Protein 6HSQ (pdb70)

Organism: Psychromonas ingrahamii (strain DSM 17664 / CCUG 51855 / 37) (NCBI:txid357804)

Radius of gyration: 27.49 Å; Cα contacts (8 Å, |Δi|>4): 1119; chains: 4; bounding box: 64×69×81 Å

InterPro domains:
  IPR001874 Dehydroquinase, class II [MF_00169] (1-149)
  IPR001874 Dehydroquinase, class II [PF01220] (6-142)
  IPR001874 Dehydroquinase, class II [PIRSF001399] (5-146)
  IPR001874 Dehydroquinase, class II [PTHR21272] (5-147)
  IPR001874 Dehydroquinase, class II [TIGR01088] (6-143)
  IPR001874 Dehydroquinase, class II [cd00466] (6-145)
  IPR018509 Dehydroquinase, class II, conserved site [PS01029] (10-27)
  IPR036441 Dehydroquinase, class II superfamily [G3DSA:3.40.50.9100] (1-148)
  IPR036441 Dehydroquinase, class II superfamily [SSF52304] (6-147)

CATH classification: 3.40.50.9100

Solvent-accessible surface area: 27024 Å² total; per-residue (Å²): 128,159,97,10,92,0,2,0,0,0,0,1,20,18,65,22,50,21,68,62,42,62,114,110,147,35,84,124,52,12,114,72,14,18,142,63,7,48,72,52,0,65,159,67,56,5,41,22,46,61,42,38,5,12,63,32,21,57,0,0,55,77,0,22,88,4,34,150,122,31,58,2,0,0,0,4,0,22,2,8,2,23,30,5,0,2,1,8,25,0,4,71,19,4,93,14,35,6,7,2,0,11,36,46,71,15,118,84,98,72,89,51,7,86,96,18,34,2,43,105,44,15,103,29,70,32,32,32,109,26,24,143,0,0,20,78,0,0,99,58,0,6,15,100,67,54,142,168,80,102,114,56,168,89,9,85,0,2,0,0,0,0,0,21,18,65,23,48,21,67,47,74,52,147,95,146,35,84,115,50,16,113,74,14,21,127,59,5,47,70,52,0,58,143,65,16,4,42,22,46,59,42,36,6,11,62,34,21,58,0,0,54,75,0,21,86,4,35,151,141,32,60,1,0,0,0,3,1,22,2,9,2,21,32,5,0,2,1,7,24,0,4,73,19,5,102,12,43,6,1,2,0,11,38,44,15,15,35,62,100,72,89,49,7,87,95,19,34,2,10,54,45,7,68,0,12,0,2,19,18,26,23,73,0,1,22,1,0,0,43,12,0,7,4,138,70,51,140,143,163,76,166,91,9,100,0,2,0,0,0,0,1,20,18,66,23,50,22,80,49,82,63,112,106,143,34,83,122,51,11,115,71,13,19,149,63,6,48,79,52,0,65,158,71,59,4,44,22,47,60,41,38,5,12,62,34,22,58,0,0,55,75,0,21,89,4,36,152,136,32,59,3,0,0,0,4,0,21,2,7,2,23,30,6,0,2,0,6,25,0,4,74,21,5,95,14,48,6,6,2,0,11,36,43,69,16,118,83,98,69,89,51,7,86,100,16,34,2,42,103,46,14,122,29,69,32,32,33,106,26,23,143,0,0,22,74,0,0,97,59,0,9,14,70,74,52,142,164,128,106,156,157,57,157,93,10,95,0,2,0,0,0,0,11,87,18,78,86,49,21,123,155,91,64,113,97,143,35,84,130,54,12,92,68,15,17,135,65,6,49,100,55,0,64,161,70,42,4,40,21,47,57,42,38,5,82,135,67,110,55,1,30,101,79,0,100,90,4,102,153,137,32,62,1,0,0,0,4,0,21,44,38,1,29,96,6,70,46,1,53,80,5,3,92,60,13,131,12,46,6,0,2,0,10,35,44,14,15,34,59,104,90,90,121,51,86,100,18,71,3,10,57,43,8,68,0,12,0,2,20,17,26,27,72,0,1,21,1,0,0,47,13,0,7,4,135,71,52,139,139

Sequence (600 aa):
TQQIKLLVLNGPNLNLLGQQREPEVYGSKTLDDIIKALTDEAALQNVALSHLQSNREYELIEKIHDDAFEKIDFIIINPAAFTHTSVALRDALLGVNIPFIEVHLSNVHARESFRHHHSYLSSDIAQGVICGLGAKGYSFALQSAIGKLRNISHMTQQIKLLVLNGPNLNLLGQQREPEVYGSKTLDDIIKALTDEAALQNVALSHLQSNREYELIEKIHDDAFEKIDFIIINPAAFTHTSVALRDALLGVNIPFIEVHLSNVHARESFRHHSYLSDIAQGVICGLGAKGYSSFALQSAIGKLRNIMTQQIKLLVLNGPNLNLLGQREPEVYGSKTLDDIIKALTDEAALQNVALSHLQSNREYELIEKIHDDAFEKIDFIIINPAAFTHTSVALRDALLGVNIPFIEVHLSNVHARESFRHHHSYLSSDIAQGVICGLGAKGYSSFALQSAIGKLRNNIGSHMTQQIKLLVLNGPNLNLLGQREPEVYGSKTLDDIIKALTDEAALQNVALSHLQSNREYELIEKIHDDAFEKIDFIIINPAAFTHTSVALRDALLGVNIPFIEVHLSNVHARESFRHHHSYLSSDIAQGVICGLGAKGYSFALQSAIGKLRNI

Foldseek 3Di:
DPAAEEEEEEEPPLQCPQPPPCVPRHNQHPVNLVVVLCVVSVVVRYHYHYDYDNDPVVLLVVLLVCQVPHQEYEYARDPCQLPDLSNLVSCVVSVHAYEYEEQQDQVVDDPSSVHGSHQVRHPHYYYHNHSCRVVVRSVVSCCVVVVD/DPPDDAAEEEEEEEPPLQCPQPPPCVPRHNQHPVNLVVVLCVVSVVVRYHYHYDYDNDPVVLLVVLLVCAVPHQEYEYARDPCQLPDLSNLVSCVVRVHAYEYEEQQDQVPDDPSSVHGSHQVRHPHYYHHNHSCRVVVRSVVSSCVVVVD/DDDAAEEEEEEEPPLQCPQPPPCVPRHNQHPVNLVVVLCVVSVVVRYHYHYDYDPDVVVLLVVLQVCAVPHQEYEYANDPVQLPDPSNLVSCVVSVHAYEYEEQQDLVPDDPSSVHGSHQVVHPHYYYHNHSCRVVVRSVVSCCVVVVD/DPDDDDAAEEEEEEEPPLQCPQPPPCVPRNNQHPVNLVVVLCVVSVVVRYHYHYDYDNDVVVLLVVLQVCQVPHQEYEYARDPCQLPDLSNLVSCVVSVHAYEYEECQDLVVDDPSSVHGSCQVRHPHYYYNNHSCRSVVRSVVSVCVVVVD

Structure (mmCIF, N/CA/C/O backbone):
data_6HSQ
#
_entry.id   6HSQ
#
_cell.length_a   139.386
_cell.length_b   139.386
_cell.length_c   139.386
_cell.angle_alpha   90.000
_cell.angle_beta   90.000
_cell.angle_gamma   90.000
#
_symmetry.space_group_name_H-M   'P 21 3'
#
loop_
_entity.id
_entity.type
_entity.pdbx_description
1 polymer '3-dehydroquinate dehydratase'
2 non-polymer 'SULFATE ION'
3 non-polymer GLYCEROL
4 water water
#
loop_
_atom_site.group_PDB
_atom_site.id
_atom_site.type_symbol
_atom_site.label_atom_id
_atom_site.label_alt_id
_atom_site.label_comp_id
_atom_site.label_asym_id
_atom_site.label_entity_id
_atom_site.label_seq_id
_atom_site.pdbx_PDB_ins_code
_atom_site.Cartn_x
_atom_site.Cartn_y
_atom_site.Cartn_z
_atom_site.occupancy
_atom_site.B_iso_or_equiv
_atom_site.auth_seq_id
_atom_site.auth_comp_id
_atom_site.auth_asym_id
_atom_site.auth_atom_id
_atom_site.pdbx_PDB_model_num
ATOM 1 N N . THR A 1 5 ? 37.221 72.720 112.116 1.00 56.35 2 THR A N 1
ATOM 2 C CA . THR A 1 5 ? 36.700 72.054 110.896 1.00 54.80 2 THR A CA 1
ATOM 3 C C . THR A 1 5 ? 37.789 71.877 109.825 1.00 51.56 2 THR A C 1
ATOM 4 O O . THR A 1 5 ? 38.805 72.603 109.827 1.00 57.47 2 THR A O 1
ATOM 8 N N . GLN A 1 6 ? 37.570 70.951 108.898 1.00 46.78 3 GLN A N 1
ATOM 9 C CA . GLN A 1 6 ? 38.375 70.827 107.664 1.00 44.32 3 GLN A CA 1
ATOM 10 C C . GLN A 1 6 ? 37.890 71.953 106.715 1.00 40.51 3 GLN A C 1
ATOM 11 O O . GLN A 1 6 ? 36.671 72.182 106.628 1.00 37.69 3 GLN A O 1
ATOM 17 N N . GLN A 1 7 ? 38.803 72.644 106.049 1.00 38.72 4 GLN A N 1
ATOM 18 C CA . GLN A 1 7 ? 38.382 73.758 105.153 1.00 35.59 4 GLN A CA 1
ATOM 19 C C . GLN A 1 7 ? 37.608 73.152 103.974 1.00 34.82 4 GLN A C 1
ATOM 20 O O . GLN A 1 7 ? 38.050 72.151 103.372 1.00 35.43 4 GLN A O 1
ATOM 26 N N . ILE A 1 8 ? 36.498 73.787 103.627 1.00 30.24 5 ILE A N 1
ATOM 27 C CA . ILE A 1 8 ? 35.741 73.445 102.391 1.00 28.99 5 ILE A CA 1
ATOM 28 C C . ILE A 1 8 ? 36.145 74.427 101.317 1.00 28.36 5 ILE A C 1
ATOM 29 O O . ILE A 1 8 ? 36.313 75.605 101.614 1.00 30.58 5 ILE A O 1
ATOM 34 N N . LYS A 1 9 ? 36.312 73.931 100.098 1.00 26.60 6 LYS A N 1
ATOM 35 C CA . LYS A 1 9 ? 36.59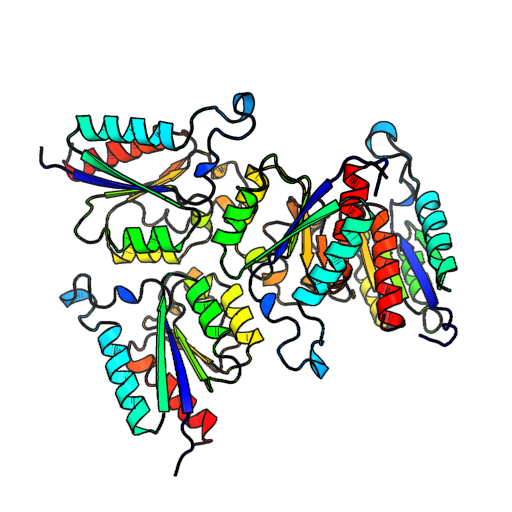0 74.795 98.929 1.00 26.57 6 LYS A CA 1
ATOM 36 C C . LYS A 1 9 ? 35.281 74.804 98.093 1.00 25.21 6 LYS A C 1
ATOM 37 O O . LYS A 1 9 ? 34.845 73.743 97.634 1.00 25.22 6 LYS A O 1
ATOM 43 N N . LEU A 1 10 ? 34.701 75.994 97.945 1.00 23.09 7 LEU A N 1
ATOM 44 C CA . LEU A 1 10 ? 33.368 76.096 97.269 1.00 23.24 7 LEU A CA 1
ATOM 45 C C . LEU A 1 10 ? 33.518 77.098 96.143 1.00 22.63 7 LEU A C 1
ATOM 46 O O . LEU A 1 10 ? 34.063 78.170 96.351 1.00 23.56 7 LEU A O 1
ATOM 51 N N . LEU A 1 11 ? 33.026 76.749 94.951 1.00 21.63 8 LEU A N 1
ATOM 52 C CA . LEU A 1 11 ? 33.069 77.609 93.757 1.00 21.51 8 LEU A CA 1
ATOM 53 C C . LEU A 1 11 ? 31.642 78.065 93.441 1.00 19.77 8 LEU A C 1
ATOM 54 O O . LEU A 1 11 ? 30.708 77.213 93.314 1.00 19.85 8 LEU A O 1
ATOM 59 N N . VAL A 1 12 ? 31.500 79.358 93.268 1.00 19.42 9 VAL A N 1
ATOM 60 C CA . VAL A 1 12 ? 30.219 80.001 92.826 1.00 19.74 9 VAL A CA 1
ATOM 61 C C . VAL A 1 12 ? 30.429 80.426 91.357 1.00 18.98 9 VAL A C 1
ATOM 62 O O . VAL A 1 12 ? 31.405 81.118 91.045 1.00 19.66 9 VAL A O 1
ATOM 66 N N . LEU A 1 13 ? 29.522 79.998 90.519 1.00 17.31 10 LEU A N 1
ATOM 67 C CA . LEU A 1 13 ? 29.510 80.300 89.082 1.00 17.09 10 LEU A CA 1
ATOM 68 C C . LEU A 1 13 ? 28.256 81.079 88.737 1.00 17.65 10 LEU A C 1
ATOM 69 O O . LEU A 1 13 ? 27.143 80.629 89.107 1.00 19.13 10 LEU A O 1
ATOM 74 N N . ASN A 1 14 ? 28.420 82.199 88.029 1.00 17.78 11 ASN A N 1
ATOM 75 C CA . ASN A 1 14 ? 27.313 83.058 87.579 1.00 17.51 11 ASN A CA 1
ATOM 76 C C . ASN A 1 14 ? 27.389 83.202 86.061 1.00 17.41 11 ASN A C 1
ATOM 77 O O . ASN A 1 14 ? 28.483 83.481 85.528 1.00 17.94 11 ASN A O 1
ATOM 82 N N . GLY A 1 15 ? 26.236 83.050 85.417 1.00 16.17 12 GLY A N 1
ATOM 83 C CA . GLY A 1 15 ? 26.128 83.159 83.967 1.00 16.05 12 GLY A CA 1
ATOM 84 C C . GLY A 1 15 ? 25.884 84.559 83.468 1.00 16.78 12 GLY A C 1
ATOM 85 O O . GLY A 1 15 ? 26.125 85.556 84.133 1.00 17.26 12 GLY A O 1
ATOM 86 N N . PRO A 1 16 ? 25.413 84.604 82.210 1.00 16.27 13 PRO A N 1
ATOM 87 C CA . PRO A 1 16 ? 25.383 85.871 81.509 1.00 16.58 13 PRO A CA 1
ATOM 88 C C . PRO A 1 16 ? 24.458 86.873 82.085 1.00 17.07 13 PRO A C 1
ATOM 89 O O . PRO A 1 16 ? 23.444 86.537 82.698 1.00 17.23 13 PRO A O 1
ATOM 93 N N . ASN A 1 17 ? 24.782 88.142 81.857 1.00 16.88 14 ASN A N 1
ATOM 94 C CA . ASN A 1 17 ? 23.960 89.316 82.162 1.00 17.52 14 ASN A CA 1
ATOM 95 C C . ASN A 1 17 ? 23.870 89.600 83.695 1.00 18.79 14 ASN A C 1
ATOM 96 O O . ASN A 1 17 ? 23.425 90.722 84.019 1.00 19.21 14 ASN A O 1
ATOM 101 N N . LEU A 1 18 ? 24.338 88.719 84.556 1.00 17.96 15 LEU A N 1
ATOM 102 C CA . LEU A 1 18 ? 24.276 89.000 86.022 1.00 17.92 15 LEU A CA 1
ATOM 103 C C . LEU A 1 18 ? 25.262 90.117 86.386 1.00 19.08 15 LEU A C 1
ATOM 104 O O . LEU A 1 18 ? 25.047 90.782 87.419 1.00 19.51 15 LEU A O 1
ATOM 109 N N . ASN A 1 19 ? 26.218 90.409 85.514 1.00 18.30 16 ASN A N 1
ATOM 110 C CA . ASN A 1 19 ? 27.064 91.596 85.726 1.00 19.91 16 ASN A CA 1
ATOM 111 C C . ASN A 1 19 ? 26.276 92.883 85.683 1.00 19.41 16 ASN A C 1
ATOM 112 O O . ASN A 1 19 ? 26.773 93.916 86.206 1.00 22.21 16 ASN A O 1
ATOM 117 N N . LEU A 1 20 ? 25.068 92.911 85.089 1.00 20.59 17 LEU A N 1
ATOM 118 C CA . LEU A 1 20 ? 24.239 94.125 85.021 1.00 21.02 17 LEU A CA 1
ATOM 119 C C . LEU A 1 20 ? 23.509 94.394 86.331 1.00 22.79 17 LEU A C 1
ATOM 120 O O . LEU A 1 20 ? 22.870 95.465 86.414 1.00 23.22 17 LEU A O 1
ATOM 125 N N . LEU A 1 21 ? 23.545 93.519 87.298 1.00 20.80 18 LEU A N 1
ATOM 126 C CA . LEU A 1 21 ? 22.765 93.733 88.539 1.00 24.21 18 LEU A CA 1
ATOM 127 C C . LEU A 1 21 ? 23.097 95.071 89.171 1.00 25.40 18 LEU A C 1
ATOM 128 O O . LEU A 1 21 ? 24.251 95.415 89.319 1.00 25.80 18 LEU A O 1
ATOM 133 N N . GLY A 1 22 ? 22.059 95.857 89.452 1.00 27.85 19 GLY A N 1
ATOM 134 C CA . GLY A 1 22 ? 22.217 97.113 90.158 1.00 28.84 19 GLY A CA 1
ATOM 135 C C . GLY A 1 22 ? 22.434 98.295 89.235 1.00 30.79 19 GLY A C 1
ATOM 136 O O . GLY A 1 22 ? 22.495 99.450 89.751 1.00 32.62 19 GLY A O 1
ATOM 137 N N . GLN A 1 23 ? 22.634 98.093 87.927 1.00 30.63 20 GLN A N 1
ATOM 138 C CA A GLN A 1 23 ? 23.056 99.166 86.967 0.50 32.60 20 GLN A CA 1
ATOM 139 C CA B GLN A 1 23 ? 23.051 99.168 86.979 0.50 34.19 20 GLN A CA 1
ATOM 140 C C . GLN A 1 23 ? 21.835 99.976 86.523 1.00 35.80 20 GLN A C 1
ATOM 141 O O . GLN A 1 23 ? 21.896 101.224 86.589 1.00 40.86 20 GLN A O 1
ATOM 152 N N . ARG A 1 24 ? 20.793 99.324 86.018 1.00 36.74 21 ARG A N 1
ATOM 153 C CA . ARG A 1 24 ? 19.699 100.067 85.360 1.00 39.82 21 ARG A CA 1
ATOM 154 C C . ARG A 1 24 ? 18.582 100.398 86.351 1.00 42.62 21 ARG A C 1
ATOM 155 O O . ARG A 1 24 ? 18.144 99.505 87.090 1.00 44.22 21 ARG A O 1
ATOM 163 N N . GLU A 1 25 ? 18.161 101.675 86.389 1.00 48.12 22 GLU A N 1
ATOM 164 C CA . GLU A 1 25 ? 17.006 102.136 87.209 1.00 50.03 22 GLU A CA 1
ATOM 165 C C . GLU A 1 25 ? 17.053 101.512 88.605 1.00 52.24 22 GLU A C 1
ATOM 166 O O . GLU A 1 25 ? 16.155 100.742 88.974 1.00 51.36 22 GLU A O 1
ATOM 168 N N . PRO A 1 26 ? 18.131 101.753 89.393 1.00 51.67 23 PRO A N 1
ATOM 169 C CA . PRO A 1 26 ? 18.301 101.084 90.682 1.00 53.18 23 PRO A CA 1
ATOM 170 C C . PRO A 1 26 ? 17.155 101.322 91.680 1.00 58.87 23 PRO A C 1
ATOM 171 O O . PRO A 1 26 ? 16.826 100.386 92.426 1.00 58.52 23 PRO A O 1
ATOM 175 N N . GLU A 1 27 ? 16.517 102.499 91.606 1.00 62.26 24 GLU A N 1
ATOM 176 C CA . GLU A 1 27 ? 15.330 102.853 92.442 1.00 66.39 24 GLU A CA 1
ATOM 177 C C . GLU A 1 27 ? 14.185 101.878 92.122 1.00 68.21 24 GLU A C 1
ATOM 178 O O . GLU A 1 27 ? 13.348 101.652 93.016 1.00 79.58 24 GLU A O 1
ATOM 180 N N . VAL A 1 28 ? 14.175 101.283 90.922 1.00 68.68 25 VAL A N 1
ATOM 181 C CA . VAL A 1 28 ? 13.113 100.350 90.426 1.00 65.82 25 VAL A CA 1
ATOM 182 C C . VAL A 1 28 ? 13.538 98.880 90.603 1.00 68.22 25 VAL A C 1
ATOM 183 O O . VAL A 1 28 ? 12.768 98.121 91.239 1.00 70.95 25 VAL A O 1
ATOM 187 N N . TYR A 1 29 ? 14.677 98.458 90.036 1.00 64.85 26 TYR A N 1
ATOM 188 C CA . TYR A 1 29 ? 15.067 97.023 89.945 1.00 61.36 26 TYR A CA 1
ATOM 189 C C . TYR A 1 29 ? 16.053 96.646 91.061 1.00 57.91 26 TYR A C 1
ATOM 190 O O . TYR A 1 29 ? 16.361 95.439 91.167 1.00 58.42 26 TYR A O 1
ATOM 199 N N . GLY A 1 30 ? 16.522 97.604 91.867 1.00 56.53 27 GLY A N 1
ATOM 200 C CA . GLY A 1 30 ? 17.418 97.313 93.006 1.00 53.16 27 GLY A CA 1
ATOM 201 C C . GLY A 1 30 ? 18.816 97.875 92.791 1.00 51.13 27 GLY A C 1
ATOM 202 O O . GLY A 1 30 ? 19.253 98.019 91.617 1.00 46.09 27 GLY A O 1
ATOM 203 N N . SER A 1 31 ? 19.496 98.195 93.896 1.00 47.43 28 SER A N 1
ATOM 204 C CA . SER A 1 31 ? 20.809 98.858 93.930 1.00 44.16 28 SER A CA 1
ATOM 205 C C . SER A 1 31 ? 21.950 97.816 94.116 1.00 36.37 28 SER A C 1
ATOM 206 O O . SER A 1 31 ? 23.103 98.195 93.735 1.00 36.68 28 SER A O 1
ATOM 209 N N . LYS A 1 32 ? 21.670 96.614 94.647 1.00 36.45 29 LYS A N 1
ATOM 210 C CA . LYS A 1 32 ? 22.744 95.636 95.011 1.00 31.68 29 LYS A CA 1
ATOM 211 C C . LYS A 1 32 ? 23.386 95.176 93.683 1.00 28.43 29 LYS A C 1
ATOM 212 O O . LYS A 1 32 ? 22.652 94.839 92.758 1.00 30.24 29 LYS A O 1
ATOM 218 N N . THR A 1 33 ? 24.708 95.179 93.648 1.00 26.40 30 THR A N 1
ATOM 219 C CA . THR A 1 33 ? 25.473 94.668 92.490 1.00 24.55 30 THR A CA 1
ATOM 220 C C . THR A 1 33 ? 25.902 93.237 92.784 1.00 23.96 30 THR A C 1
ATOM 221 O O . THR A 1 33 ? 25.822 92.735 93.927 1.00 23.70 30 THR A O 1
ATOM 225 N N . LEU A 1 34 ? 26.280 92.535 91.709 1.00 22.94 31 LEU A N 1
ATOM 226 C CA . LEU A 1 34 ? 26.803 91.170 91.896 1.00 22.77 31 LEU A CA 1
ATOM 227 C C . LEU A 1 34 ? 28.051 91.201 92.807 1.00 23.34 31 LEU A C 1
ATOM 228 O O . LEU A 1 34 ? 28.182 90.296 93.652 1.00 23.37 31 LEU A O 1
ATOM 233 N N . ASP A 1 35 ? 28.913 92.180 92.664 1.00 25.70 32 ASP A N 1
ATOM 234 C CA . ASP A 1 35 ? 30.130 92.276 93.522 1.00 27.17 32 ASP A CA 1
ATOM 235 C C . ASP A 1 35 ? 29.699 92.449 94.969 1.00 26.82 32 ASP A C 1
ATOM 236 O O . ASP A 1 35 ? 30.340 91.822 95.845 1.00 26.46 32 ASP A O 1
ATOM 241 N N . ASP A 1 36 ? 28.625 93.197 95.233 1.00 26.98 33 ASP A N 1
ATOM 242 C CA . ASP A 1 36 ? 28.112 93.331 96.617 1.00 26.45 33 ASP A CA 1
ATOM 243 C C . ASP A 1 36 ? 27.695 91.977 97.169 1.00 24.72 33 ASP A C 1
ATOM 244 O O . ASP A 1 36 ? 28.051 91.631 98.332 1.00 25.97 33 ASP A O 1
ATOM 249 N N . ILE A 1 37 ? 26.949 91.199 96.375 1.00 24.07 34 ILE A N 1
ATOM 250 C CA . ILE A 1 37 ? 26.441 89.873 96.837 1.00 23.81 34 ILE A CA 1
ATOM 251 C C . ILE A 1 37 ? 27.632 88.956 97.111 1.00 24.60 34 ILE A C 1
ATOM 252 O O . ILE A 1 37 ? 27.661 88.269 98.124 1.00 23.21 34 ILE A O 1
ATOM 257 N N . ILE A 1 38 ? 28.599 88.928 96.181 1.00 23.74 35 ILE A N 1
ATOM 258 C CA . ILE A 1 38 ? 29.701 87.978 96.324 1.00 23.39 35 ILE A CA 1
ATOM 259 C C . ILE A 1 38 ? 30.632 88.386 97.463 1.00 25.45 35 ILE A C 1
ATOM 260 O O . ILE A 1 38 ? 31.142 87.515 98.179 1.00 25.45 35 ILE A O 1
ATOM 265 N N . LYS A 1 39 ? 30.855 89.677 97.664 1.00 26.27 36 LYS A N 1
ATOM 266 C CA . LYS A 1 39 ? 31.753 90.090 98.791 1.00 27.19 36 LYS A CA 1
ATOM 267 C C . LYS A 1 39 ? 31.093 89.614 100.082 1.00 27.12 36 LYS A C 1
ATOM 268 O O . LYS A 1 39 ? 31.803 89.027 100.946 1.00 26.81 36 LYS A O 1
ATOM 274 N N . ALA A 1 40 ? 29.804 89.811 100.243 1.00 24.50 37 ALA A N 1
ATOM 275 C CA . ALA A 1 40 ? 29.094 89.406 101.463 1.00 25.50 37 ALA A CA 1
ATOM 276 C C . ALA A 1 40 ? 29.141 87.889 101.627 1.00 25.28 37 ALA A C 1
ATOM 277 O O . ALA A 1 40 ? 29.316 87.377 102.763 1.00 26.60 37 ALA A O 1
ATOM 279 N N . LEU A 1 41 ? 28.934 87.182 100.537 1.00 24.70 38 LEU A N 1
ATOM 280 C CA . LEU A 1 41 ? 28.894 85.700 100.583 1.00 23.64 38 LEU A CA 1
ATOM 281 C C . LEU A 1 41 ? 30.267 85.136 100.886 1.00 24.43 38 LEU A C 1
ATOM 282 O O . LEU A 1 41 ? 30.349 84.141 101.624 1.00 25.75 38 LEU A O 1
ATOM 287 N N . THR A 1 42 ? 31.318 85.790 100.396 1.00 24.18 39 THR A N 1
ATOM 288 C CA . THR A 1 42 ? 32.707 85.328 100.621 1.00 26.23 39 THR A CA 1
ATOM 289 C C . THR A 1 42 ? 32.980 85.474 102.125 1.00 28.31 39 THR A C 1
ATOM 290 O O . THR A 1 42 ? 33.584 84.589 102.741 1.00 28.35 39 THR A O 1
ATOM 294 N N . ASP A 1 43 ? 32.555 86.589 102.722 1.00 29.31 40 ASP A N 1
ATOM 295 C CA . ASP A 1 43 ? 32.710 86.805 104.194 1.00 31.19 40 ASP A CA 1
ATOM 296 C C . ASP A 1 43 ? 31.914 85.804 105.004 1.00 28.73 40 ASP A C 1
ATOM 297 O O . ASP A 1 43 ? 32.390 85.307 106.019 1.00 29.92 40 ASP A O 1
ATOM 302 N N . GLU A 1 44 ? 30.696 85.515 104.609 1.00 26.43 41 GLU A N 1
ATOM 303 C CA . GLU A 1 44 ? 29.806 84.592 105.321 1.00 28.02 41 GLU A CA 1
ATOM 304 C C . GLU A 1 44 ? 30.497 83.217 105.301 1.00 26.97 41 GLU A C 1
ATOM 305 O O . GLU A 1 44 ? 30.552 82.543 106.304 1.00 27.81 41 GLU A O 1
ATOM 311 N N . ALA A 1 45 ? 31.048 82.801 104.176 1.00 25.86 42 ALA A N 1
ATOM 312 C CA . ALA A 1 45 ? 31.731 81.519 103.995 1.00 25.48 42 ALA A CA 1
ATOM 313 C C . ALA A 1 45 ? 33.006 81.512 104.848 1.00 28.31 42 ALA A C 1
ATOM 314 O O . ALA A 1 45 ? 33.273 80.511 105.519 1.00 28.62 42 ALA A O 1
ATOM 316 N N . ALA A 1 46 ? 33.766 82.593 104.851 1.00 27.98 43 ALA A N 1
ATOM 317 C CA . ALA A 1 46 ? 35.092 82.589 105.534 1.00 31.80 43 ALA A CA 1
ATOM 318 C C . ALA A 1 46 ? 34.864 82.415 107.031 1.00 33.85 43 ALA A C 1
ATOM 319 O O . ALA A 1 46 ? 35.727 81.775 107.672 1.00 35.59 43 ALA A O 1
ATOM 321 N N . LEU A 1 47 ? 33.786 82.912 107.617 1.00 34.90 44 LEU A N 1
ATOM 322 C CA . LEU A 1 47 ? 33.463 82.729 109.059 1.00 38.06 44 LEU A CA 1
ATOM 323 C C . LEU A 1 47 ? 33.180 81.265 109.402 1.00 38.55 44 LEU A C 1
ATOM 324 O O . LEU A 1 47 ? 33.243 80.903 110.614 1.00 39.14 44 LEU A O 1
ATOM 329 N N . GLN A 1 48 ? 32.945 80.406 108.418 1.00 34.39 45 GLN A N 1
ATOM 330 C CA . GLN A 1 48 ? 32.667 78.958 108.602 1.00 35.49 45 GLN A CA 1
ATOM 331 C C . GLN A 1 48 ? 33.780 78.139 107.985 1.00 34.17 45 GLN A C 1
ATOM 332 O O . GLN A 1 48 ? 33.516 76.977 107.677 1.00 34.23 45 GLN A O 1
ATOM 338 N N . ASN A 1 49 ? 34.961 78.707 107.799 1.00 32.74 46 ASN A N 1
ATOM 339 C CA . ASN A 1 49 ? 36.130 77.976 107.264 1.00 32.64 46 ASN A CA 1
ATOM 340 C C . ASN A 1 49 ? 35.736 77.342 105.923 1.00 31.89 46 ASN A C 1
ATOM 341 O O . ASN A 1 49 ? 36.073 76.182 105.656 1.00 33.87 46 ASN A O 1
ATOM 346 N N . VAL A 1 50 ? 35.123 78.174 105.075 1.00 29.26 47 VAL A N 1
ATOM 347 C CA . VAL A 1 50 ? 34.898 77.848 103.656 1.00 28.55 47 VAL A CA 1
ATOM 348 C C . VAL A 1 50 ? 35.648 78.874 102.840 1.00 28.75 47 VAL A C 1
ATOM 349 O O . VAL A 1 50 ? 35.406 80.102 103.039 1.00 29.43 47 VAL A O 1
ATOM 353 N N . ALA A 1 51 ? 36.492 78.382 101.926 1.00 28.29 48 ALA A N 1
ATOM 354 C CA . ALA A 1 51 ? 37.187 79.236 100.963 1.00 27.76 48 ALA A CA 1
ATOM 355 C C . ALA A 1 51 ? 36.292 79.323 99.716 1.00 27.54 48 ALA A C 1
ATOM 356 O O . ALA A 1 51 ? 36.195 78.293 99.007 1.00 27.98 48 ALA A O 1
ATOM 358 N N . LEU A 1 52 ? 35.743 80.489 99.472 1.00 26.32 49 LEU A N 1
ATOM 359 C CA . LEU A 1 52 ? 34.757 80.651 98.403 1.00 25.35 49 LEU A CA 1
ATOM 360 C C . LEU A 1 52 ? 35.412 81.386 97.247 1.00 26.11 49 LEU A C 1
ATOM 361 O O . LEU A 1 52 ? 35.970 82.532 97.431 1.00 28.71 49 LEU A O 1
ATOM 366 N N . SER A 1 53 ? 35.351 80.762 96.084 1.00 24.92 50 SER A N 1
ATOM 367 C CA . SER A 1 53 ? 35.865 81.322 94.832 1.00 25.20 50 SER A CA 1
ATOM 368 C C . SER A 1 53 ? 34.694 81.570 93.894 1.00 24.13 50 SER A C 1
ATOM 369 O O . SER A 1 53 ? 33.608 81.072 94.159 1.00 23.53 50 SER A O 1
ATOM 372 N N . HIS A 1 54 ? 34.889 82.536 92.978 1.00 23.29 51 HIS A N 1
ATOM 373 C CA . HIS A 1 54 ? 33.754 83.007 92.157 1.00 22.98 51 HIS A CA 1
ATOM 374 C C . HIS A 1 54 ? 34.211 83.291 90.736 1.00 21.77 51 HIS A C 1
ATOM 375 O O . HIS A 1 54 ? 35.268 83.857 90.490 1.00 22.48 51 HIS A O 1
ATOM 382 N N . LEU A 1 55 ? 33.356 82.988 89.784 1.00 19.35 52 LEU A N 1
ATOM 383 C CA . LEU A 1 55 ? 33.480 83.419 88.374 1.00 19.63 52 LEU A CA 1
ATOM 384 C C . LEU A 1 55 ? 32.096 83.760 87.872 1.00 18.18 52 LEU A C 1
ATOM 385 O O . LEU A 1 55 ? 31.217 82.904 87.942 1.00 19.62 52 LEU A O 1
ATOM 390 N N . GLN A 1 56 ? 31.942 84.983 87.341 1.00 18.52 53 GLN A N 1
ATOM 391 C CA . GLN A 1 56 ? 30.774 85.330 86.531 1.00 18.09 53 GLN A CA 1
ATOM 392 C C . GLN A 1 56 ? 31.284 85.573 85.113 1.00 18.28 53 GLN A C 1
ATOM 393 O O . GLN A 1 56 ? 32.366 86.167 84.878 1.00 19.96 53 GLN A O 1
ATOM 399 N N . SER A 1 57 ? 30.497 85.126 84.158 1.00 18.14 54 SER A N 1
ATOM 400 C CA . SER A 1 57 ? 30.900 85.276 82.742 1.00 18.22 54 SER A CA 1
ATOM 401 C C . SER A 1 57 ? 29.690 85.295 81.844 1.00 17.48 54 SER A C 1
ATOM 402 O O . SER A 1 57 ? 28.709 84.568 82.060 1.00 17.89 54 SER A O 1
ATOM 405 N N . ASN A 1 58 ? 29.825 86.041 80.740 1.00 17.48 55 ASN A N 1
ATOM 406 C CA . ASN A 1 58 ? 28.918 85.999 79.585 1.00 17.25 55 ASN A CA 1
ATOM 407 C C . ASN A 1 58 ? 29.451 85.001 78.563 1.00 17.82 55 ASN A C 1
ATOM 408 O O . ASN A 1 58 ? 28.806 84.866 77.474 1.00 18.27 55 ASN A O 1
ATOM 413 N N . ARG A 1 59 ? 30.556 84.312 78.839 1.00 17.73 56 ARG A N 1
ATOM 414 C CA . ARG A 1 59 ? 31.215 83.374 77.919 1.00 17.80 56 ARG A CA 1
ATOM 415 C C . ARG A 1 59 ? 30.958 81.950 78.411 1.00 17.77 56 ARG A C 1
ATOM 416 O O . ARG A 1 59 ? 31.513 81.550 79.446 1.00 19.05 56 ARG A O 1
ATOM 424 N N . GLU A 1 60 ? 30.133 81.217 77.719 1.00 17.71 57 GLU A N 1
ATOM 425 C CA . GLU A 1 60 ? 29.831 79.818 78.120 1.00 17.94 57 GLU A CA 1
ATOM 426 C C . GLU A 1 60 ? 31.121 79.035 78.363 1.00 17.59 57 GLU A C 1
ATOM 427 O O . GLU A 1 60 ? 31.199 78.282 79.376 1.00 18.31 57 GLU A O 1
ATOM 433 N N . TYR A 1 61 ? 32.130 79.196 77.487 1.00 18.40 58 TYR A N 1
ATOM 434 C CA . TYR A 1 61 ? 33.363 78.418 77.617 1.00 19.48 58 TYR A CA 1
ATOM 435 C C . TYR A 1 61 ? 34.058 78.705 78.942 1.00 18.95 58 TYR A C 1
ATOM 436 O O . TYR A 1 61 ? 34.766 77.819 79.456 1.00 19.76 58 TYR A O 1
ATOM 445 N N . GLU A 1 62 ? 33.990 79.948 79.426 1.00 19.43 59 GLU A N 1
ATOM 446 C CA . GLU A 1 62 ? 34.711 80.243 80.671 1.00 20.25 59 GLU A CA 1
ATOM 447 C C . GLU A 1 62 ? 34.091 79.438 81.776 1.00 18.89 59 GLU A C 1
ATOM 448 O O . GLU A 1 62 ? 34.824 78.963 82.666 1.00 19.71 59 GLU A O 1
ATOM 454 N N . LEU A 1 63 ? 32.782 79.302 81.819 1.00 18.66 60 LEU A N 1
ATOM 455 C CA . LEU A 1 63 ? 32.131 78.515 82.869 1.00 18.78 60 LEU A CA 1
ATOM 456 C C . LEU A 1 63 ? 32.449 77.012 82.700 1.00 17.50 60 LEU A C 1
ATOM 457 O O . LEU A 1 63 ? 32.785 76.343 83.667 1.00 18.53 60 LEU A O 1
ATOM 462 N N . ILE A 1 64 ? 32.425 76.508 81.477 1.00 16.71 61 ILE A N 1
ATOM 463 C CA . ILE A 1 64 ? 32.758 75.071 81.235 1.00 17.20 61 ILE A CA 1
ATOM 464 C C . ILE A 1 64 ? 34.186 74.781 81.678 1.00 17.60 61 ILE A C 1
ATOM 465 O O . ILE A 1 64 ? 34.445 73.790 82.399 1.00 19.32 61 ILE A O 1
ATOM 470 N N . GLU A 1 65 ? 35.128 75.612 81.268 1.00 18.52 62 GLU A N 1
ATOM 471 C CA . GLU A 1 65 ? 36.566 75.403 81.523 1.00 19.72 62 GLU A CA 1
ATOM 472 C C . GLU A 1 65 ? 36.818 75.553 83.035 1.00 19.97 62 GLU A C 1
ATOM 473 O O . GLU A 1 65 ? 37.661 74.811 83.563 1.00 21.80 62 GLU A O 1
ATOM 479 N N . LYS A 1 66 ? 36.074 76.452 83.696 1.00 20.20 63 LYS A N 1
ATOM 480 C CA . LYS A 1 66 ? 36.251 76.583 85.164 1.00 20.01 63 LYS A CA 1
ATOM 481 C C . LYS A 1 66 ? 35.801 75.327 85.867 1.00 21.24 63 LYS A C 1
ATOM 482 O O . LYS A 1 66 ? 36.421 74.910 86.875 1.00 22.30 63 LYS A O 1
ATOM 488 N N . ILE A 1 67 ? 34.680 74.767 85.418 1.00 18.54 64 ILE A N 1
ATOM 489 C CA . ILE A 1 67 ? 34.183 73.496 85.979 1.00 19.55 64 ILE A CA 1
ATOM 490 C C . ILE A 1 67 ? 35.186 72.410 85.747 1.00 20.36 64 ILE A C 1
ATOM 491 O O . ILE A 1 67 ? 35.515 71.627 86.712 1.00 20.03 64 ILE A O 1
ATOM 496 N N . HIS A 1 68 ? 35.764 72.253 84.568 1.00 19.61 65 HIS A N 1
ATOM 497 C CA . HIS A 1 68 ? 36.828 71.225 84.357 1.00 21.07 65 HIS A CA 1
ATOM 498 C C . HIS A 1 68 ? 37.965 71.440 85.342 1.00 20.41 65 HIS A C 1
ATOM 499 O O . HIS A 1 68 ? 38.479 70.460 85.858 1.00 22.53 65 HIS A O 1
ATOM 506 N N . ASP A 1 69 ? 38.362 72.687 85.529 1.00 21.23 66 ASP A N 1
ATOM 507 C CA A ASP A 1 69 ? 39.545 72.992 86.387 0.70 22.81 66 ASP A CA 1
ATOM 508 C CA B ASP A 1 69 ? 39.532 73.035 86.386 0.30 22.53 66 ASP A CA 1
ATOM 509 C C . ASP A 1 69 ? 39.207 72.678 87.837 1.00 23.22 66 ASP A C 1
ATOM 510 O O . ASP A 1 69 ? 40.191 72.542 88.607 1.00 26.19 66 ASP A O 1
ATOM 519 N N . ALA A 1 70 ? 37.933 72.587 88.193 1.00 21.92 67 ALA A N 1
ATOM 520 C CA . ALA A 1 70 ? 37.515 72.344 89.579 1.00 21.95 67 ALA A CA 1
ATOM 521 C C . ALA A 1 70 ? 37.751 70.887 89.958 1.00 23.42 67 ALA A C 1
ATOM 522 O O . ALA A 1 70 ? 37.704 70.537 91.146 1.00 23.43 67 ALA A O 1
ATOM 524 N N . PHE A 1 71 ? 37.875 69.988 89.002 1.00 24.10 68 PHE A N 1
ATOM 525 C CA . PHE A 1 71 ? 38.013 68.535 89.255 1.00 24.99 68 PHE A CA 1
ATOM 526 C C . PHE A 1 71 ? 39.094 68.272 90.312 1.00 29.19 68 PHE A C 1
ATOM 527 O O . PHE A 1 71 ? 40.253 68.718 90.132 1.00 29.75 68 PHE A O 1
ATOM 535 N N . GLU A 1 72 ? 38.670 67.565 91.364 1.00 29.21 69 GLU A N 1
ATOM 536 C CA . GLU A 1 72 ? 39.535 67.110 92.508 1.00 32.16 69 GLU A CA 1
ATOM 537 C C . GLU A 1 72 ? 40.110 68.310 93.251 1.00 31.99 69 GLU A C 1
ATOM 538 O O . GLU A 1 72 ? 41.080 68.107 94.025 1.00 33.39 69 GLU A O 1
ATOM 544 N N . LYS A 1 73 ? 39.567 69.501 93.127 1.00 28.02 70 LYS A N 1
ATOM 545 C CA . LYS A 1 73 ? 40.052 70.741 93.755 1.00 29.89 70 LYS A CA 1
ATOM 546 C C . LYS A 1 73 ? 38.981 71.466 94.546 1.00 30.62 70 LYS A C 1
ATOM 547 O O . LYS A 1 73 ? 39.304 72.329 95.345 1.00 34.07 70 LYS A O 1
ATOM 553 N N . ILE A 1 74 ? 37.720 71.242 94.208 1.00 24.94 71 ILE A N 1
ATOM 554 C CA . ILE A 1 74 ? 36.543 71.965 94.740 1.00 25.85 71 ILE A CA 1
ATOM 555 C C . ILE A 1 74 ? 35.598 70.912 95.326 1.00 24.16 71 ILE A C 1
ATOM 556 O O . ILE A 1 74 ? 35.361 69.863 94.660 1.00 25.84 71 ILE A O 1
ATOM 561 N N . ASP A 1 75 ? 35.008 71.183 96.482 1.00 24.44 72 ASP A N 1
ATOM 562 C CA . ASP A 1 75 ? 34.080 70.272 97.180 1.00 23.82 72 ASP A CA 1
ATOM 563 C C . ASP A 1 75 ? 32.626 70.474 96.745 1.00 23.77 72 ASP A C 1
ATOM 564 O O . ASP A 1 75 ? 31.839 69.531 96.917 1.00 23.70 72 ASP A O 1
ATOM 569 N N . PHE A 1 76 ? 32.268 71.647 96.280 1.00 22.41 73 PHE A N 1
ATOM 570 C CA . PHE A 1 76 ? 30.836 71.936 96.034 1.00 21.38 73 PHE A CA 1
ATOM 571 C C . PHE A 1 76 ? 30.771 73.147 95.134 1.00 20.92 73 PHE A C 1
ATOM 572 O O . PHE A 1 76 ? 31.616 74.042 95.208 1.00 21.04 73 PHE A O 1
ATOM 580 N N . ILE A 1 77 ? 29.749 73.188 94.264 1.00 20.13 74 ILE A N 1
ATOM 581 C CA . ILE A 1 77 ? 29.492 74.318 93.367 1.00 19.50 74 ILE A CA 1
ATOM 582 C C . ILE A 1 77 ? 28.127 74.901 93.642 1.00 17.89 74 ILE A C 1
ATOM 583 O O . ILE A 1 77 ? 27.139 74.123 93.820 1.00 20.17 74 ILE A O 1
ATOM 588 N N . ILE A 1 78 ? 28.025 76.229 93.666 1.00 18.16 75 ILE A N 1
ATOM 589 C CA . ILE A 1 78 ? 26.706 76.911 93.622 1.00 17.82 75 ILE A CA 1
ATOM 590 C C . ILE A 1 78 ? 26.692 77.586 92.233 1.00 17.62 75 ILE A C 1
ATOM 591 O O . ILE A 1 78 ? 27.632 78.367 91.913 1.00 19.04 75 ILE A O 1
ATOM 596 N N . ILE A 1 79 ? 25.656 77.377 91.451 1.00 17.59 76 ILE A N 1
ATOM 597 C CA . ILE A 1 79 ? 25.594 77.926 90.084 1.00 17.54 76 ILE A CA 1
ATOM 598 C C . ILE A 1 79 ? 24.260 78.588 89.839 1.00 18.23 76 ILE A C 1
ATOM 599 O O . ILE A 1 79 ? 23.200 77.986 90.022 1.00 17.98 76 ILE A O 1
ATOM 604 N N . ASN A 1 80 ? 24.368 79.821 89.332 1.00 19.60 77 ASN A N 1
ATOM 605 C CA . ASN A 1 80 ? 23.205 80.530 88.739 1.00 16.92 77 ASN A CA 1
ATOM 606 C C . ASN A 1 80 ? 23.565 80.626 87.259 1.00 16.62 77 ASN A C 1
ATOM 607 O O . ASN A 1 80 ? 24.323 81.589 86.899 1.00 17.67 77 ASN A O 1
ATOM 612 N N . PRO A 1 81 ? 23.137 79.724 86.382 1.00 18.15 78 PRO A N 1
ATOM 613 C CA . PRO A 1 81 ? 23.527 79.797 84.995 1.00 18.22 78 PRO A CA 1
ATOM 614 C C . PRO A 1 81 ? 22.830 80.890 84.185 1.00 18.29 78 PRO A C 1
ATOM 615 O O . PRO A 1 81 ? 23.107 81.073 82.987 1.00 18.24 78 PRO A O 1
ATOM 619 N N . ALA A 1 82 ? 21.882 81.577 84.800 1.00 17.14 79 ALA A N 1
ATOM 620 C CA . ALA A 1 82 ? 21.104 82.654 84.125 1.00 16.66 79 ALA A CA 1
ATOM 621 C C . ALA A 1 82 ? 20.524 82.092 82.821 1.00 17.33 79 ALA A C 1
ATOM 622 O O . ALA A 1 82 ? 19.992 80.976 82.843 1.00 18.68 79 ALA A O 1
ATOM 624 N N . ALA A 1 83 ? 20.635 82.818 81.716 1.00 17.52 80 ALA A N 1
ATOM 625 C CA . ALA A 1 83 ? 20.012 82.338 80.452 1.00 17.26 80 ALA A CA 1
ATOM 626 C C . ALA A 1 83 ? 20.489 80.939 80.057 1.00 18.48 80 ALA A C 1
ATOM 627 O O . ALA A 1 83 ? 19.740 80.196 79.390 1.00 18.00 80 ALA A O 1
ATOM 629 N N . PHE A 1 84 ? 21.714 80.569 80.378 1.00 16.91 81 PHE A N 1
ATOM 630 C CA . PHE A 1 84 ? 22.247 79.279 79.998 1.00 16.98 81 PHE A CA 1
ATOM 631 C C . PHE A 1 84 ? 21.528 78.120 80.658 1.00 16.62 81 PHE A C 1
ATOM 632 O O . PHE A 1 84 ? 21.659 76.961 80.212 1.00 17.78 81 PHE A O 1
ATOM 640 N N . THR A 1 85 ? 20.759 78.331 81.704 1.00 17.22 82 THR A N 1
ATOM 641 C CA . THR A 1 85 ? 19.969 77.291 82.366 1.00 17.88 82 THR A CA 1
ATOM 642 C C . THR A 1 85 ? 19.115 76.583 81.355 1.00 17.67 82 THR A C 1
ATOM 643 O O . THR A 1 85 ? 18.906 75.369 81.406 1.00 18.51 82 THR A O 1
ATOM 647 N N . HIS A 1 86 ? 18.565 77.339 80.378 1.00 17.07 83 HIS A N 1
ATOM 648 C CA . HIS A 1 86 ? 17.535 76.849 79.453 1.00 17.72 83 HIS A CA 1
ATOM 649 C C . HIS A 1 86 ? 18.136 76.320 78.190 1.00 18.24 83 HIS A C 1
ATOM 650 O O . HIS A 1 86 ? 17.399 75.674 77.406 1.00 20.14 83 HIS A O 1
ATOM 657 N N . THR A 1 87 ? 19.441 76.526 77.938 1.00 17.57 84 THR A N 1
ATOM 658 C CA . THR A 1 87 ? 20.029 76.347 76.615 1.00 18.96 84 THR A CA 1
ATOM 659 C C . THR A 1 87 ? 21.274 75.460 76.637 1.00 21.24 84 THR A C 1
ATOM 660 O O . THR A 1 87 ? 21.559 74.863 75.550 1.00 22.62 84 THR A O 1
ATOM 664 N N . SER A 1 88 ? 22.041 75.381 77.684 1.00 18.01 85 SER A N 1
ATOM 665 C CA . SER A 1 88 ? 23.392 74.791 77.643 1.00 18.14 85 SER A CA 1
ATOM 666 C C . SER A 1 88 ? 23.388 73.338 78.132 1.00 19.69 85 SER A C 1
ATOM 667 O O . SER A 1 88 ? 23.549 73.043 79.305 1.00 20.21 85 SER A O 1
ATOM 670 N N . VAL A 1 89 ? 23.332 72.408 77.203 1.00 17.65 86 VAL A N 1
ATOM 671 C CA . VAL A 1 89 ? 23.593 70.980 77.501 1.00 17.53 86 VAL A CA 1
ATOM 672 C C . VAL A 1 89 ? 25.096 70.846 77.852 1.00 16.89 86 VAL A C 1
ATOM 673 O O . VAL A 1 89 ? 25.470 70.002 78.653 1.00 18.19 86 VAL A O 1
ATOM 677 N N . ALA A 1 90 ? 25.931 71.668 77.246 1.00 17.21 87 ALA A N 1
ATOM 678 C CA . ALA A 1 90 ? 27.373 71.548 77.503 1.00 17.68 87 ALA A CA 1
ATOM 679 C C . ALA A 1 90 ? 27.658 71.774 78.992 1.00 17.94 87 ALA A C 1
ATOM 680 O O . ALA A 1 90 ? 28.553 71.078 79.552 1.00 18.05 87 ALA A O 1
ATOM 682 N N . LEU A 1 91 ? 27.007 72.718 79.660 1.00 18.13 88 LEU A N 1
ATOM 683 C CA . LEU A 1 91 ? 27.217 72.955 81.104 1.00 18.56 88 LEU A CA 1
ATOM 684 C C . LEU A 1 91 ? 26.797 71.749 81.905 1.00 18.53 88 LEU A C 1
ATOM 685 O O . LEU A 1 91 ? 27.426 71.359 82.869 1.00 18.70 88 LEU A O 1
ATOM 690 N N . ARG A 1 92 ? 25.620 71.153 81.554 1.00 17.49 89 ARG A N 1
ATOM 691 C CA . ARG A 1 92 ? 25.141 69.938 82.224 1.00 18.80 89 ARG A CA 1
ATOM 692 C C . ARG A 1 92 ? 26.248 68.882 82.165 1.00 18.39 89 ARG A C 1
ATOM 693 O O . ARG A 1 92 ? 26.592 68.234 83.127 1.00 19.34 89 ARG A O 1
ATOM 701 N N . ASP A 1 93 ? 26.782 68.673 80.969 1.00 17.76 90 ASP A N 1
ATOM 702 C CA . ASP A 1 93 ? 27.735 67.563 80.759 1.00 18.79 90 ASP A CA 1
ATOM 703 C C . ASP A 1 93 ? 29.096 67.875 81.409 1.00 18.39 90 ASP A C 1
ATOM 704 O O . ASP A 1 93 ? 29.772 66.928 81.830 1.00 20.69 90 ASP A O 1
ATOM 709 N N . ALA A 1 94 ? 29.446 69.115 81.601 1.00 18.43 91 ALA A N 1
ATOM 710 C CA . ALA A 1 94 ? 30.666 69.510 82.327 1.00 17.71 91 ALA A CA 1
ATOM 711 C C . ALA A 1 94 ? 30.498 69.154 83.821 1.00 18.07 91 ALA A C 1
ATOM 712 O O . ALA A 1 94 ? 31.373 68.508 84.424 1.00 20.39 91 ALA A O 1
ATOM 714 N N . LEU A 1 95 ? 29.322 69.442 84.366 1.00 18.52 92 LEU A N 1
ATOM 715 C CA . LEU A 1 95 ? 29.045 69.160 85.784 1.00 19.09 92 LEU A CA 1
ATOM 716 C C . LEU A 1 95 ? 28.977 67.664 85.969 1.00 20.74 92 LEU A C 1
ATOM 717 O O . LEU A 1 95 ? 29.509 67.163 87.018 1.00 22.21 92 LEU A O 1
ATOM 722 N N . LEU A 1 96 ? 28.345 66.948 85.072 1.00 21.15 93 LEU A N 1
ATOM 723 C CA . LEU A 1 96 ? 28.293 65.469 85.212 1.00 22.48 93 LEU A CA 1
ATOM 724 C C . LEU A 1 96 ? 29.689 64.885 85.075 1.00 23.31 93 LEU A C 1
ATOM 725 O O . LEU A 1 96 ? 30.034 63.974 85.816 1.00 24.98 93 LEU A O 1
ATOM 730 N N . GLY A 1 97 ? 30.512 65.436 84.216 1.00 22.86 94 GLY A N 1
ATOM 731 C CA . GLY A 1 97 ? 31.852 64.916 83.975 1.00 23.70 94 GLY A CA 1
ATOM 732 C C . GLY A 1 97 ? 32.790 65.079 85.143 1.00 24.80 94 GLY A C 1
ATOM 733 O O . GLY A 1 97 ? 33.664 64.190 85.314 1.00 26.99 94 GLY A O 1
ATOM 734 N N . VAL A 1 98 ? 32.688 66.131 85.929 1.00 23.64 95 VAL A N 1
ATOM 735 C CA . VAL A 1 98 ? 33.623 66.331 87.080 1.00 24.93 95 VAL A CA 1
ATOM 736 C C . VAL A 1 98 ? 33.026 65.784 88.390 1.00 25.31 95 VAL A C 1
ATOM 737 O O . VAL A 1 98 ? 33.781 65.648 89.368 1.00 26.97 95 VAL A O 1
ATOM 741 N N . ASN A 1 99 ? 31.713 65.510 88.407 1.00 25.31 96 ASN A N 1
ATOM 742 C CA . ASN A 1 99 ? 31.033 64.799 89.522 1.00 26.30 96 ASN A CA 1
ATOM 743 C C . ASN A 1 99 ? 31.189 65.528 90.845 1.00 25.04 96 ASN A C 1
ATOM 744 O O . ASN A 1 99 ? 31.450 64.928 91.867 1.00 29.93 96 ASN A O 1
ATOM 749 N N . ILE A 1 100 ? 31.072 66.824 90.848 1.00 22.75 97 ILE A N 1
ATOM 750 C CA . ILE A 1 100 ? 31.043 67.680 92.055 1.00 22.89 97 ILE A CA 1
ATOM 751 C C . ILE A 1 100 ? 29.582 68.025 92.333 1.00 21.96 97 ILE A C 1
ATOM 752 O O . ILE A 1 100 ? 28.907 68.491 91.419 1.00 21.41 97 ILE A O 1
ATOM 757 N N . PRO A 1 101 ? 29.102 67.880 93.567 1.00 21.54 98 PRO A N 1
ATOM 758 C CA . PRO A 1 101 ? 27.707 68.196 93.843 1.00 21.74 98 PRO A CA 1
ATOM 759 C C . PRO A 1 101 ? 27.489 69.702 93.712 1.00 21.08 98 PRO A C 1
ATOM 760 O O . PRO A 1 101 ? 28.368 70.501 94.012 1.00 21.11 98 PRO A O 1
ATOM 764 N N . PHE A 1 102 ? 26.273 70.082 93.312 1.00 18.61 99 PHE A N 1
ATOM 765 C CA . PHE A 1 102 ? 25.992 71.492 93.098 1.00 18.70 99 PHE A CA 1
ATOM 766 C C . PHE A 1 102 ? 24.524 71.795 93.383 1.00 18.59 99 PHE A C 1
ATOM 767 O O . PHE A 1 102 ? 23.672 70.932 93.393 1.00 19.52 99 PHE A O 1
ATOM 775 N N . ILE A 1 103 ? 24.286 73.063 93.701 1.00 18.03 100 ILE A N 1
ATOM 776 C CA . ILE A 1 103 ? 22.903 73.618 93.848 1.00 17.74 100 ILE A CA 1
ATOM 777 C C . ILE A 1 103 ? 22.727 74.714 92.787 1.00 18.18 100 ILE A C 1
ATOM 778 O O . ILE A 1 103 ? 23.654 75.526 92.574 1.00 17.83 100 ILE A O 1
ATOM 783 N N . GLU A 1 104 ? 21.539 74.719 92.187 1.00 17.70 101 GLU A N 1
ATOM 784 C CA . GLU A 1 104 ? 21.139 75.719 91.192 1.00 16.82 101 GLU A CA 1
ATOM 785 C C . GLU A 1 104 ? 20.405 76.825 91.928 1.00 18.65 101 GLU A C 1
ATOM 786 O O . GLU A 1 104 ? 19.445 76.549 92.656 1.00 18.86 101 GLU A O 1
ATOM 792 N N . VAL A 1 105 ? 20.744 78.055 91.644 1.00 17.68 102 VAL A N 1
ATOM 793 C CA . VAL A 1 105 ? 20.115 79.255 92.272 1.00 18.04 102 VAL A CA 1
ATOM 794 C C . VAL A 1 105 ? 19.697 80.236 91.203 1.00 18.45 102 VAL A C 1
ATOM 795 O O . VAL A 1 105 ? 20.415 80.426 90.239 1.00 18.55 102 VAL A O 1
ATOM 799 N N . HIS A 1 106 ? 18.510 80.812 91.324 1.00 17.32 103 HIS A N 1
ATOM 800 C CA . HIS A 1 106 ? 18.115 81.995 90.513 1.00 17.89 103 HIS A CA 1
ATOM 801 C C . HIS A 1 106 ? 17.606 83.082 91.434 1.00 17.55 103 HIS A C 1
ATOM 802 O O . HIS A 1 106 ? 16.829 82.777 92.378 1.00 19.19 103 HIS A O 1
ATOM 809 N N . LEU A 1 107 ? 17.935 84.349 91.121 1.00 18.33 104 LEU A N 1
ATOM 810 C CA . LEU A 1 107 ? 17.407 85.439 91.905 1.00 18.79 104 LEU A CA 1
ATOM 811 C C . LEU A 1 107 ? 15.877 85.585 91.749 1.00 17.57 104 LEU A C 1
ATOM 812 O O . LEU A 1 107 ? 15.184 85.801 92.722 1.00 20.02 104 LEU A O 1
ATOM 817 N N . SER A 1 108 ? 15.462 85.473 90.505 1.00 20.08 105 SER A N 1
ATOM 818 C CA . SER A 1 108 ? 14.059 85.640 90.070 1.00 21.15 105 SER A CA 1
ATOM 819 C C . SER A 1 108 ? 13.297 84.326 90.142 1.00 19.78 105 SER A C 1
ATOM 820 O O . SER A 1 108 ? 13.893 83.259 90.154 1.00 19.86 105 SER A O 1
ATOM 823 N N . ASN A 1 109 ? 11.973 84.480 90.243 1.00 21.55 106 ASN A N 1
ATOM 824 C CA . ASN A 1 109 ? 11.112 83.261 90.227 1.00 21.25 106 ASN A CA 1
ATOM 825 C C . ASN A 1 109 ? 10.873 82.885 88.761 1.00 21.87 106 ASN A C 1
ATOM 826 O O . ASN A 1 109 ? 9.974 83.470 88.090 1.00 23.18 106 ASN A O 1
ATOM 831 N N . VAL A 1 110 ? 11.607 81.912 88.243 1.00 22.79 107 VAL A N 1
ATOM 832 C CA . VAL A 1 110 ? 11.524 81.554 86.808 1.00 22.98 107 VAL A CA 1
ATOM 833 C C . VAL A 1 110 ? 10.122 81.057 86.488 1.00 23.22 107 VAL A C 1
ATOM 834 O O . VAL A 1 110 ? 9.628 81.177 85.365 1.00 23.96 107 VAL A O 1
ATOM 838 N N . HIS A 1 111 ? 9.424 80.470 87.436 1.00 21.55 108 HIS A N 1
ATOM 839 C CA . HIS A 1 111 ? 8.082 79.926 87.213 1.00 22.15 108 HIS A CA 1
ATOM 840 C C . HIS A 1 111 ? 7.025 80.989 86.952 1.00 22.56 108 HIS A C 1
ATOM 841 O O . HIS A 1 111 ? 5.929 80.712 86.378 1.00 23.29 108 HIS A O 1
ATOM 848 N N . ALA A 1 112 ? 7.311 82.232 87.325 1.00 21.83 109 ALA A N 1
ATOM 849 C CA . ALA A 1 112 ? 6.466 83.386 87.084 1.00 22.39 109 ALA A CA 1
ATOM 850 C C . ALA A 1 112 ? 6.727 84.092 85.757 1.00 22.62 109 ALA A C 1
ATOM 851 O O . ALA A 1 112 ? 6.018 85.034 85.377 1.00 26.27 109 ALA A O 1
ATOM 853 N N . ARG A 1 113 ? 7.711 83.601 85.042 1.00 21.70 110 ARG A N 1
ATOM 854 C CA . ARG A 1 113 ? 8.183 84.212 83.778 1.00 23.43 110 ARG A CA 1
ATOM 855 C C . ARG A 1 113 ? 7.786 83.367 82.594 1.00 23.53 110 ARG A C 1
ATOM 856 O O . ARG A 1 113 ? 6.880 82.510 82.729 1.00 24.05 110 ARG A O 1
ATOM 864 N N . GLU A 1 114 ? 8.312 83.671 81.409 1.00 22.99 111 GLU A N 1
ATOM 865 C CA . GLU A 1 114 ? 7.876 82.986 80.211 1.00 23.92 111 GLU A CA 1
ATOM 866 C C . GLU A 1 114 ? 8.101 81.455 80.311 1.00 23.24 111 GLU A C 1
ATOM 867 O O . GLU A 1 114 ? 9.055 81.008 80.959 1.00 23.28 111 GLU A O 1
ATOM 873 N N . SER A 1 115 ? 7.246 80.702 79.620 1.00 24.81 112 SER A N 1
ATOM 874 C CA . SER A 1 115 ? 7.299 79.220 79.676 1.00 25.29 112 SER A CA 1
ATOM 875 C C . SER A 1 115 ? 8.648 78.654 79.250 1.00 23.79 112 SER A C 1
ATOM 876 O O . SER A 1 115 ? 9.072 77.629 79.810 1.00 24.98 112 SER A O 1
ATOM 879 N N . PHE A 1 116 ? 9.424 79.291 78.387 1.00 23.52 113 PHE A N 1
ATOM 880 C CA . PHE A 1 116 ? 10.758 78.723 78.038 1.00 23.50 113 PHE A CA 1
ATOM 881 C C . PHE A 1 116 ? 11.686 78.754 79.229 1.00 24.80 113 PHE A C 1
ATOM 882 O O . PHE A 1 116 ? 12.720 78.050 79.261 1.00 26.98 113 PHE A O 1
ATOM 890 N N . ARG A 1 117 ? 11.424 79.561 80.238 1.00 20.54 114 ARG A N 1
ATOM 891 C CA . ARG A 1 117 ? 12.293 79.630 81.413 1.00 20.10 114 ARG A CA 1
ATOM 892 C C . ARG A 1 117 ? 11.918 78.557 82.450 1.00 20.12 114 ARG A C 1
ATOM 893 O O . ARG A 1 117 ? 12.617 78.487 83.476 1.00 21.44 114 ARG A O 1
ATOM 901 N N . HIS A 1 118 ? 10.891 77.786 82.167 1.00 21.03 115 HIS A N 1
ATOM 902 C CA . HIS A 1 118 ? 10.421 76.750 83.114 1.00 22.83 115 HIS A CA 1
ATOM 903 C C . HIS A 1 118 ? 11.288 75.509 83.013 1.00 27.80 115 HIS A C 1
ATOM 904 O O . HIS A 1 118 ? 11.190 74.657 83.949 1.00 34.36 115 HIS A O 1
ATOM 911 N N . HIS A 1 119 ? 12.113 75.366 81.999 1.00 23.27 116 HIS A N 1
ATOM 912 C CA A HIS A 1 119 ? 12.901 74.141 81.831 0.80 23.42 116 HIS A CA 1
ATOM 913 C CA B HIS A 1 119 ? 12.912 74.153 81.774 0.20 21.72 116 HIS A CA 1
ATOM 914 C C . HIS A 1 119 ? 14.379 74.459 82.051 1.00 21.99 116 HIS A C 1
ATOM 915 O O . HIS A 1 119 ? 14.876 75.481 81.552 1.00 22.23 116 HIS A O 1
ATOM 928 N N . SER A 1 120 ? 15.050 73.615 82.853 1.00 21.98 117 SER A N 1
ATOM 929 C CA . SER A 1 120 ? 16.472 73.726 83.181 1.00 20.11 117 SER A CA 1
ATOM 930 C C . SER A 1 120 ? 17.184 72.466 82.759 1.00 20.86 117 SER A C 1
ATOM 931 O O . SER A 1 120 ? 16.721 71.376 83.100 1.00 21.19 117 SER A O 1
ATOM 934 N N . TYR A 1 121 ? 18.351 72.588 82.107 1.00 19.03 118 TYR A N 1
ATOM 935 C CA . TYR A 1 121 ? 19.234 71.448 81.854 1.00 18.86 118 TYR A CA 1
ATOM 936 C C . TYR A 1 121 ? 19.970 71.014 83.096 1.00 18.52 118 TYR A C 1
ATOM 937 O O . TYR A 1 121 ? 20.761 70.030 82.964 1.00 18.36 118 TYR A O 1
ATOM 946 N N . LEU A 1 122 ? 19.852 71.703 84.210 1.00 18.36 119 LEU A N 1
ATOM 947 C CA . LEU A 1 122 ? 20.603 71.345 85.435 1.00 18.86 119 LEU A CA 1
ATOM 948 C C . LEU A 1 122 ? 19.729 70.852 86.578 1.00 19.36 119 LEU A C 1
ATOM 949 O O . LEU A 1 122 ? 20.198 70.181 87.439 1.00 20.24 119 LEU A O 1
ATOM 954 N N . SER A 1 123 ? 18.442 71.161 86.584 1.00 19.70 120 SER A N 1
ATOM 955 C CA A SER A 1 123 ? 17.648 70.965 87.827 0.70 20.22 120 SER A CA 1
ATOM 956 C CA B SER A 1 123 ? 17.637 70.968 87.819 0.30 19.62 120 SER A CA 1
ATOM 957 C C . SER A 1 123 ? 17.556 69.493 88.208 1.00 20.75 120 SER A C 1
ATOM 958 O O . SER A 1 123 ? 17.564 69.203 89.424 1.00 21.60 120 SER A O 1
ATOM 963 N N . ASP A 1 124 ? 17.435 68.604 87.276 1.00 21.35 121 ASP A N 1
ATOM 964 C CA . ASP A 1 124 ? 17.255 67.168 87.611 1.00 22.87 121 ASP A CA 1
ATOM 965 C C . ASP A 1 124 ? 18.502 66.545 88.209 1.00 23.04 121 ASP A C 1
ATOM 966 O O . ASP A 1 124 ? 18.393 65.507 88.846 1.00 26.69 121 ASP A O 1
ATOM 971 N N . ILE A 1 125 ? 19.702 67.118 87.967 1.00 21.15 122 ILE A N 1
ATOM 972 C CA . ILE A 1 125 ? 20.951 66.560 88.503 1.00 21.77 122 ILE A CA 1
ATOM 973 C C . ILE A 1 125 ? 21.529 67.437 89.617 1.00 20.32 122 ILE A C 1
ATOM 974 O O . ILE A 1 125 ? 22.497 67.016 90.224 1.00 23.04 122 ILE A O 1
ATOM 979 N N . ALA A 1 126 ? 20.933 68.581 89.900 1.00 20.98 123 ALA A N 1
ATOM 980 C CA . ALA A 1 126 ? 21.339 69.383 91.061 1.00 19.38 123 ALA A CA 1
ATOM 981 C C . ALA A 1 126 ? 20.970 68.614 92.332 1.00 20.00 123 ALA A C 1
ATOM 982 O O . ALA A 1 126 ? 19.953 67.879 92.365 1.00 20.83 123 ALA A O 1
ATOM 984 N N . GLN A 1 127 ? 21.657 68.931 93.394 1.00 18.69 124 GLN A N 1
ATOM 985 C CA . GLN A 1 127 ? 21.204 68.544 94.726 1.00 20.30 124 GLN A CA 1
ATOM 986 C C . GLN A 1 127 ? 19.840 69.169 95.012 1.00 20.91 124 GLN A C 1
ATOM 987 O O . GLN A 1 127 ? 18.944 68.501 95.592 1.00 23.85 124 GLN A O 1
ATOM 993 N N . GLY A 1 128 ? 19.662 70.419 94.627 1.00 18.90 125 GLY A N 1
ATOM 994 C CA . GLY A 1 128 ? 18.367 71.082 94.803 1.00 18.81 125 GLY A CA 1
ATOM 995 C C . GLY A 1 128 ? 18.432 72.409 94.088 1.00 18.12 125 GLY A C 1
ATOM 996 O O . GLY A 1 128 ? 19.448 72.750 93.454 1.00 17.91 125 GLY A O 1
ATOM 997 N N . VAL A 1 129 ? 17.312 73.125 94.107 1.00 17.81 126 VAL A N 1
ATOM 998 C CA . VAL A 1 129 ? 17.082 74.351 93.342 1.00 18.16 126 VAL A CA 1
ATOM 999 C C . VAL A 1 129 ? 16.431 75.360 94.253 1.00 16.80 126 VAL A C 1
ATOM 1000 O O . VAL A 1 129 ? 15.437 75.029 94.948 1.00 18.62 126 VAL A O 1
ATOM 1004 N N . ILE A 1 130 ? 16.905 76.587 94.172 1.00 17.47 127 ILE A N 1
ATOM 1005 C CA . ILE A 1 130 ? 16.339 77.744 94.889 1.00 18.55 127 ILE A CA 1
ATOM 1006 C C . ILE A 1 130 ? 16.018 78.817 93.871 1.00 19.80 127 ILE A C 1
ATOM 1007 O O . ILE A 1 130 ? 16.897 79.201 93.117 1.00 19.69 127 ILE A O 1
ATOM 1012 N N . CYS A 1 131 ? 14.778 79.296 93.843 1.00 18.60 128 CYS A N 1
ATOM 1013 C CA . CYS A 1 131 ? 14.469 80.427 92.938 1.00 21.01 128 CYS A CA 1
ATOM 1014 C C . CYS A 1 131 ? 13.529 81.423 93.572 1.00 20.33 128 CYS A C 1
ATOM 1015 O O . CYS A 1 131 ? 12.734 81.127 94.415 1.00 20.81 128 CYS A O 1
ATOM 1018 N N . GLY A 1 132 ? 13.730 82.663 93.192 1.00 18.16 129 GLY A N 1
ATOM 1019 C CA . GLY A 1 132 ? 12.781 83.729 93.527 1.00 20.31 129 GLY A CA 1
ATOM 1020 C C . GLY A 1 132 ? 13.095 84.493 94.813 1.00 21.46 129 GLY A C 1
ATOM 1021 O O . GLY A 1 132 ? 12.322 85.424 95.119 1.00 24.15 129 GLY A O 1
ATOM 1022 N N . LEU A 1 133 ? 14.099 84.078 95.582 1.00 19.90 130 LEU A N 1
ATOM 1023 C CA . LEU A 1 133 ? 14.330 84.591 96.943 1.00 20.67 130 LEU A CA 1
ATOM 1024 C C . LEU A 1 133 ? 15.465 85.659 96.928 1.00 20.30 130 LEU A C 1
ATOM 1025 O O . LEU A 1 133 ? 15.960 85.980 97.989 1.00 21.98 130 LEU A O 1
ATOM 1030 N N . GLY A 1 134 ? 15.816 86.123 95.746 1.00 20.43 131 GLY A N 1
ATOM 1031 C CA . GLY A 1 134 ? 16.821 87.174 95.660 1.00 20.59 131 GLY A CA 1
ATOM 1032 C C . GLY A 1 134 ? 18.163 86.654 96.102 1.00 19.54 131 GLY A C 1
ATOM 1033 O O . GLY A 1 134 ? 18.509 85.451 96.045 1.00 20.42 131 GLY A O 1
ATOM 1034 N N . ALA A 1 135 ? 19.025 87.610 96.465 1.00 21.10 132 ALA A N 1
ATOM 1035 C CA . ALA A 1 135 ? 20.413 87.332 96.766 1.00 23.38 132 ALA A CA 1
ATOM 1036 C C . ALA A 1 135 ? 20.577 86.359 97.917 1.00 20.45 132 ALA A C 1
ATOM 1037 O O . ALA A 1 135 ? 21.608 85.604 97.975 1.00 22.85 132 ALA A O 1
ATOM 1039 N N . LYS A 1 136 ? 19.655 86.250 98.879 1.00 21.91 133 LYS A N 1
ATOM 1040 C CA . LYS A 1 136 ? 19.735 85.293 99.973 1.00 20.67 133 LYS A CA 1
ATOM 1041 C C . LYS A 1 136 ? 19.768 83.854 99.473 1.00 19.86 133 LYS A C 1
ATOM 1042 O O . LYS A 1 136 ? 20.308 82.967 100.163 1.00 21.27 133 LYS A O 1
ATOM 1048 N N . GLY A 1 137 ? 19.296 83.594 98.258 1.00 19.84 134 GLY A N 1
ATOM 1049 C CA . GLY A 1 137 ? 19.387 82.234 97.702 1.00 19.00 134 GLY A CA 1
ATOM 1050 C C . GLY A 1 137 ? 20.824 81.677 97.685 1.00 17.71 134 GLY A C 1
ATOM 1051 O O . GLY A 1 137 ? 21.024 80.470 97.877 1.00 19.34 134 GLY A O 1
ATOM 1052 N N . TYR A 1 138 ? 21.796 82.555 97.419 1.00 19.00 135 TYR A N 1
ATOM 1053 C CA . TYR A 1 138 ? 23.200 82.067 97.427 1.00 19.44 135 TYR A CA 1
ATOM 1054 C C . TYR A 1 138 ? 23.605 81.657 98.847 1.00 19.78 135 TYR A C 1
ATOM 1055 O O . TYR A 1 138 ? 24.284 80.634 99.032 1.00 19.71 135 TYR A O 1
ATOM 1064 N N . SER A 1 139 ? 23.222 82.410 99.858 1.00 19.78 136 SER A N 1
ATOM 1065 C CA . SER A 1 139 ? 23.471 82.072 101.278 1.00 20.62 136 SER A CA 1
ATOM 1066 C C . SER A 1 139 ? 22.821 80.771 101.666 1.00 19.69 136 SER A C 1
ATOM 1067 O O . SER A 1 139 ? 23.396 79.927 102.364 1.00 22.36 136 SER A O 1
ATOM 1070 N N . PHE A 1 140 ? 21.559 80.539 101.234 1.00 18.89 137 PHE A N 1
ATOM 1071 C CA . PHE A 1 140 ? 20.879 79.299 101.565 1.00 20.14 137 PHE A CA 1
ATOM 1072 C C . PHE A 1 140 ? 21.635 78.130 100.918 1.00 19.47 137 PHE A C 1
ATOM 1073 O O . PHE A 1 140 ? 21.821 77.070 101.530 1.00 19.38 137 PHE A O 1
ATOM 1081 N N . ALA A 1 141 ? 22.090 78.287 99.676 1.00 18.73 138 ALA A N 1
ATOM 1082 C CA . ALA A 1 141 ? 22.870 77.236 98.989 1.00 19.60 138 ALA A CA 1
ATOM 1083 C C . ALA A 1 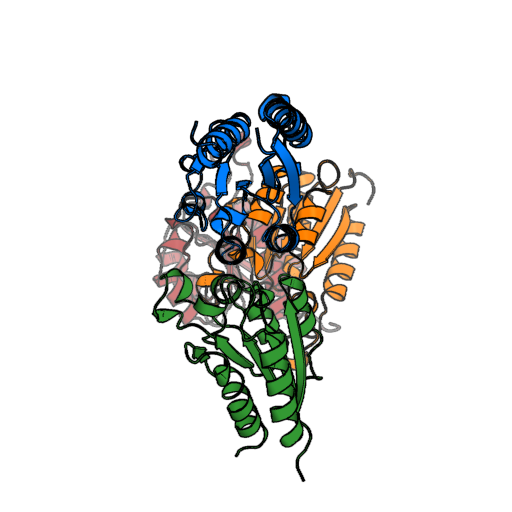141 ? 24.175 76.957 99.734 1.00 19.63 138 ALA A C 1
ATOM 1084 O O . ALA A 1 141 ? 24.544 75.787 99.900 1.00 18.90 138 ALA A O 1
ATOM 1086 N N . LEU A 1 142 ? 24.811 78.022 100.223 1.00 19.65 139 LEU A N 1
ATOM 1087 C CA . LEU A 1 142 ? 26.081 77.860 101.004 1.00 20.76 139 LEU A CA 1
ATOM 1088 C C . LEU A 1 142 ? 25.773 77.087 102.297 1.00 20.32 139 LEU A C 1
ATOM 1089 O O . LEU A 1 142 ? 26.481 76.186 102.668 1.00 21.04 139 LEU A O 1
ATOM 1094 N N . GLN A 1 143 ? 24.693 77.437 102.994 1.00 19.78 140 GLN A N 1
ATOM 1095 C CA . GLN A 1 143 ? 24.286 76.770 104.242 1.00 20.98 140 GLN A CA 1
ATOM 1096 C C . GLN A 1 143 ? 24.037 75.272 103.966 1.00 21.85 140 GLN A C 1
ATOM 1097 O O . GLN A 1 143 ? 24.382 74.412 104.770 1.00 22.57 140 GLN A O 1
ATOM 1103 N N . SER A 1 144 ? 23.357 74.975 102.879 1.00 20.27 141 SER A N 1
ATOM 1104 C CA . SER A 1 144 ? 23.029 73.612 102.512 1.00 20.17 141 SER A CA 1
ATOM 1105 C C . SER A 1 144 ? 24.331 72.842 102.235 1.00 21.17 141 SER A C 1
ATOM 1106 O O . SER A 1 144 ? 24.483 71.701 102.700 1.00 22.24 141 SER A O 1
ATOM 1109 N N . ALA A 1 145 ? 25.241 73.437 101.464 1.00 20.86 142 ALA A N 1
ATOM 1110 C CA . ALA A 1 145 ? 26.521 72.782 101.137 1.00 22.32 142 ALA A CA 1
ATOM 1111 C C . ALA A 1 145 ? 27.270 72.481 102.446 1.00 23.61 142 ALA A C 1
ATOM 1112 O O . ALA A 1 145 ? 27.825 71.365 102.570 1.00 23.90 142 ALA A O 1
ATOM 1114 N N . ILE A 1 146 ? 27.380 73.444 103.347 1.00 22.14 143 ILE A N 1
ATOM 1115 C CA . ILE A 1 146 ? 28.110 73.200 104.640 1.00 23.90 143 ILE A CA 1
ATOM 1116 C C . ILE A 1 146 ? 27.490 72.035 105.364 1.00 25.28 143 ILE A C 1
ATOM 1117 O O . ILE A 1 146 ? 28.194 71.178 105.876 1.00 27.21 143 ILE A O 1
ATOM 1122 N N . GLY A 1 147 ? 26.177 71.988 105.432 1.00 25.43 144 GLY A N 1
ATOM 1123 C CA . GLY A 1 147 ? 25.487 70.924 106.168 1.00 25.36 144 GLY A CA 1
ATOM 1124 C C . GLY A 1 147 ? 25.739 69.609 105.534 1.00 27.23 144 GLY A C 1
ATOM 1125 O O . GLY A 1 147 ? 25.948 68.641 106.243 1.00 30.13 144 GLY A O 1
ATOM 1126 N N . LYS A 1 148 ? 25.743 69.531 104.216 1.00 26.55 145 LYS A N 1
ATOM 1127 C CA . LYS A 1 148 ? 25.950 68.258 103.527 1.00 27.62 145 LYS A CA 1
ATOM 1128 C C . LYS A 1 148 ? 27.390 67.774 103.748 1.00 28.35 145 LYS A C 1
ATOM 1129 O O . LYS A 1 148 ? 27.642 66.594 104.095 1.00 30.10 145 LYS A O 1
ATOM 1135 N N . LEU A 1 149 ? 28.344 68.664 103.622 1.00 25.87 146 LEU A N 1
ATOM 1136 C CA . LEU A 1 149 ? 29.767 68.270 103.654 1.00 28.18 146 LEU A CA 1
ATOM 1137 C C . LEU A 1 149 ? 30.198 67.956 105.081 1.00 29.32 146 LEU A C 1
ATOM 1138 O O . LEU A 1 149 ? 31.166 67.125 105.248 1.00 31.73 146 LEU A O 1
ATOM 1143 N N . ARG A 1 150 ? 29.647 68.596 106.103 1.00 29.29 147 ARG A N 1
ATOM 1144 C CA . ARG A 1 150 ? 30.107 68.404 107.487 1.00 31.07 147 ARG A CA 1
ATOM 1145 C C . ARG A 1 150 ? 29.104 67.548 108.257 1.00 32.53 147 ARG A C 1
ATOM 1146 O O . ARG A 1 150 ? 29.393 67.251 109.421 1.00 33.58 147 ARG A O 1
ATOM 1154 N N . ASN A 1 151 ? 28.041 67.070 107.610 1.00 34.70 148 ASN A N 1
ATOM 1155 C CA . ASN A 1 151 ? 26.962 66.266 108.251 1.00 37.52 148 ASN A CA 1
ATOM 1156 C C . ASN A 1 151 ? 26.385 67.015 109.458 1.00 40.05 148 ASN A C 1
ATOM 1157 O O . ASN A 1 151 ? 26.301 66.388 110.585 1.00 41.92 148 ASN A O 1
ATOM 1162 N N . ILE A 1 152 ? 26.020 68.294 109.310 1.00 41.08 149 ILE A N 1
ATOM 1163 C CA . ILE A 1 152 ? 25.404 69.158 110.372 1.00 44.97 149 ILE A CA 1
ATOM 1164 C C . ILE A 1 152 ? 24.093 69.753 109.826 1.00 46.54 149 ILE A C 1
ATOM 1165 O O . ILE A 1 152 ? 23.274 70.316 110.600 1.00 46.52 149 ILE A O 1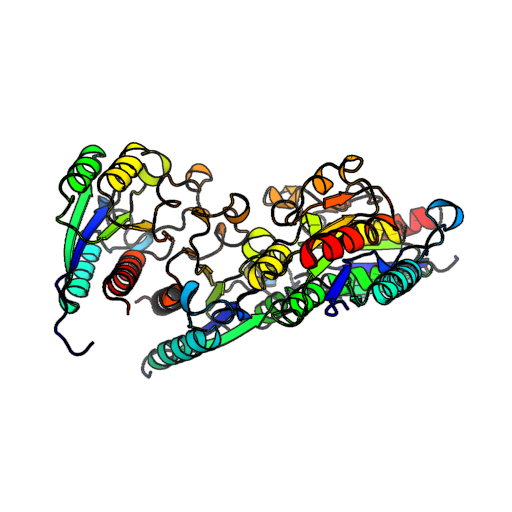
ATOM 1171 N N . SER B 1 2 ? 24.764 115.657 58.723 1.00 56.99 -1 SER B N 1
ATOM 1172 C CA . SER B 1 2 ? 23.530 116.519 58.681 1.00 58.60 -1 SER B CA 1
ATOM 1173 C C . SER B 1 2 ? 23.466 117.399 59.955 1.00 64.41 -1 SER B C 1
ATOM 1174 O O . SER B 1 2 ? 24.259 117.139 60.863 1.00 63.05 -1 SER B O 1
ATOM 1176 N N . HIS B 1 3 ? 22.673 118.498 59.959 1.00 68.58 0 HIS B N 1
ATOM 1177 C CA . HIS B 1 3 ? 22.936 119.721 60.778 1.00 65.79 0 HIS B CA 1
ATOM 1178 C C . HIS B 1 3 ? 21.884 119.955 61.886 1.00 65.09 0 HIS B C 1
ATOM 1179 O O . HIS B 1 3 ? 22.323 120.025 63.052 1.00 68.67 0 HIS B O 1
ATOM 1181 N N . MET B 1 4 ? 20.585 120.128 61.568 1.00 58.69 1 MET B N 1
ATOM 1182 C CA . MET B 1 4 ? 19.558 120.707 62.503 1.00 52.85 1 MET B CA 1
ATOM 1183 C C . MET B 1 4 ? 19.180 119.681 63.582 1.00 46.28 1 MET B C 1
ATOM 1184 O O . MET B 1 4 ? 18.655 120.009 64.686 1.00 41.80 1 MET B O 1
ATOM 1186 N N . THR B 1 5 ? 19.464 118.423 63.298 1.00 36.22 2 THR B N 1
ATOM 1187 C CA . THR B 1 5 ? 19.045 117.282 64.158 1.00 33.04 2 THR B CA 1
ATOM 1188 C C . THR B 1 5 ? 20.073 116.976 65.254 1.00 29.03 2 THR B C 1
ATOM 1189 O O . THR B 1 5 ? 21.286 117.361 65.137 1.00 30.08 2 THR B O 1
ATOM 1193 N N . GLN B 1 6 ? 19.637 116.323 66.322 1.00 27.83 3 GLN B N 1
ATOM 1194 C CA . GLN B 1 6 ? 20.542 115.737 67.340 1.00 26.89 3 GLN B CA 1
ATOM 1195 C C . GLN B 1 6 ? 21.134 114.459 66.704 1.00 22.86 3 GLN B C 1
ATOM 1196 O O . GLN B 1 6 ? 20.402 113.699 66.048 1.00 23.40 3 GLN B O 1
ATOM 1202 N N . GLN B 1 7 ? 22.438 114.220 66.854 1.00 20.94 4 GLN B N 1
ATOM 1203 C CA . GLN B 1 7 ? 23.040 113.023 66.253 1.00 18.40 4 GLN B CA 1
ATOM 1204 C C . GLN B 1 7 ? 22.467 111.779 66.909 1.00 19.20 4 GLN B C 1
ATOM 1205 O O . GLN B 1 7 ? 22.404 111.738 68.164 1.00 21.68 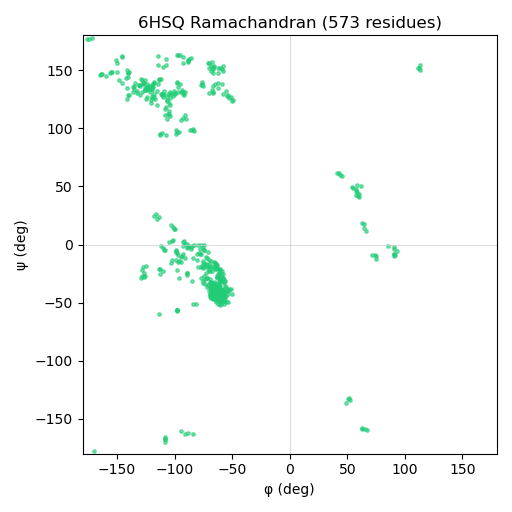4 GLN B O 1
ATOM 1211 N N . ILE B 1 8 ? 22.165 110.779 66.124 1.00 17.72 5 ILE B N 1
ATOM 1212 C CA . ILE B 1 8 ? 21.788 109.433 66.620 1.00 17.41 5 ILE B CA 1
ATOM 1213 C C . ILE B 1 8 ? 23.007 108.543 66.631 1.00 17.93 5 ILE B C 1
ATOM 1214 O O . ILE B 1 8 ? 23.802 108.572 65.650 1.00 17.89 5 ILE B O 1
ATOM 1219 N N . LYS B 1 9 ? 23.171 107.748 67.695 1.00 17.40 6 LYS B N 1
ATOM 1220 C CA . LYS B 1 9 ? 24.233 106.742 67.758 1.00 17.36 6 LYS B CA 1
ATOM 1221 C C . LYS B 1 9 ? 23.568 105.367 67.553 1.00 16.87 6 LYS B C 1
ATOM 1222 O O . LYS B 1 9 ? 22.684 105.004 68.371 1.00 17.80 6 LYS B O 1
ATOM 1228 N N . LEU B 1 10 ? 23.840 104.719 66.444 1.00 16.31 7 LEU B N 1
ATOM 1229 C CA . LEU B 1 10 ? 23.212 103.387 66.143 1.00 16.44 7 LEU B CA 1
ATOM 1230 C C . LEU B 1 10 ? 24.250 102.330 66.021 1.00 17.07 7 LEU B C 1
ATOM 1231 O O . LEU B 1 10 ? 25.305 102.515 65.356 1.00 19.56 7 LEU B O 1
ATOM 1236 N N . LEU B 1 11 ? 24.002 101.168 66.629 1.00 16.01 8 LEU B N 1
ATOM 1237 C CA . LEU B 1 11 ? 24.855 99.980 66.580 1.00 15.86 8 LEU B CA 1
ATOM 1238 C C . LEU B 1 11 ? 24.192 98.889 65.740 1.00 14.90 8 LEU B C 1
ATOM 1239 O O . LEU B 1 11 ? 23.038 98.535 66.025 1.00 16.47 8 LEU B O 1
ATOM 1244 N N . VAL B 1 12 ? 24.952 98.374 64.788 1.00 15.63 9 VAL B N 1
ATOM 1245 C CA . VAL B 1 12 ? 24.561 97.199 64.012 1.00 15.01 9 VAL B CA 1
ATOM 1246 C C . VAL B 1 12 ? 25.330 96.014 64.516 1.00 14.70 9 VAL B C 1
ATOM 1247 O O . VAL B 1 12 ? 26.561 96.039 64.549 1.00 16.79 9 VAL B O 1
ATOM 1251 N N . LEU B 1 13 ? 24.607 94.926 64.777 1.00 15.65 10 LEU B N 1
ATOM 1252 C CA . LEU B 1 13 ? 25.171 93.670 65.286 1.00 15.84 10 LEU B CA 1
ATOM 1253 C C . LEU B 1 13 ? 24.843 92.578 64.306 1.00 15.54 10 LEU B C 1
ATOM 1254 O O . LEU B 1 13 ? 23.660 92.434 63.944 1.00 16.51 10 LEU B O 1
ATOM 1259 N N . ASN B 1 14 ? 25.814 91.797 63.923 1.00 15.49 11 ASN B N 1
ATOM 1260 C CA . ASN B 1 14 ? 25.645 90.668 63.013 1.00 16.00 11 ASN B CA 1
ATOM 1261 C C . ASN B 1 14 ? 26.201 89.419 63.683 1.00 16.41 11 ASN B C 1
ATOM 1262 O O . ASN B 1 14 ? 27.338 89.412 64.177 1.00 16.81 11 ASN B O 1
ATOM 1267 N N . GLY B 1 15 ? 25.430 88.354 63.632 1.00 15.67 12 GLY B N 1
ATOM 1268 C CA . GLY B 1 15 ? 25.779 87.048 64.196 1.00 15.61 12 GLY B CA 1
ATOM 1269 C C . GLY B 1 15 ? 26.635 86.166 63.306 1.00 16.03 12 GLY B C 1
ATOM 1270 O O . GLY B 1 15 ? 27.246 86.594 62.336 1.00 16.04 12 GLY B O 1
ATOM 1271 N N . PRO B 1 16 ? 26.648 84.874 63.669 1.00 15.34 13 PRO B N 1
ATOM 1272 C CA . PRO B 1 16 ? 27.600 83.939 63.115 1.00 16.17 13 PRO B CA 1
ATOM 1273 C C . PRO B 1 16 ? 27.317 83.723 61.607 1.00 16.24 13 PRO B C 1
ATOM 1274 O O . PRO B 1 16 ? 26.203 83.821 61.125 1.00 17.22 13 PRO B O 1
ATOM 1278 N N . ASN B 1 17 ? 28.410 83.406 60.940 1.00 15.59 14 ASN B N 1
ATOM 1279 C CA . ASN B 1 17 ? 28.401 82.925 59.519 1.00 16.93 14 ASN B CA 1
ATOM 1280 C C . ASN B 1 17 ? 28.130 84.049 58.517 1.00 16.66 14 ASN B C 1
ATOM 1281 O O . ASN B 1 17 ? 28.446 83.886 57.329 1.00 18.00 14 ASN B O 1
ATOM 1286 N N . LEU B 1 18 ? 27.734 85.253 58.962 1.00 16.33 15 LEU B N 1
ATOM 1287 C CA . LEU B 1 18 ? 27.487 86.364 58.029 1.00 17.43 15 LEU B CA 1
ATOM 1288 C C . LEU B 1 18 ? 28.799 86.889 57.458 1.00 17.60 15 LEU B C 1
ATOM 1289 O O . LEU B 1 18 ? 28.774 87.501 56.368 1.00 18.73 15 LEU B O 1
ATOM 1294 N N . ASN B 1 19 ? 29.941 86.623 58.073 1.00 17.35 16 ASN B N 1
ATOM 1295 C CA . ASN B 1 19 ? 31.223 86.951 57.475 1.00 17.79 16 ASN B CA 1
ATOM 1296 C C . ASN B 1 19 ? 31.428 86.208 56.140 1.00 18.96 16 ASN B C 1
ATOM 1297 O O . ASN B 1 19 ? 32.298 86.638 55.342 1.00 20.43 16 ASN B O 1
ATOM 1302 N N . LEU B 1 20 ? 30.700 85.100 55.897 1.00 17.88 17 LEU B N 1
ATOM 1303 C CA . LEU B 1 20 ? 30.861 84.324 54.667 1.00 19.24 17 LEU B CA 1
ATOM 1304 C C . LEU B 1 20 ? 30.163 84.977 53.497 1.00 20.45 17 LEU B C 1
ATOM 1305 O O . LEU B 1 20 ? 30.348 84.472 52.374 1.00 21.74 17 LEU B O 1
ATOM 1310 N N . LEU B 1 21 ? 29.375 86.038 53.688 1.00 18.35 18 LEU B N 1
ATOM 1311 C CA . LEU B 1 21 ? 28.608 86.601 52.540 1.00 21.15 18 LEU B CA 1
ATOM 1312 C C . LEU B 1 21 ? 29.552 86.932 51.403 1.00 22.72 18 LEU B C 1
ATOM 1313 O O . LEU B 1 21 ? 30.563 87.571 51.569 1.00 20.34 18 LEU B O 1
ATOM 1318 N N . GLY B 1 22 ? 29.159 86.480 50.206 1.00 23.57 19 GLY B N 1
ATOM 1319 C CA . GLY B 1 22 ? 29.890 86.788 48.956 1.00 26.00 19 GLY B CA 1
ATOM 1320 C C . GLY B 1 22 ? 31.030 85.852 48.671 1.00 30.92 19 GLY B C 1
ATOM 1321 O O . GLY B 1 22 ? 31.699 86.044 47.637 1.00 33.56 19 GLY B O 1
ATOM 1322 N N . GLN B 1 23 ? 31.332 84.866 49.529 1.00 27.31 20 GLN B N 1
ATOM 1323 C CA A GLN B 1 23 ? 32.581 84.038 49.421 0.70 31.80 20 GLN B CA 1
ATOM 1324 C CA B GLN B 1 23 ? 32.576 84.056 49.413 0.30 31.06 20 GLN B CA 1
ATOM 1325 C C . GLN B 1 23 ? 32.304 82.880 48.487 1.00 32.17 20 GLN B C 1
ATOM 1326 O O . GLN B 1 23 ? 33.100 82.658 47.538 1.00 43.96 20 GLN B O 1
ATOM 1337 N N . ARG B 1 24 ? 31.250 82.144 48.711 1.00 33.28 21 ARG B N 1
ATOM 1338 C CA . ARG B 1 24 ? 31.088 80.841 48.033 1.00 34.01 21 ARG B CA 1
ATOM 1339 C C . ARG B 1 24 ? 30.154 81.008 46.847 1.00 40.06 21 ARG B C 1
ATOM 1340 O O . ARG B 1 24 ? 29.060 81.579 46.982 1.00 41.01 21 ARG B O 1
ATOM 1348 N N . GLU B 1 25 ? 30.611 80.487 45.680 1.00 43.63 22 GLU B N 1
ATOM 1349 C CA . GLU B 1 25 ? 29.827 80.460 44.419 1.00 44.41 22 GLU B CA 1
ATOM 1350 C C . GLU B 1 25 ? 29.110 81.801 44.238 1.00 41.28 22 GLU B C 1
ATOM 1351 O O . GLU B 1 25 ? 27.862 81.857 44.235 1.00 43.07 22 GLU B O 1
ATOM 1357 N N . PRO B 1 26 ? 29.865 82.933 44.129 1.00 43.71 23 PRO B N 1
ATOM 1358 C CA . PRO B 1 26 ? 29.225 84.254 44.074 1.00 45.17 23 PRO B CA 1
ATOM 1359 C C . PRO B 1 26 ? 28.265 84.432 42.876 1.00 49.19 23 PRO B C 1
ATOM 1360 O O . PRO B 1 26 ? 27.249 85.102 43.034 1.00 51.19 23 PRO B O 1
ATOM 1364 N N . GLU B 1 27 ? 28.554 83.749 41.763 1.00 55.46 24 GLU B N 1
ATOM 1365 C CA . GLU B 1 27 ? 27.714 83.712 40.531 1.00 59.34 24 GLU B CA 1
ATOM 1366 C C . GLU B 1 27 ? 26.334 83.145 40.892 1.00 56.58 24 GLU B C 1
ATOM 1367 O O . GLU B 1 27 ? 25.352 83.512 40.232 1.00 55.94 24 GLU B O 1
ATOM 1373 N N . VAL B 1 28 ? 26.264 82.294 41.927 1.00 54.46 25 VAL B N 1
ATOM 1374 C CA . VAL B 1 28 ? 25.029 81.573 42.358 1.00 50.40 25 VAL B CA 1
ATOM 1375 C C . VAL B 1 28 ? 24.353 82.293 43.535 1.00 53.56 25 VAL B C 1
ATOM 1376 O O . VAL B 1 28 ? 23.138 82.582 43.422 1.00 56.66 25 VAL B O 1
ATOM 1380 N N . TYR B 1 29 ? 25.060 82.531 44.659 1.00 45.88 26 TYR B N 1
ATOM 1381 C CA . TYR B 1 29 ? 24.439 83.022 45.915 1.00 46.90 26 TYR B CA 1
ATOM 1382 C C . TYR B 1 29 ? 24.622 84.546 46.062 1.00 45.82 26 TYR B C 1
ATOM 1383 O O . TYR B 1 29 ? 24.034 85.098 47.030 1.00 48.72 26 TYR B O 1
ATOM 1392 N N . GLY B 1 30 ? 25.379 85.197 45.173 1.00 43.77 27 GLY B N 1
ATOM 1393 C CA . GLY B 1 30 ? 25.582 86.664 45.267 1.00 45.33 27 GLY B CA 1
ATOM 1394 C C . GLY B 1 30 ? 27.025 87.028 45.606 1.00 42.39 27 GLY B C 1
ATOM 1395 O O . GLY B 1 30 ? 27.732 86.246 46.299 1.00 39.21 27 GLY B O 1
ATOM 1396 N N . SER B 1 31 ? 27.432 88.199 45.128 1.00 37.19 28 SER B N 1
ATOM 1397 C CA . SER B 1 31 ? 28.786 88.764 45.125 1.00 35.03 28 SER B CA 1
ATOM 1398 C C . SER B 1 31 ? 28.985 89.721 46.351 1.00 27.83 28 SER B C 1
ATOM 1399 O O . SER B 1 31 ? 30.124 89.962 46.750 1.00 29.44 28 SER B O 1
ATOM 1402 N N . LYS B 1 32 ? 27.915 90.341 46.807 1.00 29.78 29 LYS B N 1
ATOM 1403 C CA . LYS B 1 32 ? 28.011 91.410 47.828 1.00 25.35 29 LYS B CA 1
ATOM 1404 C C . LYS B 1 32 ? 28.503 90.806 49.172 1.00 23.27 29 LYS B C 1
ATOM 1405 O O . LYS B 1 32 ? 28.039 89.703 49.567 1.00 25.78 29 LYS B O 1
ATOM 1411 N N . THR B 1 33 ? 29.476 91.416 49.780 1.00 21.20 30 THR B N 1
ATOM 1412 C CA . THR B 1 33 ? 30.087 91.011 51.058 1.00 21.76 30 THR B CA 1
ATOM 1413 C C . THR B 1 33 ? 29.447 91.756 52.198 1.00 19.67 30 THR B C 1
ATOM 1414 O O . THR B 1 33 ? 28.779 92.810 51.979 1.00 20.59 30 THR B O 1
ATOM 1418 N N . LEU B 1 34 ? 29.645 91.247 53.423 1.00 19.57 31 LEU B N 1
ATOM 1419 C CA . LEU B 1 34 ? 29.229 92.029 54.578 1.00 19.98 31 LEU B CA 1
ATOM 1420 C C . LEU B 1 34 ? 29.880 93.407 54.629 1.00 20.21 31 LEU B C 1
ATOM 1421 O O . LEU B 1 34 ? 29.167 94.400 54.970 1.00 20.15 31 LEU B O 1
ATOM 1426 N N . ASP B 1 35 ? 31.167 93.509 54.277 1.00 19.04 32 ASP B N 1
ATOM 1427 C CA . ASP B 1 35 ? 31.852 94.786 54.291 1.00 19.69 32 ASP B CA 1
ATOM 1428 C C . ASP B 1 35 ? 31.152 95.728 53.342 1.00 20.33 32 ASP B C 1
ATOM 1429 O O . ASP B 1 35 ? 30.966 96.935 53.684 1.00 19.65 32 ASP B O 1
ATOM 1434 N N . ASP B 1 36 ? 30.739 95.256 52.150 1.00 20.36 33 ASP B N 1
ATOM 1435 C CA . ASP B 1 36 ? 30.038 96.092 51.195 1.00 21.91 33 ASP B CA 1
ATOM 1436 C C . ASP B 1 36 ? 28.719 96.627 51.770 1.00 20.04 33 ASP B C 1
ATOM 1437 O O . ASP B 1 36 ? 28.422 97.824 51.648 1.00 20.13 33 ASP B O 1
ATOM 1442 N N . ILE B 1 37 ? 27.985 95.799 52.491 1.00 18.60 34 ILE B N 1
ATOM 1443 C CA . ILE B 1 37 ? 26.664 96.192 53.052 1.00 18.68 34 ILE B CA 1
ATOM 1444 C C . ILE B 1 37 ? 26.918 97.269 54.113 1.00 18.66 34 ILE B C 1
ATOM 1445 O O . ILE B 1 37 ? 26.233 98.294 54.160 1.00 18.44 34 ILE B O 1
ATOM 1450 N N . ILE B 1 38 ? 27.902 97.043 54.985 1.00 17.66 35 ILE B N 1
ATOM 1451 C CA . ILE B 1 38 ? 28.136 97.964 56.118 1.00 18.05 35 ILE B CA 1
ATOM 1452 C C . ILE B 1 38 ? 28.697 99.278 55.580 1.00 17.39 35 ILE B C 1
ATOM 1453 O O . ILE B 1 38 ? 28.362 100.342 56.106 1.00 18.47 35 ILE B O 1
ATOM 1458 N N . LYS B 1 39 ? 29.621 99.242 54.576 1.00 17.36 36 LYS B N 1
ATOM 1459 C CA . LYS B 1 39 ? 30.144 100.519 54.021 1.00 18.66 36 LYS B CA 1
ATOM 1460 C C . LYS B 1 39 ? 28.998 101.333 53.530 1.00 19.06 36 LYS B C 1
ATOM 1461 O O . LYS B 1 39 ? 28.881 102.550 53.830 1.00 19.14 36 LYS B O 1
ATOM 1467 N N . ALA B 1 40 ? 28.085 100.736 52.737 1.00 17.48 37 ALA B N 1
ATOM 1468 C CA . ALA B 1 40 ? 26.978 101.469 52.176 1.00 19.01 37 ALA B CA 1
ATOM 1469 C C . ALA B 1 40 ? 26.051 101.992 53.241 1.00 18.36 37 ALA B C 1
ATOM 1470 O O . ALA B 1 40 ? 25.571 103.155 53.152 1.00 19.14 37 ALA B O 1
ATOM 1472 N N . LEU B 1 41 ? 25.784 101.177 54.243 1.00 17.33 38 LEU B N 1
ATOM 1473 C CA . LEU B 1 41 ? 24.860 101.533 55.303 1.00 17.52 38 LEU B CA 1
ATOM 1474 C C . LEU B 1 41 ? 25.414 102.676 56.115 1.00 17.79 38 LEU B C 1
ATOM 1475 O O . LEU B 1 41 ? 24.691 103.558 56.569 1.00 17.76 38 LEU B O 1
ATOM 1480 N N . THR B 1 42 ? 26.736 102.654 56.360 1.00 16.95 39 THR B N 1
ATOM 1481 C CA . THR B 1 42 ? 27.389 103.693 57.173 1.00 17.96 39 THR B CA 1
ATOM 1482 C C . THR B 1 42 ? 27.320 104.999 56.449 1.00 17.03 39 THR B C 1
ATOM 1483 O O . THR B 1 42 ? 27.080 106.073 57.081 1.00 18.73 39 THR B O 1
ATOM 1487 N N . ASP B 1 43 ? 27.494 105.001 55.123 1.00 18.55 40 ASP B N 1
ATOM 1488 C CA . ASP B 1 43 ? 27.375 106.229 54.330 1.00 19.44 40 ASP B CA 1
ATOM 1489 C C . ASP B 1 43 ? 25.953 106.778 54.342 1.00 18.58 40 ASP B C 1
ATOM 1490 O O . ASP B 1 43 ? 25.711 107.975 54.475 1.00 20.78 40 ASP B O 1
ATOM 1495 N N . GLU B 1 44 ? 24.993 105.894 54.233 1.00 18.84 41 GLU B N 1
ATOM 1496 C CA . GLU B 1 44 ? 23.570 106.289 54.243 1.00 17.62 41 GLU B CA 1
ATOM 1497 C C . GLU B 1 44 ? 23.235 106.922 55.575 1.00 18.07 41 GLU B C 1
ATOM 1498 O O . GLU B 1 44 ? 22.576 107.957 55.609 1.00 18.84 41 GLU B O 1
ATOM 1504 N N . ALA B 1 45 ? 23.698 106.321 56.682 1.00 16.62 42 ALA B N 1
ATOM 1505 C CA . ALA B 1 45 ? 23.482 106.854 58.031 1.00 17.32 42 ALA B CA 1
ATOM 1506 C C . ALA B 1 45 ? 24.100 108.245 58.174 1.00 16.85 42 ALA B C 1
ATOM 1507 O O . ALA B 1 45 ? 23.502 109.157 58.733 1.00 18.02 42 ALA B O 1
ATOM 1509 N N . ALA B 1 46 ? 25.365 108.376 57.715 1.00 18.41 43 ALA B N 1
ATOM 1510 C CA . ALA B 1 46 ? 26.059 109.636 57.970 1.00 17.37 43 ALA B CA 1
ATOM 1511 C C . ALA B 1 46 ? 25.332 110.789 57.332 1.00 19.93 43 ALA B C 1
ATOM 1512 O O . ALA B 1 46 ? 25.384 111.917 57.860 1.00 20.71 43 ALA B O 1
ATOM 1514 N N . LEU B 1 47 ? 24.733 110.587 56.148 1.00 19.37 44 LEU B N 1
ATOM 1515 C CA . LEU B 1 47 ? 24.011 111.682 55.468 1.00 22.45 44 LEU B CA 1
ATOM 1516 C C . LEU B 1 47 ? 22.789 112.152 56.256 1.00 21.95 44 LEU B C 1
ATOM 1517 O O . LEU B 1 47 ? 22.342 113.300 56.033 1.00 24.42 44 LEU B O 1
ATOM 1522 N N . GLN B 1 48 ? 22.298 111.398 57.247 1.00 21.05 45 GLN B N 1
ATOM 1523 C CA . GLN B 1 48 ? 21.169 111.727 58.107 1.00 20.34 45 GLN B CA 1
ATOM 1524 C C . GLN B 1 48 ? 21.636 111.936 59.550 1.00 17.83 45 GLN B C 1
ATOM 1525 O O . GLN B 1 48 ? 20.825 111.838 60.443 1.00 21.15 45 GLN B O 1
ATOM 1531 N N . ASN B 1 49 ? 22.898 112.272 59.757 1.00 19.05 46 ASN B N 1
ATOM 1532 C CA . ASN B 1 49 ? 23.404 112.581 61.107 1.00 18.57 46 ASN B CA 1
ATOM 1533 C C . ASN B 1 49 ? 23.156 111.402 62.030 1.00 17.98 46 ASN B C 1
ATOM 1534 O O . ASN B 1 49 ? 22.733 111.608 63.190 1.00 19.27 46 ASN B O 1
ATOM 1539 N N . VAL B 1 50 ? 23.502 110.232 61.589 1.00 17.43 47 VAL B N 1
ATOM 1540 C CA . VAL B 1 50 ? 23.564 108.973 62.328 1.00 17.04 47 VAL B CA 1
ATOM 1541 C C . VAL B 1 50 ? 24.991 108.466 62.264 1.00 16.86 47 VAL B C 1
ATOM 1542 O O . VAL B 1 50 ? 25.513 108.217 61.180 1.00 17.96 47 VAL B O 1
ATOM 1546 N N . ALA B 1 51 ? 25.555 108.288 63.446 1.00 16.67 48 ALA B N 1
ATOM 1547 C CA . ALA B 1 51 ? 26.892 107.675 63.614 1.00 16.73 48 ALA B CA 1
ATOM 1548 C C . ALA B 1 51 ? 26.707 106.161 63.830 1.00 17.13 48 ALA B C 1
ATOM 1549 O O . ALA B 1 51 ? 26.143 105.779 64.860 1.00 18.18 48 ALA B O 1
ATOM 1551 N N . LEU B 1 52 ? 27.078 105.397 62.851 1.00 17.54 49 LEU B N 1
ATOM 1552 C CA . LEU B 1 52 ? 26.777 103.932 62.802 1.00 17.94 49 LEU B CA 1
ATOM 1553 C C . LEU B 1 52 ? 28.004 103.157 63.101 1.00 18.92 49 LEU B C 1
ATOM 1554 O O . LEU B 1 52 ? 29.028 103.317 62.413 1.00 22.41 49 LEU B O 1
ATOM 1559 N N . SER B 1 53 ? 27.924 102.336 64.144 1.00 18.28 50 SER B N 1
ATOM 1560 C CA . SER B 1 53 ? 28.970 101.411 64.578 1.00 18.04 50 SER B CA 1
ATOM 1561 C C . SER B 1 53 ? 28.487 99.973 64.288 1.00 17.93 50 SER B C 1
ATOM 1562 O O . SER B 1 53 ? 27.278 99.768 64.095 1.00 17.46 50 SER B O 1
ATOM 1565 N N . HIS B 1 54 ? 29.468 99.108 64.091 1.00 19.17 51 HIS B N 1
ATOM 1566 C CA . HIS B 1 54 ? 29.180 97.723 63.695 1.00 16.47 51 HIS B CA 1
ATOM 1567 C C . HIS B 1 54 ? 30.058 96.728 64.352 1.00 16.86 51 HIS B C 1
ATOM 1568 O O . HIS B 1 54 ? 31.249 96.970 64.532 1.00 17.73 51 HIS B O 1
ATOM 1575 N N . LEU B 1 55 ? 29.511 95.563 64.669 1.00 16.01 52 LEU B N 1
ATOM 1576 C CA . LEU B 1 55 ? 30.260 94.362 65.049 1.00 15.73 52 LEU B CA 1
ATOM 1577 C C . LEU B 1 55 ? 29.597 93.162 64.436 1.00 16.03 52 LEU B C 1
ATOM 1578 O O . LEU B 1 55 ? 28.385 92.975 64.671 1.00 15.99 52 LEU B O 1
ATOM 1583 N N . GLN B 1 56 ? 30.359 92.343 63.750 1.00 16.27 53 GLN B N 1
ATOM 1584 C CA . GLN B 1 56 ? 29.960 90.978 63.400 1.00 15.78 53 GLN B CA 1
ATOM 1585 C C . GLN B 1 56 ? 30.820 90.007 64.150 1.00 16.22 53 GLN B C 1
ATOM 1586 O O . GLN B 1 56 ? 32.033 90.199 64.257 1.00 18.38 53 GLN B O 1
ATOM 1592 N N . SER B 1 57 ? 30.222 88.894 64.597 1.00 16.76 54 SER B N 1
ATOM 1593 C CA . SER B 1 57 ? 31.013 87.889 65.342 1.00 16.85 54 SER B CA 1
ATOM 1594 C C . SER B 1 57 ? 30.366 86.538 65.246 1.00 15.78 54 SER B C 1
ATOM 1595 O O . SER B 1 57 ? 29.133 86.416 65.264 1.00 17.02 54 SER B O 1
ATOM 1598 N N . ASN B 1 58 ? 31.216 85.525 65.247 1.00 17.72 55 ASN B N 1
ATOM 1599 C CA . ASN B 1 58 ? 30.828 84.128 65.467 1.00 16.99 55 ASN B CA 1
ATOM 1600 C C . ASN B 1 58 ? 30.874 83.783 66.947 1.00 17.91 55 ASN B C 1
ATOM 1601 O O . ASN B 1 58 ? 30.543 82.606 67.310 1.00 18.51 55 ASN B O 1
ATOM 1606 N N . ARG B 1 59 ? 31.216 84.710 67.829 1.00 17.46 56 ARG B N 1
ATOM 1607 C CA . ARG B 1 59 ? 31.327 84.535 69.270 1.00 16.34 56 ARG B CA 1
ATOM 1608 C C . ARG B 1 59 ? 30.120 85.155 69.973 1.00 17.24 56 ARG B C 1
ATOM 1609 O O . ARG B 1 59 ? 30.038 86.425 70.017 1.00 18.22 56 ARG B O 1
ATOM 1617 N N . GLU B 1 60 ? 29.275 84.344 70.529 1.00 17.83 57 GLU B N 1
ATOM 1618 C CA . GLU B 1 60 ? 28.067 84.883 71.225 1.00 17.81 57 GLU B CA 1
ATOM 1619 C C . GLU B 1 60 ? 28.493 85.913 72.278 1.00 18.43 57 GLU B C 1
ATOM 1620 O O . GLU B 1 60 ? 27.826 86.989 72.375 1.00 18.31 57 GLU B O 1
ATOM 1626 N N . TYR B 1 61 ? 29.580 85.672 72.992 1.00 18.38 58 TYR B N 1
ATOM 1627 C CA . TYR B 1 61 ? 29.983 86.577 74.090 1.00 17.89 58 TYR B CA 1
ATOM 1628 C C . TYR B 1 61 ? 30.331 87.942 73.533 1.00 17.97 58 TYR B C 1
ATOM 1629 O O . TYR B 1 61 ? 30.165 88.937 74.251 1.00 18.75 58 TYR B O 1
ATOM 1638 N N . GLU B 1 62 ? 30.915 88.024 72.314 1.00 17.02 59 GLU B N 1
ATOM 1639 C CA . GLU B 1 62 ? 31.310 89.336 71.820 1.00 18.25 59 GLU B CA 1
ATOM 1640 C C . GLU B 1 62 ? 30.066 90.168 71.557 1.00 17.45 59 GLU B C 1
ATOM 1641 O O . GLU B 1 62 ? 30.085 91.393 71.844 1.00 18.65 59 GLU B O 1
ATOM 1647 N N . LEU B 1 63 ? 29.006 89.560 71.088 1.00 17.02 60 LEU B N 1
ATOM 1648 C CA . LEU B 1 63 ? 27.720 90.252 70.904 1.00 17.21 60 LEU B CA 1
ATOM 1649 C C . LEU B 1 63 ? 27.109 90.656 72.241 1.00 16.62 60 LEU B C 1
ATOM 1650 O O . LEU B 1 63 ? 26.702 91.829 72.396 1.00 17.73 60 LEU B O 1
ATOM 1655 N N . ILE B 1 64 ? 27.056 89.793 73.205 1.00 16.48 61 ILE B N 1
ATOM 1656 C CA . ILE B 1 64 ? 26.521 90.116 74.533 1.00 16.68 61 ILE B CA 1
ATOM 1657 C C . ILE B 1 64 ? 27.275 91.276 75.137 1.00 15.49 61 ILE B C 1
ATOM 1658 O O . ILE B 1 64 ? 26.693 92.241 75.656 1.00 17.20 61 ILE B O 1
ATOM 1663 N N . GLU B 1 65 ? 28.618 91.191 75.152 1.00 16.53 62 GLU B N 1
ATOM 1664 C CA . GLU B 1 65 ? 29.451 92.206 75.777 1.00 18.37 62 GLU B CA 1
ATOM 1665 C C . GLU B 1 65 ? 29.332 93.519 75.048 1.00 17.56 62 GLU B C 1
ATOM 1666 O O . GLU B 1 65 ? 29.374 94.551 75.716 1.00 18.92 62 GLU B O 1
ATOM 1672 N N . LYS B 1 66 ? 29.178 93.519 73.729 1.00 16.68 63 LYS B N 1
ATOM 1673 C CA . LYS B 1 66 ? 29.011 94.780 72.979 1.00 17.46 63 LYS B CA 1
ATOM 1674 C C . LYS B 1 66 ? 27.684 95.417 73.375 1.00 17.42 63 LYS B C 1
ATOM 1675 O O . LYS B 1 66 ? 27.626 96.667 73.491 1.00 19.18 63 LYS B O 1
ATOM 1681 N N . ILE B 1 67 ? 26.622 94.637 73.535 1.00 16.99 64 ILE B N 1
ATOM 1682 C CA . ILE B 1 67 ? 25.331 95.147 74.004 1.00 16.47 64 ILE B CA 1
ATOM 1683 C C . ILE B 1 67 ? 25.463 95.762 75.390 1.00 17.23 64 ILE B C 1
ATOM 1684 O O . ILE B 1 67 ? 24.983 96.874 75.616 1.00 17.72 64 ILE B O 1
ATOM 1689 N N . HIS B 1 68 ? 26.150 95.096 76.311 1.00 17.16 65 HIS B N 1
ATOM 1690 C CA . HIS B 1 68 ? 26.353 95.655 77.643 1.00 17.27 65 HIS B CA 1
ATOM 1691 C C . HIS B 1 68 ? 27.077 97.024 77.496 1.00 19.00 65 HIS B C 1
ATOM 1692 O O . HIS B 1 68 ? 26.729 97.988 78.217 1.00 20.53 65 HIS B O 1
ATOM 1699 N N . ASP B 1 69 ? 28.107 97.061 76.655 1.00 19.55 66 ASP B N 1
ATOM 1700 C CA A ASP B 1 69 ? 28.902 98.299 76.507 0.70 21.91 66 ASP B CA 1
ATOM 1701 C CA B ASP B 1 69 ? 28.918 98.289 76.493 0.30 20.42 66 ASP B CA 1
ATOM 1702 C C . ASP B 1 69 ? 28.065 99.385 75.851 1.00 20.15 66 ASP B C 1
ATOM 1703 O O . ASP B 1 69 ? 28.497 100.607 76.012 1.00 23.06 66 ASP B O 1
ATOM 1712 N N . ALA B 1 70 ? 26.973 99.104 75.191 1.00 18.82 67 ALA B N 1
ATOM 1713 C CA . ALA B 1 70 ? 26.125 100.085 74.512 1.00 19.96 67 ALA B CA 1
ATOM 1714 C C . ALA B 1 70 ? 25.284 100.856 75.540 1.00 19.76 67 ALA B C 1
ATOM 1715 O O . ALA B 1 70 ? 24.690 101.900 75.207 1.00 20.47 67 ALA B O 1
ATOM 1717 N N . PHE B 1 71 ? 25.108 100.377 76.766 1.00 18.89 68 PHE B N 1
ATOM 1718 C CA . PHE B 1 71 ? 24.247 101.024 77.762 1.00 20.31 68 PHE B CA 1
ATOM 1719 C C . PHE B 1 71 ? 24.581 102.504 77.906 1.00 19.62 68 PHE B C 1
ATOM 1720 O O . PHE B 1 71 ? 25.766 102.845 78.171 1.00 21.48 68 PHE B O 1
ATOM 1728 N N . GLU B 1 72 ? 23.540 103.324 77.774 1.00 20.86 69 GLU B N 1
ATOM 1729 C CA . GLU B 1 72 ? 23.604 104.796 77.949 1.00 23.90 69 GLU B CA 1
ATOM 1730 C C . GLU B 1 72 ? 24.503 105.406 76.883 1.00 23.70 69 GLU B C 1
ATOM 1731 O O . GLU B 1 72 ? 24.815 106.639 77.021 1.00 27.57 69 GLU B O 1
ATOM 1737 N N . LYS B 1 73 ? 24.876 104.707 75.805 1.00 22.55 70 LYS B N 1
ATOM 1738 C CA . LYS B 1 73 ? 25.781 105.224 74.785 1.00 22.41 70 LYS B CA 1
ATOM 1739 C C . LYS B 1 73 ? 25.181 105.080 73.391 1.00 21.95 70 LYS B C 1
ATOM 1740 O O . LYS B 1 73 ? 25.662 105.828 72.457 1.00 24.29 70 LYS B O 1
ATOM 1746 N N . ILE B 1 74 ? 24.221 104.238 73.181 1.00 19.24 71 ILE B N 1
ATOM 1747 C CA . ILE B 1 74 ? 23.678 103.937 71.851 1.00 18.63 71 ILE B CA 1
ATOM 1748 C C . ILE B 1 74 ? 22.158 104.132 71.953 1.00 19.02 71 ILE B C 1
ATOM 1749 O O . ILE B 1 74 ? 21.515 103.728 72.971 1.00 19.85 71 ILE B O 1
ATOM 1754 N N . ASP B 1 75 ? 21.559 104.747 70.948 1.00 17.53 72 ASP B N 1
ATOM 1755 C CA . ASP B 1 75 ? 20.129 105.066 70.837 1.00 18.30 72 ASP B CA 1
ATOM 1756 C C . ASP B 1 75 ? 19.305 103.890 70.288 1.00 17.77 72 ASP B C 1
ATOM 1757 O O . ASP B 1 75 ? 18.107 103.866 70.527 1.00 19.03 72 ASP B O 1
ATOM 1762 N N . PHE B 1 76 ? 19.887 103.072 69.441 1.00 16.76 73 PHE B N 1
ATOM 1763 C CA . PHE B 1 76 ? 19.095 102.087 68.679 1.00 16.59 73 PHE B CA 1
ATOM 1764 C C . PHE B 1 76 ? 20.030 101.027 68.223 1.00 15.32 73 PHE B C 1
ATOM 1765 O O . PHE B 1 76 ? 21.187 101.301 67.879 1.00 16.06 73 PHE B O 1
ATOM 1773 N N . ILE B 1 77 ? 19.547 99.785 68.182 1.00 15.72 74 ILE B N 1
ATOM 1774 C CA . ILE B 1 77 ? 20.318 98.637 67.651 1.00 15.91 74 ILE B CA 1
ATOM 1775 C C . ILE B 1 77 ? 19.573 98.006 66.456 1.00 15.05 74 ILE B C 1
ATOM 1776 O O . ILE B 1 77 ? 18.314 97.857 66.486 1.00 16.50 74 ILE B O 1
ATOM 1781 N N . ILE B 1 78 ? 20.309 97.711 65.392 1.00 14.82 75 ILE B N 1
ATOM 1782 C CA . ILE B 1 78 ? 19.828 96.829 64.306 1.00 14.12 75 ILE B CA 1
ATOM 1783 C C . ILE B 1 78 ? 20.563 95.517 64.440 1.00 14.33 75 ILE B C 1
ATOM 1784 O O . ILE B 1 78 ? 21.818 95.530 64.472 1.00 15.55 75 ILE B O 1
ATOM 1789 N N . ILE B 1 79 ? 19.886 94.388 64.577 1.00 14.42 76 ILE B N 1
ATOM 1790 C CA . ILE B 1 79 ? 20.584 93.101 64.824 1.00 15.24 76 ILE B CA 1
ATOM 1791 C C . ILE B 1 79 ? 20.083 92.047 63.865 1.00 16.13 76 ILE B C 1
ATOM 1792 O O . ILE B 1 79 ? 18.866 91.808 63.751 1.00 16.45 76 ILE B O 1
ATOM 1797 N N . ASN B 1 80 ? 21.012 91.415 63.210 1.00 15.95 77 ASN B N 1
ATOM 1798 C CA . ASN B 1 80 ? 20.777 90.111 62.504 1.00 16.14 77 ASN B CA 1
ATOM 1799 C C . ASN B 1 80 ? 21.455 89.057 63.300 1.00 17.06 77 ASN B C 1
ATOM 1800 O O . ASN B 1 80 ? 22.692 88.896 63.152 1.00 16.61 77 ASN B O 1
ATOM 1805 N N . PRO B 1 81 ? 20.820 88.332 64.242 1.00 17.78 78 PRO B N 1
ATOM 1806 C CA . PRO B 1 81 ? 21.523 87.371 65.058 1.00 17.52 78 PRO B CA 1
ATOM 1807 C C . PRO B 1 81 ? 21.872 86.080 64.338 1.00 16.38 78 PRO B C 1
ATOM 1808 O O . PRO B 1 81 ? 22.518 85.247 64.935 1.00 17.73 78 PRO B O 1
ATOM 1812 N N . ALA B 1 82 ? 21.441 85.959 63.089 1.00 16.68 79 ALA B N 1
ATOM 1813 C CA . ALA B 1 82 ? 21.688 84.723 62.316 1.00 15.97 79 ALA B CA 1
ATOM 1814 C C . ALA B 1 82 ? 21.296 83.520 63.159 1.00 16.50 79 ALA B C 1
ATOM 1815 O O . ALA B 1 82 ? 20.164 83.554 63.728 1.00 17.19 79 ALA B O 1
ATOM 1817 N N . ALA B 1 83 ? 22.061 82.484 63.204 1.00 16.55 80 ALA B N 1
ATOM 1818 C CA . ALA B 1 83 ? 21.628 81.232 63.900 1.00 17.02 80 ALA B CA 1
ATOM 1819 C C . ALA B 1 83 ? 21.304 81.485 65.353 1.00 18.14 80 ALA B C 1
ATOM 1820 O O . ALA B 1 83 ? 20.458 80.748 65.913 1.00 19.16 80 ALA B O 1
ATOM 1822 N N . PHE B 1 84 ? 21.867 82.501 65.970 1.00 17.41 81 PHE B N 1
ATOM 1823 C CA . PHE B 1 84 ? 21.575 82.730 67.415 1.00 17.39 81 PHE B CA 1
ATOM 1824 C C . PHE B 1 84 ? 20.131 83.213 67.639 1.00 16.89 81 PHE B C 1
ATOM 1825 O O . PHE B 1 84 ? 19.683 83.177 68.793 1.00 17.61 81 PHE B O 1
ATOM 1833 N N . THR B 1 85 ? 19.434 83.616 66.622 1.00 16.88 82 THR B N 1
ATOM 1834 C CA . THR B 1 85 ? 18.040 84.034 66.731 1.00 17.60 82 THR B CA 1
ATOM 1835 C C . THR B 1 85 ? 17.273 82.924 67.394 1.00 16.89 82 THR B C 1
ATOM 1836 O O . THR B 1 85 ? 16.323 83.162 68.185 1.00 17.12 82 THR B O 1
ATOM 1840 N N . HIS B 1 86 ? 17.579 81.656 67.040 1.00 16.31 83 HIS B N 1
ATOM 1841 C CA . HIS B 1 86 ? 16.757 80.490 67.437 1.00 17.56 83 HIS B CA 1
ATOM 1842 C C . HIS B 1 86 ? 17.206 79.877 68.729 1.00 17.82 83 HIS B C 1
ATOM 1843 O O . HIS B 1 86 ? 16.460 79.051 69.280 1.00 20.86 83 HIS B O 1
ATOM 1850 N N . THR B 1 87 ? 18.364 80.262 69.238 1.00 17.12 84 THR B N 1
ATOM 1851 C CA . THR B 1 87 ? 19.051 79.544 70.335 1.00 18.36 84 THR B CA 1
ATOM 1852 C C . THR B 1 87 ? 19.421 80.425 71.507 1.00 20.22 84 THR B C 1
ATOM 1853 O O . THR B 1 87 ? 19.550 79.840 72.632 1.00 22.33 84 THR B O 1
ATOM 1857 N N . SER B 1 88 ? 19.653 81.702 71.368 1.00 18.51 85 SER B N 1
ATOM 1858 C CA . SER B 1 88 ? 20.298 82.519 72.417 1.00 18.52 85 SER B CA 1
ATOM 1859 C C . SER B 1 88 ? 19.262 83.257 73.279 1.00 18.00 85 SER B C 1
ATOM 1860 O O . SER B 1 88 ? 18.941 84.421 73.023 1.00 19.75 85 SER B O 1
ATOM 1863 N N . VAL B 1 89 ? 18.927 82.699 74.417 1.00 17.83 86 VAL B N 1
ATOM 1864 C CA . VAL B 1 89 ? 18.209 83.428 75.469 1.00 16.54 86 VAL B CA 1
ATOM 1865 C C . VAL B 1 89 ? 19.159 84.478 76.034 1.00 17.26 86 VAL B C 1
ATOM 1866 O O . VAL B 1 89 ? 18.711 85.546 76.451 1.00 16.61 86 VAL B O 1
ATOM 1870 N N . ALA B 1 90 ? 20.485 84.195 76.081 1.00 17.70 87 ALA B N 1
ATOM 1871 C CA . ALA B 1 90 ? 21.373 85.192 76.654 1.00 16.95 87 ALA B CA 1
ATOM 1872 C C . ALA B 1 90 ? 21.380 86.495 75.907 1.00 16.48 87 ALA B C 1
ATOM 1873 O O . ALA B 1 90 ? 21.442 87.548 76.519 1.00 17.93 87 ALA B O 1
ATOM 1875 N N . LEU B 1 91 ? 21.262 86.474 74.564 1.00 16.32 88 LEU B N 1
ATOM 1876 C CA . LEU B 1 91 ? 21.191 87.716 73.780 1.00 16.60 88 LEU B CA 1
ATOM 1877 C C . LEU B 1 91 ? 19.881 88.456 74.051 1.00 16.46 88 LEU B C 1
ATOM 1878 O O . LEU B 1 91 ? 19.854 89.673 74.204 1.00 16.93 88 LEU B O 1
ATOM 1883 N N . ARG B 1 92 ? 18.788 87.733 74.211 1.00 17.15 89 ARG B N 1
ATOM 1884 C CA . ARG B 1 92 ? 17.488 88.322 74.569 1.00 17.59 89 ARG B CA 1
ATOM 1885 C C . ARG B 1 92 ? 17.646 89.102 75.874 1.00 16.83 89 ARG B C 1
ATOM 1886 O O . ARG B 1 92 ? 17.264 90.270 76.015 1.00 17.24 89 ARG B O 1
ATOM 1894 N N . ASP B 1 93 ? 18.256 88.472 76.846 1.00 16.98 90 ASP B N 1
ATOM 1895 C CA . ASP B 1 93 ? 18.357 89.083 78.177 1.00 16.91 90 ASP B CA 1
ATOM 1896 C C . ASP B 1 93 ? 19.374 90.220 78.225 1.00 17.33 90 ASP B C 1
ATOM 1897 O O . ASP B 1 93 ? 19.179 91.155 79.031 1.00 18.48 90 ASP B O 1
ATOM 1902 N N . ALA B 1 94 ? 20.367 90.181 77.369 1.00 16.64 91 ALA B N 1
ATOM 1903 C CA . ALA B 1 94 ? 21.300 91.327 77.261 1.00 17.21 91 ALA B CA 1
ATOM 1904 C C . ALA B 1 94 ? 20.533 92.559 76.743 1.00 17.99 91 ALA B C 1
ATOM 1905 O O . ALA B 1 94 ? 20.687 93.665 77.230 1.00 17.80 91 ALA B O 1
ATOM 1907 N N . LEU B 1 95 ? 19.732 92.331 75.665 1.00 16.93 92 LEU B N 1
ATOM 1908 C CA . LEU B 1 95 ? 18.952 93.467 75.109 1.00 18.51 92 LEU B CA 1
ATOM 1909 C C . LEU B 1 95 ? 17.902 93.962 76.078 1.00 18.04 92 LEU B C 1
ATOM 1910 O O . LEU B 1 95 ? 17.756 95.204 76.186 1.00 19.35 92 LEU B O 1
ATOM 1915 N N . LEU B 1 96 ? 17.264 93.077 76.782 1.00 17.82 93 LEU B N 1
ATOM 1916 C CA . LEU B 1 96 ? 16.287 93.542 77.805 1.00 20.26 93 LEU B CA 1
ATOM 1917 C C . LEU B 1 96 ? 17.013 94.302 78.917 1.00 21.46 93 LEU B C 1
ATOM 1918 O O . LEU B 1 96 ? 16.502 95.297 79.413 1.00 22.58 93 LEU B O 1
ATOM 1923 N N . GLY B 1 97 ? 18.218 93.855 79.252 1.00 19.58 94 GLY B N 1
ATOM 1924 C CA . GLY B 1 97 ? 18.971 94.395 80.381 1.00 20.37 94 GLY B CA 1
ATOM 1925 C C . GLY B 1 97 ? 19.436 95.814 80.125 1.00 21.98 94 GLY B C 1
ATOM 1926 O O . GLY B 1 97 ? 19.538 96.594 81.065 1.00 24.42 94 GLY B O 1
ATOM 1927 N N . VAL B 1 98 ? 19.758 96.187 78.889 1.00 20.14 95 VAL B N 1
ATOM 1928 C CA . VAL B 1 98 ? 20.220 97.557 78.571 1.00 20.42 95 VAL B CA 1
ATOM 1929 C C . VAL B 1 98 ? 19.110 98.456 78.065 1.00 20.00 95 VAL B C 1
ATOM 1930 O O . VAL B 1 98 ? 19.346 99.692 77.979 1.00 22.08 95 VAL B O 1
ATOM 1934 N N . ASN B 1 99 ? 17.944 97.882 77.691 1.00 20.68 96 ASN B N 1
ATOM 1935 C CA . ASN B 1 99 ? 16.727 98.658 77.380 1.00 23.72 96 ASN B CA 1
ATOM 1936 C C . ASN B 1 99 ? 16.924 99.647 76.214 1.00 23.56 96 ASN B C 1
ATOM 1937 O O . ASN B 1 99 ? 16.503 100.795 76.249 1.00 27.44 96 ASN B O 1
ATOM 1942 N N . ILE B 1 100 ? 17.620 99.213 75.180 1.00 20.12 97 ILE B N 1
ATOM 1943 C CA . ILE B 1 100 ? 17.787 99.966 73.920 1.00 19.46 97 ILE B CA 1
ATOM 1944 C C . ILE B 1 100 ? 16.844 99.351 72.886 1.00 18.49 97 ILE B C 1
ATOM 1945 O O . ILE B 1 100 ? 16.881 98.110 72.719 1.00 18.89 97 ILE B O 1
ATOM 1950 N N . PRO B 1 101 ? 16.036 100.153 72.216 1.00 18.62 98 PRO B N 1
ATOM 1951 C CA . PRO B 1 101 ? 15.096 99.593 71.219 1.00 18.16 98 PRO B CA 1
ATOM 1952 C C . PRO B 1 101 ? 15.892 99.012 70.046 1.00 18.23 98 PRO B C 1
ATOM 1953 O O . PRO B 1 101 ? 16.962 99.480 69.661 1.00 17.52 98 PRO B O 1
ATOM 1957 N N . PHE B 1 102 ? 15.355 97.943 69.441 1.00 16.30 99 PHE B N 1
ATOM 1958 C CA . PHE B 1 102 ? 16.051 97.314 68.299 1.00 15.82 99 PHE B CA 1
ATOM 1959 C C . PHE B 1 102 ? 15.072 96.778 67.288 1.00 15.96 99 PHE B C 1
ATOM 1960 O O . PHE B 1 102 ? 13.921 96.536 67.553 1.00 16.19 99 PHE B O 1
ATOM 1968 N N . ILE B 1 103 ? 15.620 96.556 66.102 1.00 14.96 100 ILE B N 1
ATOM 1969 C CA . ILE B 1 103 ? 14.973 95.875 64.970 1.00 15.29 100 ILE B CA 1
ATOM 1970 C C . ILE B 1 103 ? 15.734 94.676 64.586 1.00 15.10 100 ILE B C 1
ATOM 1971 O O . ILE B 1 103 ? 16.979 94.719 64.523 1.00 15.65 100 ILE B O 1
ATOM 1976 N N . GLU B 1 104 ? 15.057 93.550 64.387 1.00 15.22 101 GLU B N 1
ATOM 1977 C CA . GLU B 1 104 ? 15.625 92.271 63.924 1.00 15.25 101 GLU B CA 1
ATOM 1978 C C . GLU B 1 104 ? 15.569 92.205 62.421 1.00 15.33 101 GLU B C 1
ATOM 1979 O O . GLU B 1 104 ? 14.474 92.395 61.868 1.00 16.22 101 GLU B O 1
ATOM 1985 N N . VAL B 1 105 ? 16.667 91.852 61.778 1.00 15.25 102 VAL B N 1
ATOM 1986 C CA . VAL B 1 105 ? 16.770 91.721 60.332 1.00 15.19 102 VAL B CA 1
ATOM 1987 C C . VAL B 1 105 ? 17.328 90.372 59.967 1.00 16.19 102 VAL B C 1
ATOM 1988 O O . VAL B 1 105 ? 18.242 89.915 60.618 1.00 16.63 102 VAL B O 1
ATOM 1992 N N . HIS B 1 106 ? 16.773 89.773 58.937 1.00 15.68 103 HIS B N 1
ATOM 1993 C CA . HIS B 1 106 ? 17.331 88.571 58.321 1.00 16.30 103 HIS B CA 1
ATOM 1994 C C . HIS B 1 106 ? 17.402 88.779 56.825 1.00 17.08 103 HIS B C 1
ATOM 1995 O O . HIS B 1 106 ? 16.410 89.250 56.256 1.00 15.78 103 HIS B O 1
ATOM 2002 N N . LEU B 1 107 ? 18.484 88.376 56.179 1.00 16.18 104 LEU B N 1
ATOM 2003 C CA . LEU B 1 107 ? 18.556 88.430 54.746 1.00 16.55 104 LEU B CA 1
ATOM 2004 C C . LEU B 1 107 ? 17.502 87.494 54.109 1.00 15.26 104 LEU B C 1
ATOM 2005 O O . LEU B 1 107 ? 16.918 87.858 53.056 1.00 17.77 104 LEU B O 1
ATOM 2010 N N . SER B 1 108 ? 17.472 86.263 54.592 1.00 16.39 105 SER B N 1
ATOM 2011 C CA . SER B 1 108 ? 16.609 85.194 54.065 1.00 18.11 105 SER B CA 1
ATOM 2012 C C . SER B 1 108 ? 15.233 85.248 54.717 1.00 16.24 105 SER B C 1
ATOM 2013 O O . SER B 1 108 ? 15.052 85.785 55.818 1.00 17.97 105 SER B O 1
ATOM 2016 N N . ASN B 1 109 ? 14.290 84.592 54.011 1.00 19.38 106 ASN B N 1
ATOM 2017 C CA . ASN B 1 109 ? 12.909 84.483 54.543 1.00 19.66 106 ASN B CA 1
ATOM 2018 C C . ASN B 1 109 ? 12.897 83.266 55.441 1.00 18.82 106 ASN B C 1
ATOM 2019 O O . ASN B 1 109 ? 12.708 82.134 54.938 1.00 20.39 106 ASN B O 1
ATOM 2024 N N . VAL B 1 110 ? 13.016 83.451 56.753 1.00 21.12 107 VAL B N 1
ATOM 2025 C CA . VAL B 1 110 ? 13.057 82.312 57.677 1.00 20.68 107 VAL B CA 1
ATOM 2026 C C . VAL B 1 110 ? 11.799 81.478 57.590 1.00 22.67 107 VAL B C 1
ATOM 2027 O O . VAL B 1 110 ? 11.843 80.286 57.819 1.00 22.75 107 VAL B O 1
ATOM 2031 N N . HIS B 1 111 ? 10.672 82.075 57.241 1.00 20.31 108 HIS B N 1
ATOM 2032 C CA . HIS B 1 111 ? 9.396 81.344 57.213 1.00 20.66 108 HIS B CA 1
ATOM 2033 C C . HIS B 1 111 ? 9.331 80.337 56.061 1.00 19.99 108 HIS B C 1
ATOM 2034 O O . HIS B 1 111 ? 8.504 79.419 56.075 1.00 23.14 108 HIS B O 1
ATOM 2041 N N . ALA B 1 112 ? 10.147 80.506 55.032 1.00 20.80 109 ALA B N 1
ATOM 2042 C CA . ALA B 1 112 ? 10.291 79.602 53.893 1.00 21.04 109 ALA B CA 1
ATOM 2043 C C . ALA B 1 112 ? 11.295 78.464 54.157 1.00 22.27 109 ALA B C 1
ATOM 2044 O O . ALA B 1 112 ? 11.387 77.559 53.358 1.00 26.26 109 ALA B O 1
ATOM 2046 N N . ARG B 1 113 ? 11.955 78.476 55.329 1.00 21.37 110 ARG B N 1
ATOM 2047 C CA . ARG B 1 113 ? 13.009 77.506 55.659 1.00 22.73 110 ARG B CA 1
ATOM 2048 C C . ARG B 1 113 ? 12.527 76.512 56.717 1.00 23.04 110 ARG B C 1
ATOM 2049 O O . ARG B 1 113 ? 11.298 76.369 56.913 1.00 23.86 110 ARG B O 1
ATOM 2057 N N . GLU B 1 114 ? 13.437 75.739 57.297 1.00 23.98 111 GLU B N 1
ATOM 2058 C CA . GLU B 1 114 ? 13.043 74.693 58.229 1.00 24.50 111 GLU B CA 1
ATOM 2059 C C . GLU B 1 114 ? 12.243 75.271 59.399 1.00 22.54 111 GLU B C 1
ATOM 2060 O O . GLU B 1 114 ? 12.515 76.437 59.844 1.00 22.73 111 GLU B O 1
ATOM 2066 N N . SER B 1 115 ? 11.340 74.448 59.919 1.00 23.09 112 SER B N 1
ATOM 2067 C CA . SER B 1 115 ? 10.489 74.895 61.066 1.00 24.88 112 SER B CA 1
ATOM 2068 C C . SER B 1 115 ? 11.312 75.346 62.251 1.00 25.24 112 SER B C 1
ATOM 2069 O O . SER B 1 115 ? 10.839 76.293 62.968 1.00 25.18 112 SER B O 1
ATOM 2072 N N . PHE B 1 116 ? 12.502 74.832 62.518 1.00 25.64 113 PHE B N 1
ATOM 2073 C CA . PHE B 1 116 ? 13.250 75.380 63.708 1.00 24.02 113 PHE B CA 1
ATOM 2074 C C . PHE B 1 116 ? 13.618 76.839 63.524 1.00 25.27 113 PHE B C 1
ATOM 2075 O O . PHE B 1 116 ? 13.902 77.578 64.512 1.00 25.37 113 PHE B O 1
ATOM 2083 N N . ARG B 1 117 ? 13.655 77.357 62.283 1.00 19.95 114 ARG B N 1
ATOM 2084 C CA . ARG B 1 117 ? 13.984 78.772 62.053 1.00 20.46 114 ARG B CA 1
ATOM 2085 C C . ARG B 1 117 ? 12.770 79.680 62.226 1.00 20.45 114 ARG B C 1
ATOM 2086 O O . ARG B 1 117 ? 12.957 80.907 62.064 1.00 22.37 114 ARG B O 1
ATOM 2094 N N . HIS B 1 118 ? 11.622 79.102 62.547 1.00 21.24 115 HIS B N 1
ATOM 2095 C CA . HIS B 1 118 ? 10.396 79.929 62.619 1.00 23.84 115 HIS B CA 1
ATOM 2096 C C . HIS B 1 118 ? 10.289 80.593 63.981 1.00 26.70 115 HIS B C 1
ATOM 2097 O O . HIS B 1 118 ? 9.326 81.342 64.202 1.00 32.84 115 HIS B O 1
ATOM 2104 N N . HIS B 1 119 ? 11.094 80.193 64.932 1.00 23.36 116 HIS B N 1
ATOM 2105 C CA . HIS B 1 119 ? 11.018 80.694 66.324 1.00 25.63 116 HIS B CA 1
ATOM 2106 C C . HIS B 1 119 ? 12.216 81.583 66.588 1.00 24.86 116 HIS B C 1
ATOM 2107 O O . HIS B 1 119 ? 13.354 81.173 66.284 1.00 22.71 116 HIS B O 1
ATOM 2114 N N . SER B 1 120 ? 11.974 82.751 67.155 1.00 23.30 117 SER B N 1
ATOM 2115 C CA . SER B 1 120 ? 13.031 83.759 67.465 1.00 21.60 117 SER B CA 1
ATOM 2116 C C . SER B 1 120 ? 12.923 84.079 68.970 1.00 21.57 117 SER B C 1
ATOM 2117 O O . SER B 1 120 ? 11.830 84.425 69.434 1.00 23.28 117 SER B O 1
ATOM 2120 N N . TYR B 1 121 ? 14.019 84.124 69.708 1.00 18.20 118 TYR B N 1
ATOM 2121 C CA . TYR B 1 121 ? 14.062 84.645 71.081 1.00 17.71 118 TYR B CA 1
ATOM 2122 C C . TYR B 1 121 ? 14.106 86.165 71.088 1.00 16.48 118 TYR B C 1
ATOM 2123 O O . TYR B 1 121 ? 14.074 86.689 72.199 1.00 17.46 118 TYR B O 1
ATOM 2132 N N . LEU B 1 122 ? 14.106 86.826 69.950 1.00 16.93 119 LEU B N 1
ATOM 2133 C CA . LEU B 1 122 ? 14.110 88.286 69.920 1.00 17.60 119 LEU B CA 1
ATOM 2134 C C . LEU B 1 122 ? 12.822 88.872 69.371 1.00 17.75 119 LEU B C 1
ATOM 2135 O O . LEU B 1 122 ? 12.560 90.043 69.650 1.00 18.40 119 LEU B O 1
ATOM 2140 N N . SER B 1 123 ? 12.057 88.159 68.536 1.00 19.53 120 SER B N 1
ATOM 2141 C CA . SER B 1 123 ? 11.044 88.882 67.700 1.00 17.89 120 SER B CA 1
ATOM 2142 C C . SER B 1 123 ? 9.984 89.498 68.549 1.00 21.66 120 SER B C 1
ATOM 2143 O O . SER B 1 123 ? 9.482 90.573 68.224 1.00 20.05 120 SER B O 1
ATOM 2146 N N . ASP B 1 124 ? 9.574 88.883 69.672 1.00 18.17 121 ASP B N 1
ATOM 2147 C CA . ASP B 1 124 ? 8.534 89.443 70.520 1.00 20.55 121 ASP B CA 1
ATOM 2148 C C . ASP B 1 124 ? 8.869 90.707 71.237 1.00 18.60 121 ASP B C 1
ATOM 2149 O O . ASP B 1 124 ? 7.992 91.433 71.676 1.00 23.33 121 ASP B O 1
ATOM 2154 N N . ILE B 1 125 ? 10.198 90.961 71.425 1.00 18.57 122 ILE B N 1
ATOM 2155 C CA . ILE B 1 125 ? 10.621 92.173 72.117 1.00 17.91 122 ILE B CA 1
ATOM 2156 C C . ILE B 1 125 ? 11.305 93.202 71.177 1.00 17.92 122 ILE B C 1
ATOM 2157 O O . ILE B 1 125 ? 11.541 94.327 71.625 1.00 18.48 122 ILE B O 1
ATOM 2162 N N . ALA B 1 126 ? 11.458 92.822 69.912 1.00 18.03 123 ALA B N 1
ATOM 2163 C CA . ALA B 1 126 ? 11.905 93.792 68.887 1.00 17.23 123 ALA B CA 1
ATOM 2164 C C . ALA B 1 126 ? 10.830 94.818 68.640 1.00 17.13 123 ALA B C 1
ATOM 2165 O O . ALA B 1 126 ? 9.624 94.545 68.781 1.00 17.85 123 ALA B O 1
ATOM 2167 N N . GLN B 1 127 ? 11.219 95.996 68.202 1.00 16.96 124 GLN B N 1
ATOM 2168 C CA . GLN B 1 127 ? 10.253 96.940 67.656 1.00 16.20 124 GLN B CA 1
ATOM 2169 C C . GLN B 1 127 ? 9.607 96.370 66.405 1.00 17.36 124 GLN B C 1
ATOM 2170 O O . GLN B 1 127 ? 8.383 96.509 66.210 1.00 19.45 124 GLN B O 1
ATOM 2176 N N . GLY B 1 128 ? 10.363 95.678 65.606 1.00 16.09 125 GLY B N 1
ATOM 2177 C CA . GLY B 1 128 ? 9.779 94.987 64.455 1.00 16.30 125 GLY B CA 1
ATOM 2178 C C . GLY B 1 128 ? 10.802 94.084 63.847 1.00 15.63 125 GLY B C 1
ATOM 2179 O O . GLY B 1 128 ? 11.980 94.017 64.341 1.00 15.78 125 GLY B O 1
ATOM 2180 N N . VAL B 1 129 ? 10.428 93.414 62.755 1.00 14.78 126 VAL B N 1
ATOM 2181 C CA . VAL B 1 129 ? 11.226 92.345 62.162 1.00 14.93 126 VAL B CA 1
ATOM 2182 C C . VAL B 1 129 ? 11.114 92.483 60.657 1.00 15.53 126 VAL B C 1
ATOM 2183 O O . VAL B 1 129 ? 9.994 92.660 60.125 1.00 16.36 126 VAL B O 1
ATOM 2187 N N . ILE B 1 130 ? 12.212 92.376 59.983 1.00 14.77 127 ILE B N 1
ATOM 2188 C CA . ILE B 1 130 ? 12.320 92.331 58.501 1.00 14.64 127 ILE B CA 1
ATOM 2189 C C . ILE B 1 130 ? 12.951 91.034 58.100 1.00 16.54 127 ILE B C 1
ATOM 2190 O O . ILE B 1 130 ? 14.079 90.788 58.558 1.00 17.12 127 ILE B O 1
ATOM 2195 N N . CYS B 1 131 ? 12.352 90.281 57.212 1.00 15.96 128 CYS B N 1
ATOM 2196 C CA . CYS B 1 131 ? 13.061 89.072 56.701 1.00 17.34 128 CYS B CA 1
ATOM 2197 C C . CYS B 1 131 ? 12.819 88.889 55.226 1.00 17.82 128 CYS B C 1
ATOM 2198 O O . CYS B 1 131 ? 11.778 89.223 54.678 1.00 18.60 128 CYS B O 1
ATOM 2201 N N . GLY B 1 132 ? 13.810 88.353 54.578 1.00 17.05 129 GLY B N 1
ATOM 2202 C CA . GLY B 1 132 ? 13.671 87.901 53.206 1.00 17.82 129 GLY B CA 1
ATOM 2203 C C . GLY B 1 132 ? 14.004 88.916 52.146 1.00 18.20 129 GLY B C 1
ATOM 2204 O O . GLY B 1 132 ? 13.892 88.577 50.934 1.00 22.08 129 GLY B O 1
ATOM 2205 N N . LEU B 1 133 ? 14.317 90.161 52.492 1.00 16.46 130 LEU B N 1
ATOM 2206 C CA . LEU B 1 133 ? 14.492 91.256 51.539 1.00 17.61 130 LEU B CA 1
ATOM 2207 C C . LEU B 1 133 ? 15.981 91.497 51.256 1.00 17.56 130 LEU B C 1
ATOM 2208 O O . LEU B 1 133 ? 16.298 92.561 50.683 1.00 19.66 130 LEU B O 1
ATOM 2213 N N . GLY B 1 134 ? 16.825 90.571 51.664 1.00 16.00 131 GLY B N 1
ATOM 2214 C CA . GLY B 1 134 ? 18.253 90.758 51.383 1.00 17.30 131 GLY B CA 1
ATOM 2215 C C . GLY B 1 134 ? 18.828 91.958 52.052 1.00 16.98 131 GLY B C 1
ATOM 2216 O O . GLY B 1 134 ? 18.371 92.401 53.128 1.00 17.01 131 GLY B O 1
ATOM 2217 N N . ALA B 1 135 ? 19.971 92.463 51.535 1.00 17.73 132 ALA B N 1
ATOM 2218 C CA . ALA B 1 135 ? 20.746 93.472 52.235 1.00 19.85 132 ALA B CA 1
ATOM 2219 C C . ALA B 1 135 ? 20.024 94.799 52.413 1.00 17.38 132 ALA B C 1
ATOM 2220 O O . ALA B 1 135 ? 20.258 95.498 53.398 1.00 19.01 132 ALA B O 1
ATOM 2222 N N . LYS B 1 136 ? 18.968 95.085 51.590 1.00 17.90 133 LYS B N 1
ATOM 2223 C CA . LYS B 1 136 ? 18.194 96.324 51.793 1.00 17.94 133 LYS B CA 1
ATOM 2224 C C . LYS B 1 136 ? 17.467 96.300 53.156 1.00 17.10 133 LYS B C 1
ATOM 2225 O O . LYS B 1 136 ? 17.129 97.360 53.660 1.00 17.74 133 LYS B O 1
ATOM 2231 N N . GLY B 1 137 ? 17.258 95.107 53.747 1.00 15.81 134 GLY B N 1
ATOM 2232 C CA . GLY B 1 137 ? 16.623 95.117 55.062 1.00 16.00 134 GLY B CA 1
ATOM 2233 C C . GLY B 1 137 ? 17.341 95.938 56.111 1.00 16.04 134 GLY B C 1
ATOM 2234 O O . GLY B 1 137 ? 16.724 96.524 57.005 1.00 16.82 134 GLY B O 1
ATOM 2235 N N . TYR B 1 138 ? 18.663 95.998 56.050 1.00 16.16 135 TYR B N 1
ATOM 2236 C CA . TYR B 1 138 ? 19.368 96.850 57.016 1.00 15.48 135 TYR B CA 1
ATOM 2237 C C . TYR B 1 138 ? 19.058 98.317 56.803 1.00 14.52 135 TYR B C 1
ATOM 2238 O O . TYR B 1 138 ? 18.891 99.076 57.752 1.00 15.89 135 TYR B O 1
ATOM 2247 N N . SER B 1 139 ? 18.977 98.754 55.553 1.00 16.01 136 SER B N 1
ATOM 2248 C CA A SER B 1 139 ? 18.609 100.156 55.236 0.70 15.67 136 SER B CA 1
ATOM 2249 C CA B SER B 1 139 ? 18.609 100.155 55.225 0.30 15.45 136 SER B CA 1
ATOM 2250 C C . SER B 1 139 ? 17.185 100.446 55.700 1.00 15.48 136 SER B C 1
ATOM 2251 O O . SER B 1 139 ? 16.906 101.552 56.237 1.00 16.62 136 SER B O 1
ATOM 2256 N N . PHE B 1 140 ? 16.257 99.525 55.513 1.00 15.78 137 PHE B N 1
ATOM 2257 C CA . PHE B 1 140 ? 14.881 99.730 55.967 1.00 15.74 137 PHE B CA 1
ATOM 2258 C C . PHE B 1 140 ? 14.881 99.908 57.495 1.00 15.67 137 PHE B C 1
ATOM 2259 O O . PHE B 1 140 ? 14.206 100.754 58.032 1.00 16.59 137 PHE B O 1
ATOM 2267 N N . ALA B 1 141 ? 15.648 99.077 58.205 1.00 15.21 138 ALA B N 1
ATOM 2268 C CA . ALA B 1 141 ? 15.735 99.171 59.681 1.00 14.78 138 ALA B CA 1
ATOM 2269 C C . ALA B 1 141 ? 16.295 100.539 60.090 1.00 16.02 138 ALA B C 1
ATOM 2270 O O . ALA B 1 141 ? 15.817 101.147 61.048 1.00 16.10 138 ALA B O 1
ATOM 2272 N N . LEU B 1 142 ? 17.332 100.982 59.368 1.00 15.52 139 LEU B N 1
ATOM 2273 C CA . LEU B 1 142 ? 17.930 102.322 59.629 1.00 15.83 139 LEU B CA 1
ATOM 2274 C C . LEU B 1 142 ? 16.872 103.401 59.435 1.00 15.24 139 LEU B C 1
ATOM 2275 O O . LEU B 1 142 ? 16.718 104.326 60.276 1.00 16.34 139 LEU B O 1
ATOM 2280 N N . GLN B 1 143 ? 16.121 103.363 58.304 1.00 16.43 140 GLN B N 1
ATOM 2281 C CA . GLN B 1 143 ? 15.078 104.336 58.031 1.00 15.83 140 GLN B CA 1
ATOM 2282 C C . GLN B 1 143 ? 14.024 104.374 59.149 1.00 14.92 140 GLN B C 1
ATOM 2283 O O . GLN B 1 143 ? 13.534 105.425 59.545 1.00 16.69 140 GLN B O 1
ATOM 2289 N N . SER B 1 144 ? 13.642 103.158 59.602 1.00 14.93 141 SER B N 1
ATOM 2290 C CA . SER B 1 144 ? 12.646 103.024 60.643 1.00 16.75 141 SER B CA 1
ATOM 2291 C C . SER B 1 144 ? 13.170 103.636 61.950 1.00 16.32 141 SER B C 1
ATOM 2292 O O . SER B 1 144 ? 12.431 104.428 62.592 1.00 18.25 141 SER B O 1
ATOM 2295 N N . ALA B 1 145 ? 14.403 103.352 62.311 1.00 16.95 142 ALA B N 1
ATOM 2296 C CA . ALA B 1 145 ? 15.024 103.849 63.566 1.00 16.87 142 ALA B CA 1
ATOM 2297 C C . ALA B 1 145 ? 15.054 105.383 63.550 1.00 17.06 142 ALA B C 1
ATOM 2298 O O . ALA B 1 145 ? 14.721 106.035 64.539 1.00 18.69 142 ALA B O 1
ATOM 2300 N N . ILE B 1 146 ? 15.446 105.997 62.438 1.00 16.42 143 ILE B N 1
ATOM 2301 C CA . ILE B 1 146 ? 15.514 107.453 62.315 1.00 16.85 143 ILE B CA 1
ATOM 2302 C C . ILE B 1 146 ? 14.127 108.012 62.546 1.00 19.14 143 ILE B C 1
ATOM 2303 O O . ILE B 1 146 ? 13.954 108.991 63.247 1.00 19.99 143 ILE B O 1
ATOM 2308 N N . GLY B 1 147 ? 13.109 107.450 61.890 1.00 19.22 144 GLY B N 1
ATOM 2309 C CA . GLY B 1 147 ? 11.731 107.969 61.980 1.00 20.84 144 GLY B CA 1
ATOM 2310 C C . GLY B 1 147 ? 11.258 107.835 63.400 1.00 21.71 144 GLY B C 1
ATOM 2311 O O . GLY B 1 147 ? 10.580 108.726 63.886 1.00 23.92 144 GLY B O 1
ATOM 2312 N N . LYS B 1 148 ? 11.548 106.767 64.088 1.00 20.99 145 LYS B N 1
ATOM 2313 C CA . LYS B 1 148 ? 11.112 106.548 65.471 1.00 22.70 145 LYS B CA 1
ATOM 2314 C C . LYS B 1 148 ? 11.772 107.518 66.414 1.00 25.58 145 LYS B C 1
ATOM 2315 O O . LYS B 1 148 ? 11.068 108.212 67.240 1.00 27.34 145 LYS B O 1
ATOM 2321 N N . LEU B 1 149 ? 13.080 107.710 66.272 1.00 22.55 146 LEU B N 1
ATOM 2322 C CA . LEU B 1 149 ? 13.765 108.563 67.247 1.00 20.79 146 LEU B CA 1
ATOM 2323 C C . LEU B 1 149 ? 13.496 110.043 66.968 1.00 21.58 146 LEU B C 1
ATOM 2324 O O . LEU B 1 149 ? 13.550 110.822 67.969 1.00 26.57 146 LEU B O 1
ATOM 2329 N N . ARG B 1 150 ? 13.254 110.477 65.747 1.00 20.48 147 ARG B N 1
ATOM 2330 C CA . ARG B 1 150 ? 13.021 111.888 65.413 1.00 21.48 147 ARG B CA 1
ATOM 2331 C C . ARG B 1 150 ? 11.526 112.207 65.277 1.00 25.81 147 ARG B C 1
ATOM 2332 O O . ARG B 1 150 ? 11.227 113.369 65.135 1.00 28.89 147 ARG B O 1
ATOM 2340 N N . ASN B 1 151 ? 10.667 111.225 65.364 1.00 25.78 148 ASN B N 1
ATOM 2341 C CA . ASN B 1 151 ? 9.171 111.435 65.237 1.00 30.32 148 ASN B CA 1
ATOM 2342 C C . ASN B 1 151 ? 8.879 111.993 63.841 1.00 30.19 148 ASN B C 1
ATOM 2343 O O . ASN B 1 151 ? 8.108 113.010 63.695 1.00 33.69 148 ASN B O 1
ATOM 2348 N N . ILE B 1 152 ? 9.391 111.359 62.819 1.00 29.89 149 ILE B N 1
ATOM 2349 C CA . ILE B 1 152 ? 9.237 111.788 61.411 1.00 32.34 149 ILE B CA 1
ATOM 2350 C C . ILE B 1 152 ? 8.888 110.559 60.577 1.00 40.97 149 ILE B C 1
ATOM 2351 O O . ILE B 1 152 ? 8.506 110.850 59.399 1.00 45.01 149 ILE B O 1
ATOM 2357 N N . MET C 1 4 ? 49.173 55.050 42.892 1.00 57.18 1 MET C N 1
ATOM 2358 C CA . MET C 1 4 ? 49.384 56.428 43.451 1.00 54.27 1 MET C CA 1
ATOM 2359 C C . MET C 1 4 ? 48.023 57.000 43.848 1.00 53.00 1 MET C C 1
ATOM 2360 O O . MET C 1 4 ? 47.050 56.893 43.066 1.00 57.79 1 MET C O 1
ATOM 2362 N N . THR C 1 5 ? 47.895 57.496 45.077 1.00 46.57 2 THR C N 1
ATOM 2363 C CA . THR C 1 5 ? 46.709 58.296 45.440 1.00 43.73 2 THR C CA 1
ATOM 2364 C C . THR C 1 5 ? 47.062 59.779 45.577 1.00 44.27 2 THR C C 1
ATOM 2365 O O . THR C 1 5 ? 48.241 60.147 45.870 1.00 43.48 2 THR C O 1
ATOM 2369 N N . GLN C 1 6 ? 46.064 60.643 45.369 1.00 44.14 3 GLN C N 1
ATOM 2370 C CA . GLN C 1 6 ? 46.164 62.088 45.731 1.00 43.48 3 GLN C CA 1
ATOM 2371 C C . GLN C 1 6 ? 45.984 62.143 47.253 1.00 38.88 3 GLN C C 1
ATOM 2372 O O . GLN C 1 6 ? 45.096 61.459 47.773 1.00 37.08 3 GLN C O 1
ATOM 2378 N N . GLN C 1 7 ? 46.759 62.941 47.946 1.00 35.41 4 GLN C N 1
ATOM 2379 C CA . GLN C 1 7 ? 46.564 63.091 49.413 1.00 34.98 4 GLN C CA 1
ATOM 2380 C C . GLN C 1 7 ? 45.171 63.673 49.701 1.00 31.87 4 GLN C C 1
ATOM 2381 O O . GLN C 1 7 ? 44.733 64.675 49.028 1.00 33.21 4 GLN C O 1
ATOM 2387 N N . ILE C 1 8 ? 44.519 63.151 50.712 1.00 28.08 5 ILE C N 1
ATOM 2388 C CA . ILE C 1 8 ? 43.283 63.729 51.261 1.00 27.68 5 ILE C CA 1
ATOM 2389 C C . ILE C 1 8 ? 43.639 64.555 52.474 1.00 28.17 5 ILE C C 1
ATOM 2390 O O . ILE C 1 8 ? 44.442 64.102 53.341 1.00 28.42 5 ILE C O 1
ATOM 2395 N N . LYS C 1 9 ? 43.027 65.708 52.634 1.00 26.52 6 LYS C N 1
ATOM 2396 C CA . LYS C 1 9 ? 43.176 66.530 53.855 1.00 25.70 6 LYS C CA 1
ATOM 2397 C C . LYS C 1 9 ? 41.857 66.450 54.651 1.00 25.27 6 LYS C C 1
ATOM 2398 O O . LYS C 1 9 ? 40.814 66.807 54.124 1.00 24.65 6 LYS C O 1
ATOM 2404 N N . LEU C 1 10 ? 41.922 65.900 55.844 1.00 23.55 7 LEU C N 1
ATOM 2405 C CA . LEU C 1 10 ? 40.702 65.609 56.630 1.00 22.03 7 LEU C CA 1
ATOM 2406 C C . LEU C 1 10 ? 40.882 66.292 57.976 1.00 23.75 7 LEU C C 1
ATOM 2407 O O . LEU C 1 10 ? 41.942 66.161 58.641 1.00 24.49 7 LEU C O 1
ATOM 2412 N N . LEU C 1 11 ? 39.826 66.968 58.417 1.00 21.00 8 LEU C N 1
ATOM 2413 C CA . LEU C 1 11 ? 39.785 67.647 59.721 1.00 20.87 8 LEU C CA 1
ATOM 2414 C C . LEU C 1 11 ? 38.781 66.926 60.624 1.00 20.65 8 LEU C C 1
ATOM 2415 O O . LEU C 1 11 ? 37.621 66.706 60.218 1.00 20.87 8 LEU C O 1
ATOM 2420 N N . VAL C 1 12 ? 39.279 66.618 61.830 1.00 20.74 9 VAL C N 1
ATOM 2421 C CA . VAL C 1 12 ? 38.437 66.069 62.923 1.00 19.56 9 VAL C CA 1
ATOM 2422 C C . VAL C 1 12 ? 38.164 67.181 63.926 1.00 19.02 9 VAL C C 1
ATOM 2423 O O . VAL C 1 12 ? 39.082 67.827 64.386 1.00 20.25 9 VAL C O 1
ATOM 2427 N N . LEU C 1 13 ? 36.890 67.389 64.193 1.00 18.42 10 LEU C N 1
ATOM 2428 C CA . LEU C 1 13 ? 36.422 68.381 65.169 1.00 18.63 10 LEU C CA 1
ATOM 2429 C C . LEU C 1 13 ? 35.720 67.652 66.318 1.00 19.44 10 LEU C C 1
ATOM 2430 O O . LEU C 1 13 ? 34.817 66.855 66.087 1.00 19.70 10 LEU C O 1
ATOM 2435 N N . ASN C 1 14 ? 36.093 68.038 67.517 1.00 17.58 11 ASN C N 1
ATOM 2436 C CA . ASN C 1 14 ? 35.511 67.481 68.771 1.00 18.24 11 ASN C CA 1
ATOM 2437 C C . ASN C 1 14 ? 34.969 68.626 69.611 1.00 17.65 11 ASN C C 1
ATOM 2438 O O . ASN C 1 14 ? 35.685 69.613 69.827 1.00 18.27 11 ASN C O 1
ATOM 2443 N N . GLY C 1 15 ? 33.733 68.458 70.115 1.00 17.82 12 GLY C N 1
ATOM 2444 C CA . GLY C 1 15 ? 33.089 69.493 70.898 1.00 17.85 12 GLY C CA 1
ATOM 2445 C C . GLY C 1 15 ? 33.366 69.343 72.403 1.00 18.12 12 GLY C C 1
ATOM 2446 O O . GLY C 1 15 ? 34.376 68.726 72.868 1.00 17.51 12 GLY C O 1
ATOM 2447 N N . PRO C 1 16 ? 32.537 70.036 73.188 1.00 16.38 13 PRO C N 1
ATOM 2448 C CA . PRO C 1 16 ? 32.820 70.258 74.596 1.00 15.59 13 PRO C CA 1
ATOM 2449 C C . PRO C 1 16 ? 32.881 68.947 75.385 1.00 17.94 13 PRO C C 1
ATOM 2450 O O . PRO C 1 16 ? 32.232 67.941 75.059 1.00 18.21 13 PRO C O 1
ATOM 2454 N N . ASN C 1 17 ? 33.676 68.988 76.461 1.00 16.61 14 ASN C N 1
ATOM 2455 C CA . ASN C 1 17 ? 33.729 67.911 77.479 1.00 18.25 14 ASN C CA 1
ATOM 2456 C C . ASN C 1 17 ? 34.484 66.666 77.020 1.00 18.71 14 ASN C C 1
ATOM 2457 O O . ASN C 1 17 ? 34.847 65.851 77.881 1.00 20.18 14 ASN C O 1
ATOM 2462 N N . LEU C 1 18 ? 34.804 66.536 75.727 1.00 18.70 15 LEU C N 1
ATOM 2463 C CA . LEU C 1 18 ? 35.535 65.332 75.253 1.00 18.55 15 LEU C CA 1
ATOM 2464 C C . LEU C 1 18 ? 36.976 65.364 75.737 1.00 19.68 15 LEU C C 1
ATOM 2465 O O . LEU C 1 18 ? 37.584 64.305 75.803 1.00 20.71 15 LEU C O 1
ATOM 2470 N N . ASN C 1 19 ? 37.478 66.527 76.144 1.00 19.23 16 ASN C N 1
ATOM 2471 C CA . ASN C 1 19 ? 38.832 66.562 76.786 1.00 19.78 16 ASN C CA 1
ATOM 2472 C C . ASN C 1 19 ? 38.836 65.772 78.104 1.00 21.34 16 ASN C C 1
ATOM 2473 O O . ASN C 1 19 ? 39.901 65.414 78.545 1.00 23.05 16 ASN C O 1
ATOM 2478 N N . LEU C 1 20 ? 37.690 65.464 78.708 1.00 20.19 17 LEU C N 1
ATOM 2479 C CA . LEU C 1 20 ? 37.599 64.736 79.977 1.00 21.45 17 LEU C CA 1
ATOM 2480 C C . LEU C 1 20 ? 37.749 63.228 79.749 1.00 21.96 17 LEU C C 1
ATOM 2481 O O . LEU C 1 20 ? 37.890 62.507 80.782 1.00 24.67 17 LEU C O 1
ATOM 2486 N N . LEU C 1 21 ? 37.768 62.748 78.522 1.00 20.62 18 LEU C N 1
ATOM 2487 C CA . LEU C 1 21 ? 37.860 61.294 78.311 1.00 24.66 18 LEU C CA 1
ATOM 2488 C C . LEU C 1 21 ? 39.045 60.677 79.050 1.00 26.42 18 LEU C C 1
ATOM 2489 O O . LEU C 1 21 ? 40.163 61.191 78.953 1.00 25.66 18 LEU C O 1
ATOM 2494 N N . GLY C 1 22 ? 38.759 59.622 79.827 1.00 26.07 19 GLY C N 1
ATOM 2495 C CA . GLY C 1 22 ? 39.828 58.845 80.481 1.00 27.99 19 GLY C CA 1
ATOM 2496 C C . GLY C 1 22 ? 40.144 59.363 81.859 1.00 32.55 19 GLY C C 1
ATOM 2497 O O . GLY C 1 22 ? 40.968 58.720 82.546 1.00 35.01 19 GLY C O 1
ATOM 2498 N N . GLN C 1 23 ? 39.616 60.516 82.302 1.00 30.72 20 GLN C N 1
ATOM 2499 C CA . GLN C 1 23 ? 40.098 61.228 83.521 1.00 33.48 20 GLN C CA 1
ATOM 2500 C C . GLN C 1 23 ? 39.443 60.631 84.770 1.00 36.38 20 GLN C C 1
ATOM 2501 O O . GLN C 1 23 ? 40.175 60.291 85.725 1.00 42.40 20 GLN C O 1
ATOM 2507 N N . ARG C 1 24 ? 38.133 60.511 84.787 1.00 34.88 21 ARG C N 1
ATOM 2508 C CA . ARG C 1 24 ? 37.425 60.198 86.054 1.00 42.41 21 ARG C CA 1
ATOM 2509 C C . ARG C 1 24 ? 37.158 58.698 86.123 1.00 42.18 21 ARG C C 1
ATOM 2510 O O . ARG C 1 24 ? 36.656 58.139 85.161 1.00 39.64 21 ARG C O 1
ATOM 2518 N N . GLU C 1 25 ? 37.500 58.082 87.259 1.00 44.45 22 GLU C N 1
ATOM 2519 C CA . GLU C 1 25 ? 37.185 56.648 87.546 1.00 52.03 22 GLU C CA 1
ATOM 2520 C C . GLU C 1 25 ? 37.514 55.776 86.334 1.00 43.65 22 GLU C C 1
ATOM 2521 O O . GLU C 1 25 ? 36.617 55.166 85.749 1.00 43.67 22 GLU C O 1
ATOM 2527 N N . PRO C 1 26 ? 38.787 55.758 85.871 1.00 45.63 23 PRO C N 1
ATOM 2528 C CA . PRO C 1 26 ? 39.139 55.073 84.621 1.00 47.08 23 PRO C CA 1
ATOM 2529 C C . PRO C 1 26 ? 38.826 53.560 84.641 1.00 53.93 23 PRO C C 1
ATOM 2530 O O . PRO C 1 26 ? 38.422 53.034 83.592 1.00 48.86 23 PRO C O 1
ATOM 2534 N N . GLU C 1 27 ? 38.910 52.938 85.828 1.00 59.30 24 GLU C N 1
ATOM 2535 C CA . GLU C 1 27 ? 38.541 51.505 86.049 1.00 64.49 24 GLU C CA 1
ATOM 2536 C C . GLU C 1 27 ? 37.051 51.313 85.721 1.00 64.24 24 GLU C C 1
ATOM 2537 O O . GLU C 1 27 ? 36.680 50.193 85.356 1.00 67.93 24 GLU C O 1
ATOM 2539 N N . VAL C 1 28 ? 36.233 52.369 85.805 1.00 61.21 25 VAL C N 1
ATOM 2540 C CA . VAL C 1 28 ? 34.757 52.333 85.545 1.00 60.89 25 VAL C CA 1
ATOM 2541 C C . VAL C 1 28 ? 34.425 52.810 84.117 1.00 63.09 25 VAL C C 1
ATOM 2542 O O . VAL C 1 28 ? 33.747 52.053 83.392 1.00 65.80 25 VAL C O 1
ATOM 2546 N N . TYR C 1 29 ? 34.833 54.021 83.725 1.00 58.50 26 TYR C N 1
ATOM 2547 C CA . TYR C 1 29 ? 34.391 54.670 82.458 1.00 56.16 26 TYR C CA 1
ATOM 2548 C C . TYR C 1 29 ? 35.427 54.494 81.332 1.00 53.10 26 TYR C C 1
ATOM 2549 O O . TYR C 1 29 ? 35.101 54.860 80.195 1.00 57.30 26 TYR C O 1
ATOM 2558 N N . GLY C 1 30 ? 36.612 53.945 81.611 1.00 52.36 27 GLY C N 1
ATOM 2559 C CA . GLY C 1 30 ? 37.644 53.721 80.574 1.00 48.33 27 GLY C CA 1
ATOM 2560 C C . GLY C 1 30 ? 38.877 54.592 80.780 1.00 49.34 27 GLY C C 1
ATOM 2561 O O . GLY C 1 30 ? 38.770 55.675 81.362 1.00 42.38 27 GLY C O 1
ATOM 2562 N N . SER C 1 31 ? 40.020 54.144 80.274 1.00 42.20 28 SER C N 1
ATOM 2563 C CA . SER C 1 31 ? 41.339 54.796 80.455 1.00 41.74 28 SER C CA 1
ATOM 2564 C C . SER C 1 31 ? 41.752 55.559 79.165 1.00 31.52 28 SER C C 1
ATOM 2565 O O . SER C 1 31 ? 42.636 56.436 79.313 1.00 36.29 28 SER C O 1
ATOM 2568 N N . LYS C 1 32 ? 41.126 55.309 78.019 1.00 34.64 29 LYS C N 1
ATOM 2569 C CA . LYS C 1 32 ? 41.517 55.919 76.727 1.00 33.10 29 LYS C CA 1
ATOM 2570 C C . LYS C 1 32 ? 41.249 57.423 76.806 1.00 31.66 29 LYS C C 1
ATOM 2571 O O . LYS C 1 32 ? 40.130 57.781 77.208 1.00 32.75 29 LYS C O 1
ATOM 2577 N N . THR C 1 33 ? 42.206 58.232 76.438 1.00 25.16 30 THR C N 1
ATOM 2578 C CA . THR C 1 33 ? 42.063 59.713 76.366 1.00 25.19 30 THR C CA 1
ATOM 2579 C C . THR C 1 33 ? 41.765 60.123 74.939 1.00 25.50 30 THR C C 1
ATOM 2580 O O . THR C 1 33 ? 41.919 59.336 74.013 1.00 26.11 30 THR C O 1
ATOM 2584 N N . LEU C 1 34 ? 41.270 61.351 74.788 1.00 24.57 31 LEU C N 1
ATOM 2585 C CA . LEU C 1 34 ? 41.074 61.864 73.414 1.00 24.36 31 LEU C CA 1
ATOM 2586 C C . LEU C 1 34 ? 42.395 61.900 72.655 1.00 23.32 31 LEU C C 1
ATOM 2587 O O . LEU C 1 34 ? 42.393 61.527 71.471 1.00 24.89 31 LEU C O 1
ATOM 2592 N N . ASP C 1 35 ? 43.453 62.267 73.314 1.00 25.90 32 ASP C N 1
ATOM 2593 C CA . ASP C 1 35 ? 44.788 62.314 72.682 1.00 27.80 32 ASP C CA 1
ATOM 2594 C C . ASP C 1 35 ? 45.121 60.906 72.186 1.00 26.00 32 ASP C C 1
ATOM 2595 O O . ASP C 1 35 ? 45.678 60.765 71.059 1.00 25.66 32 ASP C O 1
ATOM 2600 N N . ASP C 1 36 ? 44.866 59.869 72.977 1.00 26.49 33 ASP C N 1
ATOM 2601 C CA . ASP C 1 36 ? 45.121 58.477 72.524 1.00 26.34 33 ASP C CA 1
ATOM 2602 C C . ASP C 1 36 ? 44.312 58.142 71.273 1.00 25.69 33 ASP C C 1
ATOM 2603 O O . ASP C 1 36 ? 44.873 57.557 70.311 1.00 27.27 33 ASP C O 1
ATOM 2608 N N . ILE C 1 37 ? 43.023 58.547 71.210 1.00 23.66 34 ILE C N 1
ATOM 2609 C CA . ILE C 1 37 ? 42.180 58.225 70.044 1.00 22.97 34 ILE C CA 1
ATOM 2610 C C . ILE C 1 37 ? 42.733 58.938 68.805 1.00 23.27 34 ILE C C 1
ATOM 2611 O O . ILE C 1 37 ? 42.804 58.345 67.741 1.00 24.11 34 ILE C O 1
ATOM 2616 N N . ILE C 1 38 ? 43.040 60.241 68.939 1.00 21.62 35 ILE C N 1
ATOM 2617 C CA . ILE C 1 38 ? 43.499 61.055 67.815 1.00 22.17 35 ILE C CA 1
ATOM 2618 C C . ILE C 1 38 ? 44.879 60.632 67.340 1.00 24.20 35 ILE C C 1
ATOM 2619 O O . ILE C 1 38 ? 45.107 60.602 66.138 1.00 25.69 35 ILE C O 1
ATOM 2624 N N . LYS C 1 39 ? 45.731 60.242 68.243 1.00 24.22 36 LYS C N 1
ATOM 2625 C CA . LYS C 1 39 ? 47.093 59.784 67.816 1.00 27.18 36 LYS C CA 1
ATOM 2626 C C . LYS C 1 39 ? 46.908 58.519 66.968 1.00 26.27 36 LYS C C 1
ATOM 2627 O O . LYS C 1 39 ? 47.501 58.440 65.853 1.00 26.15 36 LYS C O 1
ATOM 2633 N N . ALA C 1 40 ? 46.113 57.582 67.439 1.00 24.59 37 ALA C N 1
ATOM 2634 C CA . ALA C 1 40 ? 45.861 56.337 66.698 1.00 24.35 37 ALA C CA 1
ATOM 2635 C C . ALA C 1 40 ? 45.221 56.641 65.345 1.00 26.13 37 ALA C C 1
ATOM 2636 O O . ALA C 1 40 ? 45.635 56.028 64.302 1.00 27.45 37 ALA C O 1
ATOM 2638 N N . LEU C 1 41 ? 44.255 57.560 65.331 1.00 22.58 38 LEU C N 1
ATOM 2639 C CA . LEU C 1 41 ? 43.523 57.866 64.100 1.00 23.80 38 LEU C CA 1
ATOM 2640 C C . LEU C 1 41 ? 44.461 58.552 63.103 1.00 23.38 38 LEU C C 1
ATOM 2641 O O . LEU C 1 41 ? 44.332 58.311 61.881 1.00 24.31 38 LEU C O 1
ATOM 2646 N N . THR C 1 42 ? 45.339 59.421 63.580 1.00 25.48 39 THR C N 1
ATOM 2647 C CA . THR C 1 42 ? 46.266 60.151 62.709 1.00 26.34 39 THR C CA 1
ATOM 2648 C C . THR C 1 42 ? 47.231 59.156 62.042 1.00 27.06 39 THR C C 1
ATOM 2649 O O . THR C 1 42 ? 47.499 59.232 60.830 1.00 26.75 39 THR C O 1
ATOM 2653 N N . ASP C 1 43 ? 47.668 58.170 62.793 1.00 27.01 40 ASP C N 1
ATOM 2654 C CA . ASP C 1 43 ? 48.525 57.096 62.235 1.00 29.91 40 ASP C CA 1
ATOM 2655 C C . ASP C 1 43 ? 47.771 56.249 61.201 1.00 28.22 40 ASP C C 1
ATOM 2656 O O . ASP C 1 43 ? 48.302 55.924 60.144 1.00 28.82 40 ASP C O 1
ATOM 2661 N N . GLU C 1 44 ? 46.528 55.900 61.477 1.00 24.75 41 GLU C N 1
ATOM 2662 C CA . GLU C 1 44 ? 45.738 55.090 60.544 1.00 25.62 41 GLU C CA 1
ATOM 2663 C C . GLU C 1 44 ? 45.572 55.885 59.242 1.00 24.17 41 GLU C C 1
ATOM 2664 O O . GLU C 1 44 ? 45.684 55.317 58.157 1.00 26.78 41 GLU C O 1
ATOM 2670 N N . ALA C 1 45 ? 45.248 57.176 59.355 1.00 24.44 42 ALA C N 1
ATOM 2671 C CA . ALA C 1 45 ? 45.084 58.049 58.168 1.00 24.88 42 ALA C CA 1
ATOM 2672 C C . ALA C 1 45 ? 46.367 58.175 57.387 1.00 25.26 42 ALA C C 1
ATOM 2673 O O . ALA C 1 45 ? 46.329 58.041 56.153 1.00 26.46 42 ALA C O 1
ATOM 2675 N N . ALA C 1 46 ? 47.491 58.332 58.069 1.00 27.07 43 ALA C N 1
ATOM 2676 C CA . ALA C 1 46 ? 48.772 58.545 57.365 1.00 28.88 43 ALA C CA 1
ATOM 2677 C C . ALA C 1 46 ? 49.088 57.331 56.519 1.00 30.16 43 ALA C C 1
ATOM 2678 O O . ALA C 1 46 ? 49.724 57.507 55.450 1.00 33.54 43 ALA C O 1
ATOM 2680 N N . LEU C 1 47 ? 48.767 56.110 56.976 1.00 30.75 44 LEU C N 1
ATOM 2681 C CA . LEU C 1 47 ? 49.043 54.893 56.180 1.00 31.94 44 LEU C CA 1
ATOM 2682 C C . LEU C 1 47 ? 48.264 54.844 54.868 1.00 32.59 44 LEU C C 1
ATOM 2683 O O . LEU C 1 47 ? 48.717 54.150 53.960 1.00 34.92 44 LEU C O 1
ATOM 2688 N N . GLN C 1 48 ? 47.194 55.672 54.722 1.00 29.52 45 GLN C N 1
ATOM 2689 C CA . GLN C 1 48 ? 46.389 55.720 53.491 1.00 31.53 45 GLN C CA 1
ATOM 2690 C C . GLN C 1 48 ? 46.509 57.100 52.830 1.00 30.21 45 GLN C C 1
ATOM 2691 O O . GLN C 1 48 ? 45.650 57.471 52.076 1.00 31.14 45 GLN C O 1
ATOM 2697 N N . ASN C 1 49 ? 47.597 57.786 53.072 1.00 29.91 46 ASN C N 1
ATOM 2698 C CA . ASN C 1 49 ? 47.911 59.077 52.406 1.00 29.29 46 ASN C CA 1
ATOM 2699 C C . ASN C 1 49 ? 46.787 60.077 52.686 1.00 28.92 46 ASN C C 1
ATOM 2700 O O . ASN C 1 49 ? 46.322 60.758 51.796 1.00 28.40 46 ASN C O 1
ATOM 2705 N N . VAL C 1 50 ? 46.368 60.124 53.929 1.00 27.46 47 VAL C N 1
ATOM 2706 C CA . VAL C 1 50 ? 45.460 61.146 54.455 1.00 27.21 47 VAL C CA 1
ATOM 2707 C C . VAL C 1 50 ? 46.184 61.944 55.535 1.00 27.50 47 VAL C C 1
ATOM 2708 O O . VAL C 1 50 ? 46.702 61.353 56.498 1.00 27.82 47 VAL C O 1
ATOM 2712 N N . ALA C 1 51 ? 46.215 63.261 55.359 1.00 27.55 48 ALA C N 1
ATOM 2713 C CA . ALA C 1 51 ? 46.733 64.213 56.347 1.00 27.13 48 ALA C CA 1
ATOM 2714 C C . ALA C 1 51 ? 45.585 64.648 57.274 1.00 27.02 48 ALA C C 1
ATOM 2715 O O . ALA C 1 51 ? 44.692 65.340 56.812 1.00 27.34 48 ALA C O 1
ATOM 2717 N N . LEU C 1 52 ? 45.638 64.179 58.478 1.00 25.95 49 LEU C N 1
ATOM 2718 C CA . LEU C 1 52 ? 44.532 64.351 59.456 1.00 24.48 49 LEU C CA 1
ATOM 2719 C C . LEU C 1 52 ? 44.904 65.415 60.455 1.00 26.10 49 LEU C C 1
ATOM 2720 O O . LEU C 1 52 ? 46.006 65.311 61.072 1.00 28.86 49 LEU C O 1
ATOM 2725 N N . SER C 1 53 ? 44.112 66.464 60.508 1.00 24.04 50 SER C N 1
ATOM 2726 C CA . SER C 1 53 ? 44.206 67.547 61.485 1.00 24.44 50 SER C CA 1
ATOM 2727 C C . SER C 1 53 ? 43.057 67.466 62.493 1.00 24.83 50 SER C C 1
ATOM 2728 O O . SER C 1 53 ? 42.075 66.760 62.219 1.00 22.60 50 SER C O 1
ATOM 2731 N N . HIS C 1 54 ? 43.229 68.087 63.640 1.00 22.78 51 HIS C N 1
ATOM 2732 C CA . HIS C 1 54 ? 42.293 67.942 64.771 1.00 21.60 51 HIS C CA 1
ATOM 2733 C C . HIS C 1 54 ? 42.159 69.236 65.563 1.00 20.34 51 HIS C C 1
ATOM 2734 O O . HIS C 1 54 ? 43.183 69.856 65.904 1.00 23.33 51 HIS C O 1
ATOM 2741 N N . LEU C 1 55 ? 40.945 69.549 65.957 1.00 19.28 52 LEU C N 1
ATOM 2742 C CA . LEU C 1 55 ? 40.669 70.492 67.042 1.00 19.51 52 LEU C CA 1
ATOM 2743 C C . LEU C 1 55 ? 39.594 69.956 67.942 1.00 18.77 52 LEU C C 1
ATOM 2744 O O . LEU C 1 55 ? 38.522 69.648 67.439 1.00 18.73 52 LEU C O 1
ATOM 2749 N N . GLN C 1 56 ? 39.849 69.984 69.234 1.00 19.80 53 GLN C N 1
ATOM 2750 C CA . GLN C 1 56 ? 38.787 69.822 70.250 1.00 18.43 53 GLN C CA 1
ATOM 2751 C C . GLN C 1 56 ? 38.660 71.125 71.018 1.00 18.40 53 GLN C C 1
ATOM 2752 O O . GLN C 1 56 ? 39.652 71.797 71.298 1.00 20.85 53 GLN C O 1
ATOM 2758 N N . SER C 1 57 ? 37.414 71.527 71.282 1.00 17.77 54 SER C N 1
ATOM 2759 C CA . SER C 1 57 ? 37.169 72.769 72.021 1.00 18.33 54 SER C CA 1
ATOM 2760 C C . SER C 1 57 ? 35.900 72.723 72.812 1.00 17.91 54 SER C C 1
ATOM 2761 O O . SER C 1 57 ? 34.900 72.133 72.340 1.00 19.42 54 SER C O 1
ATOM 2764 N N . ASN C 1 58 ? 35.944 73.451 73.939 1.00 18.16 55 ASN C N 1
ATOM 2765 C CA . ASN C 1 58 ? 34.738 73.802 74.715 1.00 17.21 55 ASN C CA 1
ATOM 2766 C C . ASN C 1 58 ? 34.157 75.138 74.284 1.00 18.92 55 ASN C C 1
ATOM 2767 O O . ASN C 1 58 ? 33.118 75.529 74.805 1.00 20.52 55 ASN C O 1
ATOM 2772 N N . ARG C 1 59 ? 34.748 75.754 73.276 1.00 19.19 56 ARG C N 1
ATOM 2773 C CA . ARG C 1 59 ? 34.379 77.098 72.773 1.00 18.02 56 ARG C CA 1
ATOM 2774 C C . ARG C 1 59 ? 33.702 76.882 71.417 1.00 17.45 56 ARG C C 1
ATOM 2775 O O . ARG C 1 59 ? 34.347 76.545 70.421 1.00 19.31 56 ARG C O 1
ATOM 2783 N N . GLU C 1 6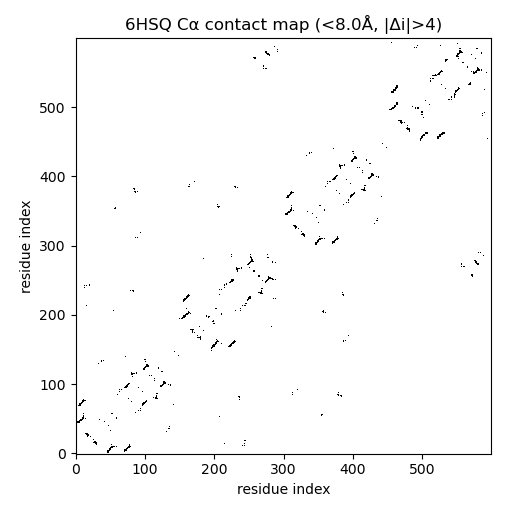0 ? 32.374 77.150 71.350 1.00 17.46 57 GLU C N 1
ATOM 2784 C CA . GLU C 1 60 ? 31.658 76.999 70.090 1.00 18.63 57 GLU C CA 1
ATOM 2785 C C . GLU C 1 60 ? 32.365 77.807 69.021 1.00 18.35 57 GLU C C 1
ATOM 2786 O O . GLU C 1 60 ? 32.463 77.315 67.863 1.00 18.84 57 GLU C O 1
ATOM 2792 N N . TYR C 1 61 ? 32.798 79.023 69.312 1.00 18.02 58 TYR C N 1
ATOM 2793 C CA . TYR C 1 61 ? 33.384 79.881 68.264 1.00 18.73 58 TYR C CA 1
ATOM 2794 C C . TYR C 1 61 ? 34.628 79.256 67.677 1.00 20.03 58 TYR C C 1
ATOM 2795 O O . TYR C 1 61 ? 34.929 79.505 66.501 1.00 18.79 58 TYR C O 1
ATOM 2804 N N . GLU C 1 62 ? 35.420 78.531 68.453 1.00 19.12 59 GLU C N 1
ATOM 2805 C CA . GLU C 1 62 ? 36.666 77.965 67.917 1.00 19.50 59 GLU C CA 1
ATOM 2806 C C . GLU C 1 62 ? 36.285 76.906 66.857 1.00 17.86 59 GLU C C 1
ATOM 2807 O O . GLU C 1 62 ? 36.968 76.856 65.826 1.00 19.65 59 GLU C O 1
ATOM 2813 N N . LEU C 1 63 ? 35.222 76.162 67.073 1.00 17.75 60 LEU C N 1
ATOM 2814 C CA . LEU C 1 63 ? 34.769 75.184 66.082 1.00 18.30 60 LEU C CA 1
ATOM 2815 C C . LEU C 1 63 ? 34.225 75.881 64.828 1.00 18.51 60 LEU C C 1
ATOM 2816 O O . LEU C 1 63 ? 34.585 75.523 63.715 1.00 18.15 60 LEU C O 1
ATOM 2821 N N . ILE C 1 64 ? 33.387 76.893 65.003 1.00 18.48 61 ILE C N 1
ATOM 2822 C CA . ILE C 1 64 ? 32.836 77.637 63.833 1.00 19.46 61 ILE C CA 1
ATOM 2823 C C . ILE C 1 64 ? 33.973 78.242 63.027 1.00 18.34 61 ILE C C 1
ATOM 2824 O O . ILE C 1 64 ? 33.959 78.141 61.790 1.00 18.66 61 ILE C O 1
ATOM 2829 N N . GLU C 1 65 ? 34.912 78.931 63.703 1.00 19.09 62 GLU C N 1
ATOM 2830 C CA . GLU C 1 65 ? 35.994 79.629 62.997 1.00 19.60 62 GLU C CA 1
ATOM 2831 C C . GLU C 1 65 ? 36.883 78.633 62.314 1.00 20.50 62 GLU C C 1
ATOM 2832 O O . GLU C 1 65 ? 37.390 78.944 61.215 1.00 21.63 62 GLU C O 1
ATOM 2838 N N . LYS C 1 66 ? 37.109 77.467 62.914 1.00 19.52 63 LYS C N 1
ATOM 2839 C CA . LYS C 1 66 ? 37.944 76.422 62.247 1.00 20.23 63 LYS C CA 1
ATOM 2840 C C . LYS C 1 66 ? 37.261 75.955 60.966 1.00 19.96 63 LYS C C 1
ATOM 2841 O O . LYS C 1 66 ? 37.914 75.686 59.973 1.00 22.05 63 LYS C O 1
ATOM 2847 N N . ILE C 1 67 ? 35.939 75.772 60.998 1.00 18.35 64 ILE C N 1
ATOM 2848 C CA . ILE C 1 67 ? 35.170 75.323 59.821 1.00 18.60 64 ILE C CA 1
ATOM 2849 C C . ILE C 1 67 ? 35.267 76.378 58.733 1.00 17.94 64 ILE C C 1
ATOM 2850 O O . ILE C 1 67 ? 35.562 76.101 57.554 1.00 20.47 64 ILE C O 1
ATOM 2855 N N . HIS C 1 68 ? 35.164 77.681 59.082 1.00 18.39 65 HIS C N 1
ATOM 2856 C CA . HIS C 1 68 ? 35.333 78.758 58.085 1.00 19.13 65 HIS C CA 1
ATOM 2857 C C . HIS C 1 68 ? 36.728 78.697 57.467 1.00 20.31 65 HIS C C 1
ATOM 2858 O O . HIS C 1 68 ? 36.845 78.830 56.227 1.00 22.17 65 HIS C O 1
ATOM 2865 N N . ASP C 1 69 ? 37.714 78.455 58.288 1.00 20.49 66 ASP C N 1
ATOM 2866 C CA A ASP C 1 69 ? 39.141 78.440 57.835 0.70 23.33 66 ASP C CA 1
ATOM 2867 C CA B ASP C 1 69 ? 39.137 78.432 57.848 0.30 22.71 66 ASP C CA 1
ATOM 2868 C C . ASP C 1 69 ? 39.377 77.218 56.961 1.00 25.40 66 ASP C C 1
ATOM 2869 O O . ASP C 1 69 ? 40.372 77.261 56.162 1.00 26.64 66 ASP C O 1
ATOM 2878 N N . ALA C 1 70 ? 38.525 76.190 57.055 1.00 22.35 67 ALA C N 1
ATOM 2879 C CA . ALA C 1 70 ? 38.715 74.944 56.266 1.00 23.48 67 ALA C CA 1
ATOM 2880 C C . ALA C 1 70 ? 38.319 75.156 54.815 1.00 24.44 67 ALA C C 1
ATOM 2881 O O . ALA C 1 70 ? 38.600 74.306 53.951 1.00 22.37 67 ALA C O 1
ATOM 2883 N N . PHE C 1 71 ? 37.584 76.219 54.497 1.00 23.88 68 PHE C N 1
ATOM 2884 C CA . PHE C 1 71 ? 37.041 76.436 53.139 1.00 24.27 68 PHE C CA 1
ATOM 2885 C C . PHE C 1 71 ? 38.145 76.354 52.086 1.00 26.09 68 PHE C C 1
ATOM 2886 O O . PHE C 1 71 ? 39.159 77.032 52.216 1.00 26.39 68 PHE C O 1
ATOM 2894 N N . GLU C 1 72 ? 37.930 75.500 51.103 1.00 26.35 69 GLU C N 1
ATOM 2895 C CA . GLU C 1 72 ? 38.804 75.290 49.924 1.00 27.62 69 GLU C CA 1
ATOM 2896 C C . GLU C 1 72 ? 40.154 74.692 50.374 1.00 29.94 69 GLU C C 1
ATOM 2897 O O . GLU C 1 72 ? 41.101 74.706 49.543 1.00 32.48 69 GLU C O 1
ATOM 2903 N N . LYS C 1 73 ? 40.332 74.226 51.599 1.00 28.31 70 LYS C N 1
ATOM 2904 C CA . LYS C 1 73 ? 41.597 73.684 52.128 1.00 28.11 70 LYS C CA 1
ATOM 2905 C C . LYS C 1 73 ? 41.439 72.275 52.685 1.00 27.13 70 LYS C C 1
ATOM 2906 O O . LYS C 1 73 ? 42.467 71.528 52.778 1.00 31.67 70 LYS C O 1
ATOM 2912 N N . ILE C 1 74 ? 40.231 71.841 52.979 1.00 26.23 71 ILE C N 1
ATOM 2913 C CA . ILE C 1 74 ? 39.962 70.519 53.606 1.00 23.42 71 ILE C CA 1
ATOM 2914 C C . ILE C 1 74 ? 38.960 69.775 52.766 1.00 25.45 71 ILE C C 1
ATOM 2915 O O . ILE C 1 74 ? 37.981 70.402 52.253 1.00 25.59 71 ILE C O 1
ATOM 2920 N N . ASP C 1 75 ? 39.165 68.463 52.575 1.00 23.80 72 ASP C N 1
ATOM 2921 C CA . ASP C 1 75 ? 38.323 67.618 51.691 1.00 25.35 72 ASP C CA 1
ATOM 2922 C C . ASP C 1 75 ? 37.140 67.011 52.406 1.00 23.70 72 ASP C C 1
ATOM 2923 O O . ASP C 1 75 ? 36.146 66.690 51.769 1.00 24.01 72 ASP C O 1
ATOM 2928 N N . PHE C 1 76 ? 37.237 66.845 53.731 1.00 23.26 73 PHE C N 1
ATOM 2929 C CA . PHE C 1 76 ? 36.211 66.110 54.460 1.00 22.77 73 PHE C CA 1
ATOM 2930 C C . PHE C 1 76 ? 36.380 66.406 55.950 1.00 20.64 73 PHE C C 1
ATOM 2931 O O . PHE C 1 76 ? 37.486 66.616 56.401 1.00 21.48 73 PHE C O 1
ATOM 2939 N N . ILE C 1 77 ? 35.280 66.457 56.680 1.00 19.27 74 ILE C N 1
ATOM 2940 C CA . ILE C 1 77 ? 35.243 66.666 58.142 1.00 19.44 74 ILE C CA 1
ATOM 2941 C C . ILE C 1 77 ? 34.624 65.456 58.830 1.00 18.22 74 ILE C C 1
ATOM 2942 O O . ILE C 1 77 ? 33.573 64.960 58.383 1.00 20.35 74 ILE C O 1
ATOM 2947 N N . ILE C 1 78 ? 35.187 65.088 59.957 1.00 18.69 75 ILE C N 1
ATOM 2948 C CA . ILE C 1 78 ? 34.580 64.135 60.930 1.00 18.67 75 ILE C CA 1
ATOM 2949 C C . ILE C 1 78 ? 34.333 64.951 62.170 1.00 17.89 75 ILE C C 1
ATOM 2950 O O . ILE C 1 78 ? 35.284 65.559 62.668 1.00 18.47 75 ILE C O 1
ATOM 2955 N N . ILE C 1 79 ? 33.069 65.041 62.599 1.00 17.57 76 ILE C N 1
ATOM 2956 C CA . ILE C 1 79 ? 32.736 65.873 63.765 1.00 18.06 76 ILE C CA 1
ATOM 2957 C C . ILE C 1 79 ? 31.941 65.104 64.790 1.00 18.61 76 ILE C C 1
ATOM 2958 O O . ILE C 1 79 ? 30.946 64.434 64.498 1.00 17.86 76 ILE C O 1
ATOM 2963 N N . ASN C 1 80 ? 32.411 65.223 66.038 1.00 18.00 77 ASN C N 1
ATOM 2964 C CA . ASN C 1 80 ? 31.647 64.823 67.231 1.00 18.37 77 ASN C CA 1
ATOM 2965 C C . ASN C 1 80 ? 31.324 66.118 67.923 1.00 18.67 77 ASN C C 1
ATOM 2966 O O . ASN C 1 80 ? 32.180 66.600 68.712 1.00 18.27 77 ASN C O 1
ATOM 2971 N N . PRO C 1 81 ? 30.141 66.757 67.741 1.00 18.18 78 PRO C N 1
ATOM 2972 C CA . PRO C 1 81 ? 29.898 68.062 68.358 1.00 18.16 78 PRO C CA 1
ATOM 2973 C C . PRO C 1 81 ? 29.561 67.942 69.874 1.00 16.75 78 PRO C C 1
ATOM 2974 O O . PRO C 1 81 ? 29.354 68.941 70.498 1.00 17.58 78 PRO C O 1
ATOM 2978 N N . ALA C 1 82 ? 29.464 66.714 70.377 1.00 17.93 79 ALA C N 1
ATOM 2979 C CA . ALA C 1 82 ? 29.109 66.465 71.781 1.00 17.80 79 ALA C CA 1
ATOM 2980 C C . ALA C 1 82 ? 27.820 67.238 72.123 1.00 17.11 79 ALA C C 1
ATOM 2981 O O . ALA C 1 82 ? 26.924 67.172 71.307 1.00 17.76 79 ALA C O 1
ATOM 2983 N N . ALA C 1 83 ? 27.795 67.956 73.222 1.00 17.55 80 ALA C N 1
ATOM 2984 C CA . ALA C 1 83 ? 26.543 68.655 73.617 1.00 18.71 80 ALA C CA 1
ATOM 2985 C C . ALA C 1 83 ? 26.057 69.614 72.546 1.00 18.98 80 ALA C C 1
ATOM 2986 O O . ALA C 1 83 ? 24.845 69.839 72.464 1.00 18.94 80 ALA C O 1
ATOM 2988 N N . PHE C 1 84 ? 26.936 70.181 71.745 1.00 17.30 81 PHE C N 1
ATOM 2989 C CA . PHE C 1 84 ? 26.501 71.169 70.753 1.00 18.14 81 PHE C CA 1
ATOM 2990 C C . PHE C 1 84 ? 25.666 70.508 69.667 1.00 17.59 81 PHE C C 1
ATOM 2991 O O . PHE C 1 84 ? 25.034 71.190 68.856 1.00 17.81 81 PHE C O 1
ATOM 2999 N N . THR C 1 85 ? 25.653 69.168 69.533 1.00 17.27 82 THR C N 1
ATOM 3000 C CA . THR C 1 85 ? 24.852 68.504 68.525 1.00 17.08 82 THR C CA 1
ATOM 3001 C C . THR C 1 85 ? 23.395 68.909 68.685 1.00 18.12 82 THR C C 1
ATOM 3002 O O . THR C 1 85 ? 22.659 69.037 67.706 1.00 18.55 82 THR C O 1
ATOM 3006 N N . HIS C 1 86 ? 22.953 69.103 69.925 1.00 16.64 83 HIS C N 1
ATOM 3007 C CA . HIS C 1 86 ? 21.526 69.283 70.230 1.00 17.06 83 HIS C CA 1
ATOM 3008 C C . HIS C 1 86 ? 21.176 70.759 70.279 1.00 17.30 83 HIS C C 1
ATOM 3009 O O . HIS C 1 86 ? 19.931 71.091 70.339 1.00 20.09 83 HIS C O 1
ATOM 3016 N N . THR C 1 87 ? 22.117 71.686 70.277 1.00 17.96 84 THR C N 1
ATOM 3017 C CA . THR C 1 87 ? 21.894 73.122 70.577 1.00 18.78 84 THR C CA 1
ATOM 3018 C C . THR C 1 87 ? 22.394 74.052 69.506 1.00 20.77 84 THR C C 1
ATOM 3019 O O . THR C 1 87 ? 21.858 75.169 69.497 1.00 23.03 84 THR C O 1
ATOM 3023 N N . SER C 1 88 ? 23.394 73.714 68.697 1.00 18.55 85 SER C N 1
ATOM 3024 C CA . SER C 1 88 ? 24.088 74.721 67.865 1.00 18.96 85 SER C CA 1
ATOM 3025 C C . SER C 1 88 ? 23.557 74.701 66.431 1.00 20.12 85 SER C C 1
ATOM 3026 O O . SER C 1 88 ? 24.085 74.002 65.554 1.00 21.36 85 SER C O 1
ATOM 3029 N N . VAL C 1 89 ? 22.667 75.624 66.155 1.00 17.48 86 VAL C N 1
ATOM 3030 C CA . VAL C 1 89 ? 22.329 75.937 64.755 1.00 17.66 86 VAL C CA 1
ATOM 3031 C C . VAL C 1 89 ? 23.508 76.627 64.079 1.00 17.36 86 VAL C C 1
ATOM 3032 O O . VAL C 1 89 ? 23.681 76.477 62.860 1.00 17.92 86 VAL C O 1
ATOM 3036 N N . ALA C 1 90 ? 24.288 77.400 64.813 1.00 17.84 87 ALA C N 1
ATOM 3037 C CA . ALA C 1 90 ? 25.415 78.092 64.198 1.00 17.11 87 ALA C CA 1
ATOM 3038 C C . ALA C 1 90 ? 26.421 77.098 63.606 1.00 18.08 87 ALA C C 1
ATOM 3039 O O . ALA C 1 90 ? 26.945 77.365 62.504 1.00 18.00 87 ALA C O 1
ATOM 3041 N N . LEU C 1 91 ? 26.659 75.925 64.216 1.00 17.27 88 LEU C N 1
ATOM 3042 C CA . LEU C 1 91 ? 27.571 74.921 63.634 1.00 18.50 88 LEU C CA 1
ATOM 3043 C C . LEU C 1 91 ? 26.978 74.331 62.348 1.00 18.09 88 LEU C C 1
ATOM 3044 O O . LEU C 1 91 ? 27.694 74.150 61.365 1.00 18.17 88 LEU C O 1
ATOM 3049 N N . ARG C 1 92 ? 25.659 74.084 62.347 1.00 17.85 89 ARG C N 1
ATOM 3050 C CA . ARG C 1 92 ? 24.999 73.598 61.128 1.00 18.66 89 ARG C CA 1
ATOM 3051 C C . ARG C 1 92 ? 25.249 74.560 59.982 1.00 17.14 89 ARG C C 1
ATOM 3052 O O . ARG C 1 92 ? 25.652 74.190 58.849 1.00 18.77 89 ARG C O 1
ATOM 3060 N N . ASP C 1 93 ? 25.058 75.867 60.264 1.00 16.80 90 ASP C N 1
ATOM 3061 C CA . ASP C 1 93 ? 25.112 76.872 59.218 1.00 17.62 90 ASP C CA 1
ATOM 3062 C C . ASP C 1 93 ? 26.592 77.092 58.782 1.00 17.04 90 ASP C C 1
ATOM 3063 O O . ASP C 1 93 ? 26.819 77.448 57.610 1.00 19.42 90 ASP C O 1
ATOM 3068 N N . ALA C 1 94 ? 27.552 76.917 59.631 1.00 17.20 91 ALA C N 1
ATOM 3069 C CA . ALA C 1 94 ? 28.982 76.984 59.267 1.00 17.54 91 ALA C CA 1
ATOM 3070 C C . ALA C 1 94 ? 29.310 75.886 58.267 1.00 18.78 91 ALA C C 1
ATOM 3071 O O . ALA C 1 94 ? 29.966 76.118 57.229 1.00 19.34 91 ALA C O 1
ATOM 3073 N N . LEU C 1 95 ? 28.829 74.676 58.571 1.00 18.13 92 LEU C N 1
ATOM 3074 C CA . LEU C 1 95 ? 29.122 73.518 57.715 1.00 19.61 92 LEU C CA 1
ATOM 3075 C C . LEU C 1 95 ? 28.445 73.683 56.361 1.00 20.58 92 LEU C C 1
ATOM 3076 O O . LEU C 1 95 ? 29.070 73.392 55.343 1.00 21.14 92 LEU C O 1
ATOM 3081 N N . LEU C 1 96 ? 27.202 74.161 56.371 1.00 20.92 93 LEU C N 1
ATOM 3082 C CA . LEU C 1 96 ? 26.512 74.436 55.092 1.00 22.67 93 LEU C CA 1
ATOM 3083 C C . LEU C 1 96 ? 27.198 75.535 54.342 1.00 22.52 93 LEU C C 1
ATOM 3084 O O . LEU C 1 96 ? 27.303 75.428 53.104 1.00 25.24 93 LEU C O 1
ATOM 3089 N N . GLY C 1 97 ? 27.713 76.529 55.029 1.00 20.84 94 GLY C N 1
ATOM 3090 C CA . GLY C 1 97 ? 28.302 77.685 54.343 1.00 22.52 94 GLY C CA 1
ATOM 3091 C C . GLY C 1 97 ? 29.618 77.339 53.676 1.00 23.82 94 GLY C C 1
ATOM 3092 O O . GLY C 1 97 ? 29.885 77.946 52.626 1.00 26.02 94 GLY C O 1
ATOM 3093 N N . VAL C 1 98 ? 30.413 76.375 54.139 1.00 23.21 95 VAL C N 1
ATOM 3094 C CA . VAL C 1 98 ? 31.711 76.024 53.498 1.00 23.77 95 VAL C CA 1
ATOM 3095 C C . VAL C 1 98 ? 31.576 74.815 52.547 1.00 26.39 95 VAL C C 1
ATOM 3096 O O . VAL C 1 98 ? 32.517 74.531 51.788 1.00 25.96 95 VAL C O 1
ATOM 3100 N N . ASN C 1 99 ? 30.460 74.098 52.665 1.00 24.33 96 ASN C N 1
ATOM 3101 C CA . ASN C 1 99 ? 30.082 72.994 51.737 1.00 24.99 96 ASN C CA 1
ATOM 3102 C C . ASN C 1 99 ? 31.132 71.870 51.643 1.00 26.84 96 ASN C C 1
ATOM 3103 O O . ASN C 1 99 ? 31.457 71.422 50.577 1.00 29.12 96 ASN C O 1
ATOM 3108 N N . ILE C 1 100 ? 31.684 71.475 52.777 1.00 23.06 97 ILE C N 1
ATOM 3109 C CA . ILE C 1 100 ? 32.588 70.324 52.904 1.00 22.72 97 ILE C CA 1
ATOM 3110 C C . ILE C 1 100 ? 31.750 69.149 53.429 1.00 21.16 97 ILE C C 1
ATOM 3111 O O . ILE C 1 100 ? 31.051 69.325 54.464 1.00 21.58 97 ILE C O 1
ATOM 3116 N N . PRO C 1 101 ? 31.805 67.984 52.789 1.00 23.27 98 PRO C N 1
ATOM 3117 C CA . PRO C 1 101 ? 31.064 66.816 53.302 1.00 21.41 98 PRO C CA 1
ATOM 3118 C C . PRO C 1 101 ? 31.570 66.432 54.686 1.00 22.39 98 PRO C C 1
ATOM 3119 O O . PRO C 1 101 ? 32.789 66.507 54.987 1.00 21.15 98 PRO C O 1
ATOM 3123 N N . PHE C 1 102 ? 30.684 65.911 55.528 1.00 19.83 99 PHE C N 1
ATOM 3124 C CA . PHE C 1 102 ? 31.088 65.519 56.879 1.00 18.87 99 PHE C CA 1
ATOM 3125 C C . PHE C 1 102 ? 30.318 64.308 57.341 1.00 19.24 99 PHE C C 1
ATOM 3126 O O . PHE C 1 102 ? 29.188 64.021 56.875 1.00 19.05 99 PHE C O 1
ATOM 3134 N N . ILE C 1 103 ? 30.857 63.649 58.359 1.00 18.95 100 ILE C N 1
ATOM 3135 C CA . ILE C 1 103 ? 30.190 62.544 59.069 1.00 17.85 100 ILE C CA 1
ATOM 3136 C C . ILE C 1 103 ? 30.148 62.915 60.534 1.00 17.97 100 ILE C C 1
ATOM 3137 O O . ILE C 1 103 ? 31.119 63.449 61.077 1.00 18.38 100 ILE C O 1
ATOM 3142 N N . GLU C 1 104 ? 29.000 62.691 61.157 1.00 17.50 101 GLU C N 1
ATOM 3143 C CA . GLU C 1 104 ? 28.747 62.945 62.585 1.00 17.16 101 GLU C CA 1
ATOM 3144 C C . GLU C 1 104 ? 29.031 61.657 63.339 1.00 17.56 101 GLU C C 1
ATOM 3145 O O . GLU C 1 104 ? 28.482 60.559 62.970 1.00 18.99 101 GLU C O 1
ATOM 3151 N N . VAL C 1 105 ? 29.810 61.723 64.423 1.00 17.74 102 VAL C N 1
ATOM 3152 C CA . VAL C 1 105 ? 30.170 60.560 65.253 1.00 17.31 102 VAL C CA 1
ATOM 3153 C C . VAL C 1 105 ? 29.893 60.882 66.708 1.00 18.29 102 VAL C C 1
ATOM 3154 O O . VAL C 1 105 ? 30.123 62.039 67.135 1.00 19.27 102 VAL C O 1
ATOM 3158 N N . HIS C 1 106 ? 29.423 59.895 67.444 1.00 17.25 103 HIS C N 1
ATOM 3159 C CA . HIS C 1 106 ? 29.305 59.984 68.906 1.00 16.09 103 HIS C CA 1
ATOM 3160 C C . HIS C 1 106 ? 29.832 58.704 69.481 1.00 17.72 103 HIS C C 1
ATOM 3161 O O . HIS C 1 106 ? 29.527 57.564 68.956 1.00 18.20 103 HIS C O 1
ATOM 3168 N N . LEU C 1 107 ? 30.585 58.783 70.569 1.00 17.82 104 LEU C N 1
ATOM 3169 C CA . LEU C 1 107 ? 31.053 57.579 71.238 1.00 18.64 104 LEU C CA 1
ATOM 3170 C C . LEU C 1 107 ? 29.904 56.787 71.837 1.00 18.03 104 LEU C C 1
ATOM 3171 O O . LEU C 1 107 ? 29.918 55.511 71.756 1.00 20.00 104 LEU C O 1
ATOM 3176 N N . SER C 1 108 ? 28.991 57.481 72.493 1.00 18.06 105 SER C N 1
ATOM 3177 C CA . SER C 1 108 ? 27.835 56.890 73.180 1.00 20.58 105 SER C CA 1
ATOM 3178 C C . SER C 1 108 ? 26.645 56.753 72.233 1.00 20.56 105 SER C C 1
ATOM 3179 O O . SER C 1 108 ? 26.555 57.392 71.209 1.00 20.50 105 SER C O 1
ATOM 3182 N N . ASN C 1 109 ? 25.768 55.844 72.658 1.00 21.24 106 ASN C N 1
ATOM 3183 C CA . ASN C 1 109 ? 24.492 55.661 71.931 1.00 20.36 106 ASN C CA 1
ATOM 3184 C C . ASN C 1 109 ? 23.494 56.713 72.413 1.00 19.83 106 ASN C C 1
ATOM 3185 O O . ASN C 1 109 ? 22.839 56.525 73.439 1.00 22.33 106 ASN C O 1
ATOM 3190 N N . VAL C 1 110 ? 23.360 57.802 71.663 1.00 23.06 107 VAL C N 1
ATOM 3191 C CA . VAL C 1 110 ? 22.513 58.925 72.088 1.00 23.39 107 VAL C CA 1
ATOM 3192 C C . VAL C 1 110 ? 21.076 58.444 72.181 1.00 22.42 107 VAL C C 1
ATOM 3193 O O . VAL C 1 110 ? 20.286 58.957 73.010 1.00 23.00 107 VAL C O 1
ATOM 3197 N N . HIS C 1 111 ? 20.688 57.431 71.425 1.00 20.89 108 HIS C N 1
ATOM 3198 C CA . HIS C 1 111 ? 19.270 56.966 71.419 1.00 22.55 108 HIS C CA 1
ATOM 3199 C C . HIS C 1 111 ? 18.905 56.215 72.694 1.00 21.91 108 HIS C C 1
ATOM 3200 O O . HIS C 1 111 ? 17.728 56.082 73.039 1.00 23.43 108 HIS C O 1
ATOM 3207 N N . ALA C 1 112 ? 19.880 55.776 73.447 1.00 20.98 109 ALA C N 1
ATOM 3208 C CA . ALA C 1 112 ? 19.714 55.156 74.773 1.00 22.12 109 ALA C CA 1
ATOM 3209 C C . ALA C 1 112 ? 19.705 56.122 75.938 1.00 23.89 109 ALA C C 1
ATOM 3210 O O . ALA C 1 112 ? 19.504 55.707 77.063 1.00 27.79 109 ALA C O 1
ATOM 3212 N N . ARG C 1 113 ? 19.886 57.427 75.652 1.00 22.41 110 ARG C N 1
ATOM 3213 C CA . ARG C 1 113 ? 20.021 58.464 76.660 1.00 22.39 110 ARG C CA 1
ATOM 3214 C C . ARG C 1 113 ? 18.787 59.337 76.690 1.00 23.44 110 ARG C C 1
ATOM 3215 O O . ARG C 1 113 ? 17.732 58.916 76.173 1.00 22.81 110 ARG C O 1
ATOM 3223 N N . GLU C 1 114 ? 18.841 60.476 77.374 1.00 23.88 111 GLU C N 1
ATOM 3224 C CA . GLU C 1 114 ? 17.650 61.291 77.522 1.00 23.08 111 GLU C CA 1
ATOM 3225 C C . GLU C 1 114 ? 17.111 61.761 76.153 1.00 24.11 111 GLU C C 1
ATOM 3226 O O . GLU C 1 114 ? 17.899 61.955 75.210 1.00 22.33 111 GLU C O 1
ATOM 3232 N N . SER C 1 115 ? 15.815 61.984 76.094 1.00 26.66 112 SER C N 1
ATOM 3233 C CA . SER C 1 115 ? 15.143 62.352 74.837 1.00 25.82 112 SER C CA 1
ATOM 3234 C C . SER C 1 115 ? 15.723 63.628 74.255 1.00 24.51 112 SER C C 1
ATOM 3235 O O . SER C 1 115 ? 15.740 63.740 72.973 1.00 24.80 112 SER C O 1
ATOM 3238 N N . PHE C 1 116 ? 16.211 64.573 75.033 1.00 24.24 113 PHE C N 1
ATOM 3239 C CA . PHE C 1 116 ? 16.811 65.792 74.393 1.00 24.91 113 PHE C CA 1
ATOM 3240 C C . PHE C 1 116 ? 18.045 65.443 73.565 1.00 25.77 113 PHE C C 1
ATOM 3241 O O . PHE C 1 116 ? 18.448 66.204 72.644 1.00 27.50 113 PHE C O 1
ATOM 3249 N N . ARG C 1 117 ? 18.648 64.286 73.763 1.00 21.58 114 ARG C N 1
ATOM 3250 C CA . ARG C 1 117 ? 19.858 63.890 73.002 1.00 22.10 114 ARG C CA 1
ATOM 3251 C C . ARG C 1 117 ? 19.488 63.194 71.698 1.00 19.64 114 ARG C C 1
ATOM 3252 O O . ARG C 1 117 ? 20.396 62.843 70.919 1.00 22.19 114 ARG C O 1
ATOM 3260 N N . HIS C 1 118 ? 18.199 63.022 71.460 1.00 20.80 115 HIS C N 1
ATOM 3261 C CA . HIS C 1 118 ? 17.743 62.274 70.256 1.00 23.56 115 HIS C CA 1
ATOM 3262 C C . HIS C 1 118 ? 17.732 63.147 69.040 1.00 26.13 115 HIS C C 1
ATOM 3263 O O . HIS C 1 118 ? 17.577 62.597 67.917 1.00 30.54 115 HIS C O 1
ATOM 3270 N N A HIS C 1 119 ? 17.814 64.448 69.214 0.60 23.31 116 HIS C N 1
ATOM 3271 N N B HIS C 1 119 ? 17.848 64.456 69.224 0.40 23.42 116 HIS C N 1
ATOM 3272 C CA A HIS C 1 119 ? 17.788 65.343 68.041 0.60 25.49 116 HIS C CA 1
ATOM 3273 C CA B HIS C 1 119 ? 17.700 65.503 68.178 0.40 24.59 116 HIS C CA 1
ATOM 3274 C C A HIS C 1 119 ? 19.154 65.975 67.828 0.60 23.20 116 HIS C C 1
ATOM 3275 C C B HIS C 1 119 ? 19.089 66.084 67.847 0.40 22.99 116 HIS C C 1
ATOM 3276 O O A HIS C 1 119 ? 19.785 66.429 68.801 0.60 22.96 116 HIS C O 1
ATOM 3277 O O B HIS C 1 119 ? 19.744 66.559 68.820 0.40 22.80 116 HIS C O 1
ATOM 3290 N N . SER C 1 120 ? 19.516 66.081 66.562 1.00 22.44 117 SER C N 1
ATOM 3291 C CA . SER C 1 120 ? 20.783 66.652 66.108 1.00 19.76 117 SER C CA 1
ATOM 3292 C C . SER C 1 120 ? 20.520 67.749 65.089 1.00 19.79 117 SER C C 1
ATOM 3293 O O . SER C 1 120 ? 19.752 67.505 64.146 1.00 23.18 117 SER C O 1
ATOM 3296 N N . TYR C 1 121 ? 21.122 68.936 65.201 1.00 19.33 118 TYR C N 1
ATOM 3297 C CA . TYR C 1 121 ? 21.112 69.938 64.135 1.00 18.17 118 TYR C CA 1
ATOM 3298 C C . TYR C 1 121 ? 22.028 69.602 63.006 1.00 18.14 118 TYR C C 1
ATOM 3299 O O . TYR C 1 121 ? 22.059 70.385 62.051 1.00 17.68 118 TYR C O 1
ATOM 3308 N N . LEU C 1 122 ? 22.754 68.488 63.061 1.00 18.55 119 LEU C N 1
ATOM 3309 C CA . LEU C 1 122 ? 23.662 68.117 61.948 1.00 18.94 119 LEU C CA 1
ATOM 3310 C C . LEU C 1 122 ? 23.217 66.856 61.215 1.00 18.42 119 LEU C C 1
ATOM 3311 O O . LEU C 1 122 ? 23.651 66.644 60.065 1.00 18.97 119 LEU C O 1
ATOM 3316 N N . SER C 1 123 ? 22.396 65.994 61.831 1.00 18.76 120 SER C N 1
ATOM 3317 C CA A SER C 1 123 ? 22.293 64.622 61.259 0.70 19.64 120 SER C CA 1
ATOM 3318 C CA B SER C 1 123 ? 22.295 64.624 61.265 0.30 18.49 120 SER C CA 1
ATOM 3319 C C . SER C 1 123 ? 21.672 64.633 59.863 1.00 21.07 120 SER C C 1
ATOM 3320 O O . SER C 1 123 ? 22.042 63.803 59.006 1.00 22.41 120 SER C O 1
ATOM 3325 N N . ASP C 1 124 ? 20.742 65.506 59.568 1.00 19.72 121 ASP C N 1
ATOM 3326 C CA . ASP C 1 124 ? 20.048 65.511 58.279 1.00 21.89 121 ASP C CA 1
ATOM 3327 C C . ASP C 1 124 ? 20.938 65.953 57.134 1.00 21.65 121 ASP C C 1
ATOM 3328 O O . ASP C 1 124 ? 20.612 65.683 55.976 1.00 26.82 121 ASP C O 1
ATOM 3333 N N . ILE C 1 125 ? 22.014 66.710 57.403 1.00 20.71 122 ILE C N 1
ATOM 3334 C CA . ILE C 1 125 ? 22.891 67.248 56.348 1.00 21.64 122 ILE C CA 1
ATOM 3335 C C . ILE C 1 125 ? 24.255 66.529 56.373 1.00 21.56 122 ILE C C 1
ATOM 3336 O O . ILE C 1 125 ? 25.033 66.696 55.440 1.00 21.91 122 ILE C O 1
ATOM 3341 N N . ALA C 1 126 ? 24.469 65.650 57.349 1.00 19.50 123 ALA C N 1
ATOM 3342 C CA . ALA C 1 126 ? 25.679 64.820 57.337 1.00 19.77 123 ALA C CA 1
ATOM 3343 C C . ALA C 1 126 ? 25.562 63.791 56.209 1.00 19.24 123 ALA C C 1
ATOM 3344 O O . ALA C 1 126 ? 24.490 63.353 55.847 1.00 21.48 123 ALA C O 1
ATOM 3346 N N . GLN C 1 127 ? 26.716 63.336 55.769 1.00 19.13 124 GLN C N 1
ATOM 3347 C CA . GLN C 1 127 ? 26.723 62.135 54.875 1.00 19.50 124 GLN C CA 1
ATOM 3348 C C . GLN C 1 127 ? 26.122 60.930 55.627 1.00 21.47 124 GLN C C 1
ATOM 3349 O O . GLN C 1 127 ? 25.416 60.109 55.026 1.00 24.94 124 GLN C O 1
ATOM 3355 N N . GLY C 1 128 ? 26.438 60.833 56.899 1.00 20.07 125 GLY C N 1
ATOM 3356 C CA . GLY C 1 128 ? 25.867 59.759 57.704 1.00 19.03 125 GLY C CA 1
ATOM 3357 C C . GLY C 1 128 ? 26.289 59.979 59.125 1.00 17.96 125 GLY C C 1
ATOM 3358 O O . GLY C 1 128 ? 26.945 61.002 59.428 1.00 18.23 125 GLY C O 1
ATOM 3359 N N . VAL C 1 129 ? 25.807 59.123 59.992 1.00 17.88 126 VAL C N 1
ATOM 3360 C CA . VAL C 1 129 ? 25.933 59.255 61.450 1.00 17.00 126 VAL C CA 1
ATOM 3361 C C . VAL C 1 129 ? 26.296 57.901 62.025 1.00 18.33 126 VAL C C 1
ATOM 3362 O O . VAL C 1 129 ? 25.716 56.872 61.677 1.00 18.40 126 VAL C O 1
ATOM 3366 N N . ILE C 1 130 ? 27.248 57.906 62.940 1.00 17.67 127 ILE C N 1
ATOM 3367 C CA . ILE C 1 130 ? 27.688 56.723 63.696 1.00 17.49 127 ILE C CA 1
ATOM 3368 C C . ILE C 1 130 ? 27.562 57.025 65.174 1.00 17.81 127 ILE C C 1
ATOM 3369 O O . ILE C 1 130 ? 28.116 58.025 65.618 1.00 18.82 127 ILE C O 1
ATOM 3374 N N . CYS C 1 131 ? 26.889 56.178 65.901 1.00 17.70 128 CYS C N 1
ATOM 3375 C CA . CYS C 1 131 ? 26.827 56.374 67.360 1.00 19.09 128 CYS C CA 1
ATOM 3376 C C . CYS C 1 131 ? 26.896 55.072 68.122 1.00 19.66 128 CYS C C 1
ATOM 3377 O O . CYS C 1 131 ? 26.463 54.013 67.646 1.00 19.68 128 CYS C O 1
ATOM 3380 N N . GLY C 1 132 ? 27.453 55.157 69.330 1.00 17.35 129 GLY C N 1
ATOM 3381 C CA . GLY C 1 132 ? 27.413 54.026 70.215 1.00 18.19 129 GLY C CA 1
ATOM 3382 C C . GLY C 1 132 ? 28.579 53.063 70.126 1.00 20.92 129 GLY C C 1
ATOM 3383 O O . GLY C 1 132 ? 28.607 52.077 70.974 1.00 21.87 129 GLY C O 1
ATOM 3384 N N . LEU C 1 133 ? 29.471 53.203 69.170 1.00 18.00 130 LEU C N 1
ATOM 3385 C CA . LEU C 1 133 ? 30.483 52.171 68.886 1.00 19.69 130 LEU C CA 1
ATOM 3386 C C . LEU C 1 133 ? 31.835 52.576 69.483 1.00 20.98 130 LEU C C 1
ATOM 3387 O O . LEU C 1 133 ? 32.853 51.953 69.106 1.00 22.40 130 LEU C O 1
ATOM 3392 N N . GLY C 1 134 ? 31.846 53.533 70.359 1.00 19.27 131 GLY C N 1
ATOM 3393 C CA . GLY C 1 134 ? 33.075 53.964 70.985 1.00 20.37 131 GLY C CA 1
ATOM 3394 C C . GLY C 1 134 ? 34.043 54.516 70.008 1.00 19.97 131 GLY C C 1
ATOM 3395 O O . GLY C 1 134 ? 33.675 55.106 68.977 1.00 19.32 131 GLY C O 1
ATOM 3396 N N . ALA C 1 135 ? 35.344 54.515 70.392 1.00 21.57 132 ALA C N 1
ATOM 3397 C CA . ALA C 1 135 ? 36.383 55.213 69.632 1.00 21.40 132 ALA C CA 1
ATOM 3398 C C . ALA C 1 135 ? 36.524 54.719 68.208 1.00 21.42 132 ALA C C 1
ATOM 3399 O O . ALA C 1 135 ? 36.898 55.540 67.305 1.00 21.48 132 ALA C O 1
ATOM 3401 N N . LYS C 1 136 ? 36.168 53.442 67.940 1.00 21.06 133 LYS C N 1
ATOM 3402 C CA . LYS C 1 136 ? 36.228 52.932 66.539 1.00 22.23 133 LYS C CA 1
ATOM 3403 C C . LYS C 1 136 ? 35.319 53.719 65.623 1.00 21.07 133 LYS C C 1
ATOM 3404 O O . LYS C 1 136 ? 35.554 53.730 64.400 1.00 21.22 133 LYS C O 1
ATOM 3410 N N . GLY C 1 137 ? 34.314 54.408 66.150 1.00 19.93 134 GLY C N 1
ATOM 3411 C CA . GLY C 1 137 ? 33.463 55.179 65.253 1.00 20.53 134 GLY C CA 1
ATOM 3412 C C . GLY C 1 137 ? 34.242 56.223 64.454 1.00 18.63 134 GLY C C 1
ATOM 3413 O O . GLY C 1 137 ? 33.884 56.532 63.267 1.00 19.83 134 GLY C O 1
ATOM 3414 N N . TYR C 1 138 ? 35.319 56.784 65.016 1.00 19.27 135 TYR C N 1
ATOM 3415 C CA . TYR C 1 138 ? 36.098 57.747 64.243 1.00 19.00 135 TYR C CA 1
ATOM 3416 C C . TYR C 1 138 ? 36.840 57.056 63.099 1.00 19.31 135 TYR C C 1
ATOM 3417 O O . TYR C 1 138 ? 36.941 57.604 62.028 1.00 19.75 135 TYR C O 1
ATOM 3426 N N . SER C 1 139 ? 37.331 55.845 63.316 1.00 19.08 136 SER C N 1
ATOM 3427 C CA A SER C 1 139 ? 37.945 55.008 62.265 0.70 20.01 136 SER C CA 1
ATOM 3428 C CA B SER C 1 139 ? 37.955 55.031 62.252 0.30 20.17 136 SER C CA 1
ATOM 3429 C C . SER C 1 139 ? 36.946 54.680 61.163 1.00 19.81 136 SER C C 1
ATOM 3430 O O . SER C 1 139 ? 37.275 54.750 59.977 1.00 21.19 136 SER C O 1
ATOM 3435 N N . PHE C 1 140 ? 35.739 54.323 61.545 1.00 19.54 137 PHE C N 1
ATOM 3436 C CA . PHE C 1 140 ? 34.699 54.021 60.541 1.00 19.89 137 PHE C CA 1
ATOM 3437 C C . PHE C 1 140 ? 34.437 55.254 59.675 1.00 18.57 137 PHE C C 1
ATOM 3438 O O . PHE C 1 140 ? 34.328 55.165 58.435 1.00 18.55 137 PHE C O 1
ATOM 3446 N N . ALA C 1 141 ? 34.335 56.422 60.277 1.00 19.23 138 ALA C N 1
ATOM 3447 C CA . ALA C 1 141 ? 34.106 57.674 59.568 1.00 18.86 138 ALA C CA 1
ATOM 3448 C C . ALA C 1 141 ? 35.275 57.960 58.595 1.00 19.37 138 ALA C C 1
ATOM 3449 O O . ALA C 1 141 ? 35.053 58.316 57.453 1.00 19.64 138 ALA C O 1
ATOM 3451 N N . LEU C 1 142 ? 36.488 57.729 59.060 1.00 19.74 139 LEU C N 1
ATOM 3452 C CA . LEU C 1 142 ? 37.678 57.895 58.213 1.00 20.41 139 LEU C CA 1
ATOM 3453 C C . LEU C 1 142 ? 37.613 56.950 57.015 1.00 20.37 139 LEU C C 1
ATOM 3454 O O . LEU C 1 142 ? 37.862 57.353 55.843 1.00 21.54 139 LEU C O 1
ATOM 3459 N N . GLN C 1 143 ? 37.308 55.655 57.263 1.00 19.95 140 GLN C N 1
ATOM 3460 C CA . GLN C 1 143 ? 37.172 54.684 56.170 1.00 21.78 140 GLN C CA 1
ATOM 3461 C C . GLN C 1 143 ? 36.125 55.135 55.157 1.00 20.60 140 GLN C C 1
ATOM 3462 O O . GLN C 1 143 ? 36.302 54.984 53.944 1.00 22.00 140 GLN C O 1
ATOM 3468 N N . SER C 1 144 ? 34.972 55.612 55.652 1.00 20.03 141 SER C N 1
ATOM 3469 C CA . SER C 1 144 ? 33.886 56.066 54.778 1.00 20.55 141 SER C CA 1
ATOM 3470 C C . SER C 1 144 ? 34.365 57.249 53.952 1.00 20.74 141 SER C C 1
ATOM 3471 O O . SER C 1 144 ? 34.131 57.307 52.719 1.00 23.07 141 SER C O 1
ATOM 3474 N N . ALA C 1 145 ? 35.045 58.197 54.532 1.00 21.20 142 ALA C N 1
ATOM 3475 C CA . ALA C 1 145 ? 35.532 59.421 53.840 1.00 21.69 142 ALA C CA 1
ATOM 3476 C C . ALA C 1 145 ? 36.506 59.033 52.731 1.00 23.10 142 ALA C C 1
ATOM 3477 O O . ALA C 1 145 ? 36.390 59.525 51.620 1.00 23.81 142 ALA C O 1
ATOM 3479 N N . ILE C 1 146 ? 37.461 58.134 53.036 1.00 22.60 143 ILE C N 1
ATOM 3480 C CA . ILE C 1 146 ? 38.438 57.665 52.004 1.00 23.38 143 ILE C CA 1
ATOM 3481 C C . ILE C 1 146 ? 37.643 57.038 50.846 1.00 25.31 143 ILE C C 1
ATOM 3482 O O . ILE C 1 146 ? 37.931 57.277 49.695 1.00 24.95 143 ILE C O 1
ATOM 3487 N N . GLY C 1 147 ? 36.669 56.180 51.159 1.00 24.56 144 GLY C N 1
ATOM 3488 C CA . GLY C 1 147 ? 35.924 55.464 50.115 1.00 24.43 144 GLY C CA 1
ATOM 3489 C C . GLY C 1 147 ? 35.148 56.466 49.311 1.00 25.11 144 GLY C C 1
ATOM 3490 O O . GLY C 1 147 ? 35.051 56.285 48.072 1.00 28.57 144 GLY C O 1
ATOM 3491 N N . LYS C 1 148 ? 34.571 57.505 49.867 1.00 26.25 145 LYS C N 1
ATOM 3492 C CA . LYS C 1 148 ? 33.743 58.492 49.142 1.00 27.66 145 LYS C CA 1
ATOM 3493 C C . LYS C 1 148 ? 34.626 59.298 48.243 1.00 29.38 145 LYS C C 1
ATOM 3494 O O . LYS C 1 148 ? 34.301 59.471 47.036 1.00 31.83 145 LYS C O 1
ATOM 3496 N N . LEU C 1 149 ? 35.770 59.750 48.740 1.00 27.83 146 LEU C N 1
ATOM 3497 C CA . LEU C 1 149 ? 36.600 60.676 47.969 1.00 28.25 146 LEU C CA 1
ATOM 3498 C C . LEU C 1 149 ? 37.315 59.904 46.849 1.00 30.32 146 LEU C C 1
ATOM 3499 O O . LEU C 1 149 ? 37.589 60.569 45.764 1.00 32.33 146 LEU C O 1
ATOM 3504 N N . ARG C 1 150 ? 37.674 58.663 47.049 1.00 28.45 147 ARG C N 1
ATOM 3505 C CA . ARG C 1 150 ? 38.420 57.848 46.066 1.00 30.37 147 ARG C CA 1
ATOM 3506 C C . ARG C 1 150 ? 37.537 56.861 45.323 1.00 31.88 147 ARG C C 1
ATOM 3507 O O . ARG C 1 150 ? 38.058 56.224 44.352 1.00 36.98 147 ARG C O 1
ATOM 3515 N N . ASN C 1 151 ? 36.236 56.869 45.561 1.00 33.29 148 ASN C N 1
ATOM 3516 C CA A ASN C 1 151 ? 35.262 55.996 44.835 0.50 36.42 148 ASN C CA 1
ATOM 3517 C CA B ASN C 1 151 ? 35.252 55.989 44.840 0.50 35.35 148 ASN C CA 1
ATOM 3518 C C . ASN C 1 151 ? 35.672 54.527 44.956 1.00 35.88 148 ASN C C 1
ATOM 3519 O O . ASN C 1 151 ? 35.651 53.774 43.951 1.00 40.32 148 ASN C O 1
ATOM 3528 N N . ILE C 1 152 ? 36.029 54.094 46.142 1.00 35.51 149 ILE C N 1
ATOM 3529 C CA . ILE C 1 152 ? 36.403 52.693 46.451 1.00 36.74 149 ILE C CA 1
ATOM 3530 C C . ILE C 1 152 ? 35.613 52.198 47.676 1.00 43.60 149 ILE C C 1
ATOM 3531 O O . ILE C 1 152 ? 35.769 50.999 47.986 1.00 47.48 149 ILE C O 1
ATOM 3537 N N . GLY D 1 1 ? 21.034 100.808 33.384 1.00 51.62 -2 GLY D N 1
ATOM 3538 C CA . GLY D 1 1 ? 20.996 102.111 34.127 1.00 45.69 -2 GLY D CA 1
ATOM 3539 C C . GLY D 1 1 ? 20.832 103.317 33.204 1.00 45.28 -2 GLY D C 1
ATOM 3540 O O . GLY D 1 1 ? 20.134 104.293 33.594 1.00 42.43 -2 GLY D O 1
ATOM 3541 N N . SER D 1 2 ? 21.441 103.310 32.026 1.00 39.39 -1 SER D N 1
ATOM 3542 C CA . SER D 1 2 ? 21.478 104.509 31.169 1.00 42.50 -1 SER D CA 1
ATOM 3543 C C . SER D 1 2 ? 20.131 104.612 30.441 1.00 40.44 -1 SER D C 1
ATOM 3544 O O . SER D 1 2 ? 19.887 105.723 29.886 1.00 38.12 -1 SER D O 1
ATOM 3547 N N . HIS D 1 3 ? 19.340 103.530 30.341 1.00 34.39 0 HIS D N 1
ATOM 3548 C CA . HIS D 1 3 ? 18.101 103.629 29.529 1.00 31.47 0 HIS D CA 1
ATOM 3549 C C . HIS D 1 3 ? 16.928 104.030 30.413 1.00 28.27 0 HIS D C 1
ATOM 3550 O O . HIS D 1 3 ? 16.855 103.688 31.606 1.00 26.64 0 HIS D O 1
ATOM 3557 N N . MET D 1 4 ? 15.909 104.619 29.791 1.00 25.52 1 MET D N 1
ATOM 3558 C CA . MET D 1 4 ? 14.650 104.859 30.540 1.00 24.57 1 MET D CA 1
ATOM 3559 C C . MET D 1 4 ? 14.089 103.540 31.062 1.00 24.04 1 MET D C 1
ATOM 3560 O O . MET D 1 4 ? 14.056 102.494 30.279 1.00 26.30 1 MET D O 1
ATOM 3565 N N . THR D 1 5 ? 13.610 103.555 32.281 1.00 23.44 2 THR D N 1
ATOM 3566 C CA . THR D 1 5 ? 12.962 102.348 32.833 1.00 23.37 2 THR D CA 1
ATOM 3567 C C . THR D 1 5 ? 11.607 102.011 32.206 1.00 23.52 2 THR D C 1
ATOM 3568 O O . THR D 1 5 ? 10.960 102.879 31.590 1.00 25.34 2 THR D O 1
ATOM 3572 N N . GLN D 1 6 ? 11.258 100.731 32.210 1.00 23.20 3 GLN D N 1
ATOM 3573 C CA . GLN D 1 6 ? 9.891 100.271 31.900 1.00 24.21 3 GLN D CA 1
ATOM 3574 C C . GLN D 1 6 ? 9.016 100.550 33.116 1.00 22.64 3 GLN D C 1
ATOM 3575 O O . GLN D 1 6 ? 9.465 100.307 34.264 1.00 23.21 3 GLN D O 1
ATOM 3581 N N . GLN D 1 7 ? 7.788 100.994 32.903 1.00 22.73 4 GLN D N 1
ATOM 3582 C CA . GLN D 1 7 ? 6.849 101.247 34.018 1.00 22.01 4 GLN D CA 1
ATOM 3583 C C . GLN D 1 7 ? 6.572 99.937 34.759 1.00 21.37 4 GLN D C 1
ATOM 3584 O O . GLN D 1 7 ? 6.321 98.894 34.088 1.00 24.19 4 GLN D O 1
ATOM 3590 N N . ILE D 1 8 ? 6.608 99.968 36.077 1.00 18.69 5 ILE D N 1
ATOM 3591 C CA . ILE D 1 8 ? 6.162 98.838 36.896 1.00 19.82 5 ILE D CA 1
ATOM 3592 C C . ILE D 1 8 ? 4.726 99.089 37.337 1.00 18.59 5 ILE D C 1
ATOM 3593 O O . ILE D 1 8 ? 4.380 100.223 37.681 1.00 19.86 5 ILE D O 1
ATOM 3598 N N . LYS D 1 9 ? 3.880 98.086 37.257 1.00 17.76 6 LYS D N 1
ATOM 3599 C CA . LYS D 1 9 ? 2.486 98.165 37.742 1.00 17.90 6 LYS D CA 1
ATOM 3600 C C . LYS D 1 9 ? 2.436 97.363 39.074 1.00 16.72 6 LYS D C 1
ATOM 3601 O O . LYS D 1 9 ? 2.717 96.155 39.060 1.00 18.47 6 LYS D O 1
ATOM 3607 N N . LEU D 1 10 ? 2.168 98.063 40.176 1.00 17.45 7 LEU D N 1
ATOM 3608 C CA . LEU D 1 10 ? 2.200 97.415 41.520 1.00 16.18 7 LEU D CA 1
ATOM 3609 C C . LEU D 1 10 ? 0.866 97.628 42.148 1.00 16.17 7 LEU D C 1
ATOM 3610 O O . LEU D 1 10 ? 0.342 98.749 42.157 1.00 17.87 7 LEU D O 1
ATOM 3615 N N . LEU D 1 11 ? 0.308 96.579 42.746 1.00 15.75 8 LEU D N 1
ATOM 3616 C CA . LEU D 1 11 ? -0.991 96.583 43.432 1.00 16.09 8 LEU D CA 1
ATOM 3617 C C . LEU D 1 11 ? -0.721 96.404 44.945 1.00 15.33 8 LEU D C 1
ATOM 3618 O O . LEU D 1 11 ? -0.063 95.434 45.343 1.00 16.02 8 LEU D O 1
ATOM 3623 N N . VAL D 1 12 ? -1.306 97.270 45.737 1.00 15.24 9 VAL D N 1
ATOM 3624 C CA . VAL D 1 12 ? -1.322 97.173 47.212 1.00 14.92 9 VAL D CA 1
ATOM 3625 C C . VAL D 1 12 ? -2.703 96.698 47.609 1.00 14.14 9 VAL D C 1
ATOM 3626 O O . VAL D 1 12 ? -3.708 97.299 47.231 1.00 15.66 9 VAL D O 1
ATOM 3630 N N . LEU D 1 13 ? -2.698 95.641 48.455 1.00 13.93 10 LEU D N 1
ATOM 3631 C CA . LEU D 1 13 ? -3.966 95.068 48.977 1.00 13.51 10 LEU D CA 1
ATOM 3632 C C . LEU D 1 13 ? -3.907 95.166 50.483 1.00 14.82 10 LEU D C 1
ATOM 3633 O O . LEU D 1 13 ? -2.943 94.788 51.118 1.00 15.46 10 LEU D O 1
ATOM 3638 N N . ASN D 1 14 ? -4.995 95.632 51.047 1.00 13.94 11 ASN D N 1
ATOM 3639 C CA . ASN D 1 14 ? -5.166 95.776 52.496 1.00 14.66 11 ASN D CA 1
ATOM 3640 C C . ASN D 1 14 ? -6.406 95.018 52.947 1.00 14.31 11 ASN D C 1
ATOM 3641 O O . ASN D 1 14 ? -7.482 95.225 52.355 1.00 14.48 11 ASN D O 1
ATOM 3646 N N . GLY D 1 15 ? -6.271 94.269 54.045 1.00 15.10 12 GLY D N 1
ATOM 3647 C CA . GLY D 1 15 ? -7.429 93.478 54.555 1.00 15.01 12 GLY D CA 1
ATOM 3648 C C . GLY D 1 15 ? -8.225 94.181 55.611 1.00 14.39 12 GLY D C 1
ATOM 3649 O O . GLY D 1 15 ? -8.274 95.431 55.662 1.00 14.43 12 GLY D O 1
ATOM 3650 N N . PRO D 1 16 ? -8.985 93.405 56.371 1.00 13.65 13 PRO D N 1
ATOM 3651 C CA . PRO D 1 16 ? -10.074 93.951 57.189 1.00 14.46 13 PRO D CA 1
ATOM 3652 C C . PRO D 1 16 ? -9.547 94.831 58.293 1.00 14.63 13 PRO D C 1
ATOM 3653 O O . PRO D 1 16 ? -8.410 94.709 58.777 1.00 15.76 13 PRO D O 1
ATOM 3657 N N . ASN D 1 17 ? -10.396 95.765 58.679 1.00 15.62 14 ASN D N 1
ATOM 3658 C CA . ASN D 1 17 ? -10.196 96.651 59.834 1.00 14.83 14 ASN D CA 1
ATOM 3659 C C . ASN D 1 17 ? -9.157 97.744 59.634 1.00 15.43 14 ASN D C 1
ATOM 3660 O O . ASN D 1 17 ? -9.155 98.706 60.392 1.00 16.61 14 ASN D O 1
ATOM 3665 N N . LEU D 1 18 ? -8.396 97.690 58.534 1.00 15.56 15 LEU D N 1
ATOM 3666 C CA . LEU D 1 18 ? -7.375 98.755 58.304 1.00 15.86 15 LEU D CA 1
ATOM 3667 C C . LEU D 1 18 ? -8.012 100.081 57.916 1.00 16.98 15 LEU D C 1
ATOM 3668 O O . LEU D 1 18 ? -7.419 101.143 58.105 1.00 17.66 15 LEU D O 1
ATOM 3673 N N . ASN D 1 19 ? -9.294 100.038 57.503 1.00 15.63 16 ASN D N 1
ATOM 3674 C CA . ASN D 1 19 ? -10.027 101.313 57.321 1.00 17.35 16 ASN D CA 1
ATOM 3675 C C . ASN D 1 19 ? -10.208 102.062 58.598 1.00 17.56 16 ASN D C 1
ATOM 3676 O O . ASN D 1 19 ? -10.480 103.304 58.506 1.00 20.60 16 ASN D O 1
ATOM 3681 N N . LEU D 1 20 ? -10.066 101.483 59.766 1.00 16.19 17 LEU D N 1
ATOM 3682 C CA . LEU D 1 20 ? -10.184 102.144 61.068 1.00 17.75 17 LEU D CA 1
ATOM 3683 C C . LEU D 1 20 ? -8.947 102.963 61.411 1.00 17.86 17 LEU D C 1
ATOM 3684 O O . LEU D 1 20 ? -9.015 103.703 62.383 1.00 20.67 17 LEU D O 1
ATOM 3689 N N . LEU D 1 21 ? -7.873 102.884 60.657 1.00 17.54 18 LEU D N 1
ATOM 3690 C CA . LEU D 1 21 ? -6.653 103.626 61.047 1.00 20.12 18 LEU D CA 1
ATOM 3691 C C . LEU D 1 21 ? -6.903 105.117 61.174 1.00 20.40 18 LEU D C 1
ATOM 3692 O O . LEU D 1 21 ? -7.550 105.685 60.332 1.00 19.33 18 LEU D O 1
ATOM 3697 N N . GLY D 1 22 ? -6.476 105.636 62.323 1.00 23.45 19 GLY D N 1
ATOM 3698 C CA . GLY D 1 22 ? -6.563 107.053 62.630 1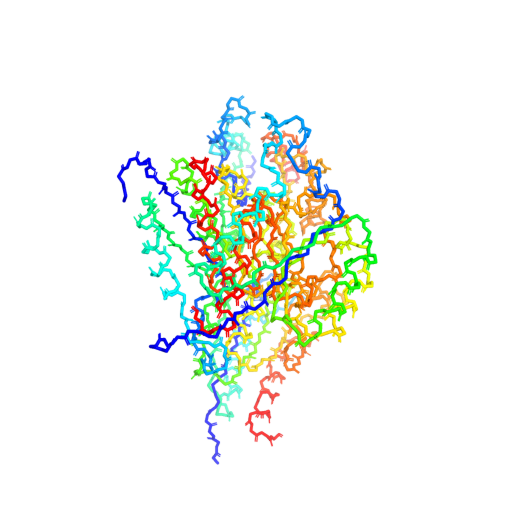.00 24.40 19 GLY D CA 1
ATOM 3699 C C . GLY D 1 22 ? -7.830 107.431 63.317 1.00 26.28 19 GLY D C 1
ATOM 3700 O O . GLY D 1 22 ? -7.979 108.670 63.643 1.00 29.75 19 GLY D O 1
ATOM 3701 N N . GLN D 1 23 ? -8.846 106.565 63.420 1.00 27.77 20 GLN D N 1
ATOM 3702 C CA . GLN D 1 23 ? -10.215 106.935 63.916 1.00 29.00 20 GLN D CA 1
ATOM 3703 C C . GLN D 1 23 ? -10.243 106.970 65.438 1.00 32.36 20 GLN D C 1
ATOM 3704 O O . GLN D 1 23 ? -10.726 108.019 65.982 1.00 44.59 20 GLN D O 1
ATOM 3710 N N . ARG D 1 24 ? -9.780 105.937 66.130 1.00 32.24 21 ARG D N 1
ATOM 3711 C CA . ARG D 1 24 ? -10.040 105.846 67.594 1.00 36.62 21 ARG D CA 1
ATOM 3712 C C . ARG D 1 24 ? -8.870 106.437 68.383 1.00 42.98 21 ARG D C 1
ATOM 3713 O O . ARG D 1 24 ? -7.746 106.088 68.097 1.00 39.55 21 ARG D O 1
ATOM 3721 N N . GLU D 1 25 ? -9.184 107.304 69.348 1.00 46.90 22 GLU D N 1
ATOM 3722 C CA . GLU D 1 25 ? -8.198 107.919 70.286 1.00 52.11 22 GLU D CA 1
ATOM 3723 C C . GLU D 1 25 ? -6.912 108.310 69.546 1.00 47.91 22 GLU D C 1
ATOM 3724 O O . GLU D 1 25 ? -5.850 107.749 69.804 1.00 46.64 22 GLU D O 1
ATOM 3730 N N . PRO D 1 26 ? -6.988 109.226 68.560 1.00 46.83 23 PRO D N 1
ATOM 3731 C CA . PRO D 1 26 ? -5.836 109.516 67.695 1.00 49.61 23 PRO D CA 1
ATOM 3732 C C . PRO D 1 26 ? -4.608 110.051 68.461 1.00 54.18 23 PRO D C 1
ATOM 3733 O O . PRO D 1 26 ? -3.483 109.727 68.055 1.00 46.02 23 PRO D O 1
ATOM 3737 N N . GLU D 1 27 ? -4.841 110.766 69.576 1.00 61.51 24 GLU D N 1
ATOM 3738 C CA . GLU D 1 27 ? -3.757 111.272 70.477 1.00 64.42 24 GLU D CA 1
ATOM 3739 C C . GLU D 1 27 ? -2.987 110.069 71.055 1.00 67.04 24 GLU D C 1
ATOM 3740 O O . GLU D 1 27 ? -1.799 110.232 71.384 1.00 69.02 24 GLU D O 1
ATOM 3742 N N . VAL D 1 28 ? -3.626 108.893 71.137 1.00 63.95 25 VAL D N 1
ATOM 3743 C CA . VAL D 1 28 ? -3.058 107.643 71.726 1.00 60.54 25 VAL D CA 1
ATOM 3744 C C . VAL D 1 28 ? -2.510 106.717 70.623 1.00 60.02 25 VAL D C 1
ATOM 3745 O O . VAL D 1 28 ? -1.325 106.321 70.731 1.00 62.52 25 VAL D O 1
ATOM 3749 N N . TYR D 1 29 ? -3.324 106.325 69.636 1.00 55.36 26 TYR D N 1
ATOM 3750 C CA . TYR D 1 29 ? -2.960 105.283 68.636 1.00 56.49 26 TYR D CA 1
ATOM 3751 C C . TYR D 1 29 ? -2.430 105.906 67.337 1.00 50.74 26 TYR D C 1
ATOM 3752 O O . TYR D 1 29 ? -1.876 105.159 66.544 1.00 55.61 26 TYR D O 1
ATOM 3761 N N . GLY D 1 30 ? -2.512 107.224 67.152 1.00 51.44 27 GLY D N 1
ATOM 3762 C CA . GLY D 1 30 ? -2.055 107.882 65.899 1.00 51.02 27 GLY D CA 1
ATOM 3763 C C . GLY D 1 30 ? -3.192 108.457 65.072 1.00 44.05 27 GLY D C 1
ATOM 3764 O O . GLY D 1 30 ? -4.314 107.942 65.151 1.00 38.67 27 GLY D O 1
ATOM 3765 N N . SER D 1 31 ? -2.914 109.513 64.297 1.00 42.02 28 SER D N 1
ATOM 3766 C CA . SER D 1 31 ? -3.900 110.259 63.475 1.00 37.36 28 SER D CA 1
ATOM 3767 C C . SER D 1 31 ? -3.792 109.854 61.968 1.00 30.95 28 SER D C 1
ATOM 3768 O O . SER D 1 31 ? -4.767 110.205 61.244 1.00 31.51 28 SER D O 1
ATOM 3771 N N . LYS D 1 32 ? -2.753 109.162 61.525 1.00 29.97 29 LYS D N 1
ATOM 3772 C CA . LYS D 1 32 ? -2.588 108.894 60.066 1.00 27.47 29 LYS D CA 1
ATOM 3773 C C . LYS D 1 32 ? -3.676 107.885 59.620 1.00 24.42 29 LYS D C 1
ATOM 3774 O O . LYS D 1 32 ? -3.959 106.910 60.400 1.00 26.47 29 LYS D O 1
ATOM 3780 N N . THR D 1 33 ? -4.388 108.190 58.554 1.00 21.82 30 THR D N 1
ATOM 3781 C CA . THR D 1 33 ? -5.405 107.280 58.002 1.00 20.39 30 THR D CA 1
ATOM 3782 C C . THR D 1 33 ? -4.766 106.419 56.922 1.00 20.06 30 THR D C 1
ATOM 3783 O O . THR D 1 33 ? -3.671 106.659 56.438 1.00 19.76 30 THR D O 1
ATOM 3787 N N . LEU D 1 34 ? -5.435 105.299 56.591 1.00 19.57 31 LEU D N 1
ATOM 3788 C CA . LEU D 1 34 ? -5.011 104.506 55.451 1.00 18.57 31 LEU D CA 1
ATOM 3789 C C . LEU D 1 34 ? -4.962 105.308 54.146 1.00 19.67 31 LEU D C 1
ATOM 3790 O O . LEU D 1 34 ? -3.977 105.176 53.423 1.00 19.30 31 LEU D O 1
ATOM 3795 N N . ASP D 1 35 ? -5.922 106.167 53.900 1.00 22.19 32 ASP D N 1
ATOM 3796 C CA . ASP D 1 35 ? -5.885 107.017 52.705 1.00 23.63 32 ASP D CA 1
ATOM 3797 C C . ASP D 1 35 ? -4.626 107.876 52.747 1.00 22.51 32 ASP D C 1
ATOM 3798 O O . ASP D 1 35 ? -3.994 108.056 51.648 1.00 21.57 32 ASP D O 1
ATOM 3803 N N . ASP D 1 36 ? -4.247 108.433 53.881 1.00 20.31 33 ASP D N 1
ATOM 3804 C CA . ASP D 1 36 ? -2.998 109.230 53.979 1.00 21.41 33 ASP D CA 1
ATOM 3805 C C . ASP D 1 36 ? -1.785 108.403 53.596 1.00 19.67 33 ASP D C 1
ATOM 3806 O O . ASP D 1 36 ? -0.900 108.873 52.816 1.00 21.16 33 ASP D O 1
ATOM 3811 N N . ILE D 1 37 ? -1.688 107.171 54.088 1.00 18.66 34 ILE D N 1
ATOM 3812 C CA . ILE D 1 37 ? -0.548 106.287 53.804 1.00 18.22 34 ILE D CA 1
ATOM 3813 C C . ILE D 1 37 ? -0.501 106.011 52.263 1.00 16.65 34 ILE D C 1
ATOM 3814 O O . ILE D 1 37 ? 0.561 106.075 51.642 1.00 16.68 34 ILE D O 1
ATOM 3819 N N . ILE D 1 38 ? -1.668 105.670 51.708 1.00 17.10 35 ILE D N 1
ATOM 3820 C CA . ILE D 1 38 ? -1.681 105.254 50.271 1.00 17.58 35 ILE D CA 1
ATOM 3821 C C . ILE D 1 38 ? -1.424 106.465 49.361 1.00 18.39 35 ILE D C 1
ATOM 3822 O O . ILE D 1 38 ? -0.740 106.292 48.339 1.00 17.54 35 ILE D O 1
ATOM 3827 N N . LYS D 1 39 ? -1.898 107.629 49.740 1.00 18.08 36 LYS D N 1
ATOM 3828 C CA . LYS D 1 39 ? -1.621 108.838 48.930 1.00 19.13 36 LYS D CA 1
ATOM 3829 C C . LYS D 1 39 ? -0.138 109.023 48.868 1.00 18.98 36 LYS D C 1
ATOM 3830 O O . LYS D 1 39 ? 0.481 109.250 47.780 1.00 19.02 36 LYS D O 1
ATOM 3836 N N . ALA D 1 40 ? 0.530 109.004 50.000 1.00 18.06 37 ALA D N 1
ATOM 3837 C CA . ALA D 1 40 ? 1.984 109.218 50.097 1.00 18.47 37 ALA D CA 1
ATOM 3838 C C . ALA D 1 40 ? 2.704 108.142 49.293 1.00 19.00 37 ALA D C 1
ATOM 3839 O O . ALA D 1 40 ? 3.716 108.390 48.606 1.00 19.24 37 ALA D O 1
ATOM 3841 N N . LEU D 1 41 ? 2.259 106.892 49.428 1.00 16.49 38 LEU D N 1
ATOM 3842 C CA . LEU D 1 41 ? 2.924 105.773 48.787 1.00 16.82 38 LEU D CA 1
ATOM 3843 C C . LEU D 1 41 ? 2.780 105.846 47.261 1.00 16.76 38 LEU D C 1
ATOM 3844 O O . LEU D 1 41 ? 3.709 105.510 46.537 1.00 17.22 38 LEU D O 1
ATOM 3849 N N . THR D 1 42 ? 1.615 106.277 46.812 1.00 17.18 39 THR D N 1
ATOM 3850 C CA . THR D 1 42 ? 1.347 106.415 45.360 1.00 18.19 39 THR D CA 1
ATOM 3851 C C . THR D 1 42 ? 2.261 107.497 44.787 1.00 18.48 39 THR D C 1
ATOM 3852 O O . THR D 1 42 ? 2.855 107.321 43.701 1.00 17.88 39 THR D O 1
ATOM 3856 N N . ASP D 1 43 ? 2.415 108.599 45.508 1.00 18.00 40 ASP D N 1
ATOM 3857 C CA . ASP D 1 43 ? 3.366 109.662 45.031 1.00 19.23 40 ASP D CA 1
ATOM 3858 C C . ASP D 1 43 ? 4.813 109.157 45.033 1.00 18.17 40 ASP D C 1
ATOM 3859 O O . ASP D 1 43 ? 5.597 109.434 44.133 1.00 18.76 40 ASP D O 1
ATOM 3864 N N . GLU D 1 44 ? 5.224 108.435 46.080 1.00 16.98 41 GLU D N 1
ATOM 3865 C CA . GLU D 1 44 ? 6.580 107.918 46.169 1.00 17.47 41 GLU D CA 1
ATOM 3866 C C . GLU D 1 44 ? 6.840 107.003 44.945 1.00 17.78 41 GLU D C 1
ATOM 3867 O O . GLU D 1 44 ? 7.926 107.067 44.308 1.00 18.33 41 GLU D O 1
ATOM 3873 N N . ALA D 1 45 ? 5.911 106.109 44.634 1.00 15.58 42 ALA D N 1
ATOM 3874 C CA . ALA D 1 45 ? 6.013 105.186 43.509 1.00 17.34 42 ALA D CA 1
ATOM 3875 C C . ALA D 1 45 ? 6.080 105.949 42.186 1.00 18.03 42 ALA D C 1
ATOM 3876 O O . ALA D 1 45 ? 6.858 105.593 41.303 1.00 17.50 42 ALA D O 1
ATOM 3878 N N . ALA D 1 46 ? 5.234 106.978 42.056 1.00 17.20 43 ALA D N 1
ATOM 3879 C CA . ALA D 1 46 ? 5.197 107.686 40.740 1.00 18.30 43 ALA D CA 1
ATOM 3880 C C . ALA D 1 46 ? 6.507 108.347 40.397 1.00 19.35 43 ALA D C 1
ATOM 3881 O O . ALA D 1 46 ? 6.777 108.531 39.189 1.00 20.70 43 ALA D O 1
ATOM 3883 N N . LEU D 1 47 ? 7.306 108.748 41.320 1.00 17.77 44 LEU D N 1
ATOM 3884 C CA . LEU D 1 47 ? 8.625 109.353 41.066 1.00 18.30 44 LEU D CA 1
ATOM 3885 C C . LEU D 1 47 ? 9.631 108.337 40.581 1.00 20.89 44 LEU D C 1
ATOM 3886 O O . LEU D 1 47 ? 10.696 108.708 40.082 1.00 23.12 44 LEU D O 1
ATOM 3891 N N . GLN D 1 48 ? 9.338 107.024 40.659 1.00 18.74 45 GLN D N 1
ATOM 3892 C CA . GLN D 1 48 ? 10.218 105.950 40.209 1.00 19.58 45 GLN D CA 1
ATOM 3893 C C . GLN D 1 48 ? 9.526 105.189 39.096 1.00 20.29 45 GLN D C 1
ATOM 3894 O O . GLN D 1 48 ? 9.877 104.033 38.847 1.00 20.46 45 GLN D O 1
ATOM 3900 N N . ASN D 1 49 ? 8.593 105.822 38.380 1.00 20.52 46 ASN D N 1
ATOM 3901 C CA . ASN D 1 49 ? 7.965 105.183 37.201 1.00 19.85 46 ASN D CA 1
ATOM 3902 C C . ASN D 1 49 ? 7.315 103.855 37.647 1.00 19.50 46 ASN D C 1
ATOM 3903 O O . ASN D 1 49 ? 7.434 102.831 36.970 1.00 19.37 46 ASN D O 1
ATOM 3908 N N . VAL D 1 50 ? 6.590 103.917 38.749 1.00 19.65 47 VAL D N 1
ATOM 3909 C CA . VAL D 1 50 ? 5.737 102.828 39.240 1.00 17.74 47 VAL D CA 1
ATOM 3910 C C . VAL D 1 50 ? 4.317 103.353 39.324 1.00 18.52 47 VAL D C 1
ATOM 3911 O O . VAL D 1 50 ? 4.110 104.383 39.979 1.00 18.97 47 VAL D O 1
ATOM 3915 N N . ALA D 1 51 ? 3.395 102.688 38.671 1.00 18.20 48 ALA D N 1
ATOM 3916 C CA . ALA D 1 51 ? 1.944 102.993 38.745 1.00 18.64 48 ALA D CA 1
ATOM 3917 C C . ALA D 1 51 ? 1.344 102.100 39.800 1.00 17.39 48 ALA D C 1
ATOM 3918 O O . ALA D 1 51 ? 1.300 100.852 39.613 1.00 18.00 48 ALA D O 1
ATOM 3920 N N . LEU D 1 52 ? 1.020 102.734 40.922 1.00 17.82 49 LEU D N 1
ATOM 3921 C CA . LEU D 1 52 ? 0.605 101.982 42.129 1.00 17.59 49 LEU D CA 1
ATOM 3922 C C . LEU D 1 52 ? -0.909 102.068 42.218 1.00 18.56 49 LEU D C 1
ATOM 3923 O O . LEU D 1 52 ? -1.486 103.211 42.206 1.00 21.10 49 LEU D O 1
ATOM 3928 N N . SER D 1 53 ? -1.558 100.930 42.342 1.00 17.26 50 SER D N 1
ATOM 3929 C CA . SER D 1 53 ? -2.999 100.799 42.562 1.00 18.04 50 SER D CA 1
ATOM 3930 C C . SER D 1 53 ? -3.242 100.183 43.967 1.00 16.34 50 SER D C 1
ATOM 3931 O O . SER D 1 53 ? -2.325 99.649 44.520 1.00 17.49 50 SER D O 1
ATOM 3934 N N . HIS D 1 54 ? -4.445 100.343 44.455 1.00 16.64 51 HIS D N 1
ATOM 3935 C CA . HIS D 1 54 ? -4.791 99.970 45.832 1.00 15.57 51 HIS D CA 1
ATOM 3936 C C . HIS D 1 54 ? -6.222 99.508 45.960 1.00 16.93 51 HIS D C 1
ATOM 3937 O O . HIS D 1 54 ? -7.165 100.150 45.397 1.00 17.90 51 HIS D O 1
ATOM 3944 N N . LEU D 1 55 ? -6.404 98.486 46.803 1.00 15.75 52 LEU D N 1
ATOM 3945 C CA . LEU D 1 55 ? -7.721 98.093 47.326 1.00 15.55 52 LEU D CA 1
ATOM 3946 C C . LEU D 1 55 ? -7.602 97.717 48.794 1.00 14.81 52 LEU D C 1
ATOM 3947 O O . LEU D 1 55 ? -6.763 96.866 49.088 1.00 15.73 52 LEU D O 1
ATOM 3952 N N . GLN D 1 56 ? -8.441 98.293 49.632 1.00 15.38 53 GLN D N 1
ATOM 3953 C CA . GLN D 1 56 ? -8.638 97.793 50.993 1.00 14.53 53 GLN D CA 1
ATOM 3954 C C . GLN D 1 56 ? -10.087 97.273 51.058 1.00 15.11 53 GLN D C 1
ATOM 3955 O O . GLN D 1 56 ? -11.012 97.909 50.527 1.00 16.36 53 GLN D O 1
ATOM 3961 N N . SER D 1 57 ? -10.221 96.168 51.794 1.00 13.92 54 SER D N 1
ATOM 3962 C CA . SER D 1 57 ? -11.577 95.578 51.940 1.00 15.41 54 SER D CA 1
ATOM 3963 C C . SER D 1 57 ? -11.668 94.771 53.212 1.00 14.37 54 SER D C 1
ATOM 3964 O O . SER D 1 57 ? -10.754 94.115 53.629 1.00 14.55 54 SER D O 1
ATOM 3967 N N . ASN D 1 58 ? -12.885 94.768 53.760 1.00 14.70 55 ASN D N 1
ATOM 3968 C CA . ASN D 1 58 ? -13.293 93.837 54.807 1.00 14.12 55 ASN D CA 1
ATOM 3969 C C . ASN D 1 58 ? -13.918 92.567 54.228 1.00 14.93 55 ASN D C 1
ATOM 3970 O O . ASN D 1 58 ? -14.314 91.694 54.983 1.00 15.88 55 ASN D O 1
ATOM 3975 N N . ARG D 1 59 ? -13.997 92.484 52.884 1.00 14.69 56 ARG D N 1
ATOM 3976 C CA . ARG D 1 59 ? -14.627 91.412 52.145 1.00 15.44 56 ARG D CA 1
ATOM 3977 C C . ARG D 1 59 ? -13.501 90.533 51.566 1.00 15.17 56 ARG D C 1
ATOM 3978 O O . ARG D 1 59 ? -12.830 90.956 50.596 1.00 15.03 56 ARG D O 1
ATOM 3986 N N . GLU D 1 60 ? -13.376 89.284 52.055 1.00 14.89 57 GLU D N 1
ATOM 3987 C CA . GLU D 1 60 ? -12.289 88.426 51.543 1.00 15.44 57 GLU D CA 1
ATOM 3988 C C . GLU D 1 60 ? -12.460 88.294 50.023 1.00 15.34 57 GLU D C 1
ATOM 3989 O O . GLU D 1 60 ? -11.428 88.325 49.305 1.00 15.81 57 GLU D O 1
ATOM 3995 N N . TYR D 1 61 ? -13.680 88.171 49.537 1.00 15.25 58 TYR D N 1
ATOM 3996 C CA . TYR D 1 61 ? -13.863 87.925 48.096 1.00 15.31 58 TYR D CA 1
ATOM 3997 C C . TYR D 1 61 ? -13.353 89.083 47.281 1.00 15.54 58 TYR D C 1
ATOM 3998 O O . TYR D 1 61 ? -12.948 88.878 46.107 1.00 16.39 58 TYR D O 1
ATOM 4007 N N . GLU D 1 62 ? -13.444 90.327 47.775 1.00 15.52 59 GLU D N 1
ATOM 4008 C CA . GLU D 1 62 ? -12.994 91.443 46.965 1.00 14.91 59 GLU D CA 1
ATOM 4009 C C . GLU D 1 62 ? -11.479 91.330 46.756 1.00 15.05 59 GLU D C 1
ATOM 4010 O O . GLU D 1 62 ? -10.973 91.630 45.671 1.00 16.09 59 GLU D O 1
ATOM 4016 N N . LEU D 1 63 ? -10.791 90.924 47.769 1.00 14.88 60 LEU D N 1
ATOM 4017 C CA . LEU D 1 63 ? -9.327 90.738 47.685 1.00 15.25 60 LEU D CA 1
ATOM 4018 C C . LEU D 1 63 ? -8.984 89.587 46.750 1.00 14.74 60 LEU D C 1
ATOM 4019 O O . L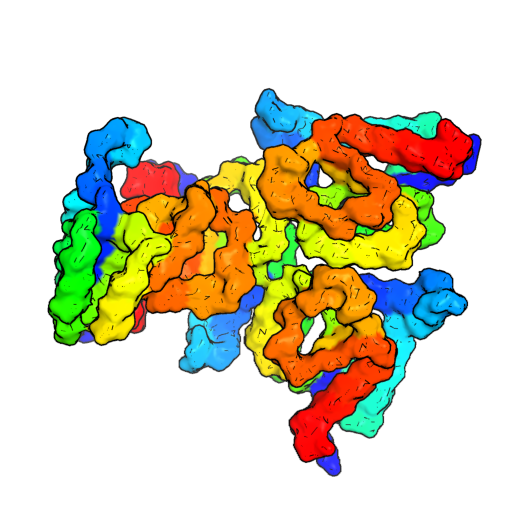EU D 1 63 ? -8.124 89.721 45.836 1.00 15.68 60 LEU D O 1
ATOM 4024 N N . ILE D 1 64 ? -9.665 88.446 46.834 1.00 15.08 61 ILE D N 1
ATOM 4025 C CA . ILE D 1 64 ? -9.426 87.289 45.986 1.00 15.52 61 ILE D CA 1
ATOM 4026 C C . ILE D 1 64 ? -9.663 87.699 44.537 1.00 15.32 61 ILE D C 1
ATOM 4027 O O . ILE D 1 64 ? -8.862 87.405 43.630 1.00 15.80 61 ILE D O 1
ATOM 4032 N N . GLU D 1 65 ? -10.820 88.293 44.240 1.00 15.12 62 GLU D N 1
ATOM 4033 C CA . GLU D 1 65 ? -11.206 88.642 42.873 1.00 15.58 62 GLU D CA 1
ATOM 4034 C C . GLU D 1 65 ? -10.243 89.690 42.321 1.00 15.66 62 GLU D C 1
ATOM 4035 O O . GLU D 1 65 ? -9.965 89.646 41.122 1.00 17.01 62 GLU D O 1
ATOM 4041 N N . LYS D 1 66 ? -9.744 90.621 43.132 1.00 15.60 63 LYS D N 1
ATOM 4042 C CA . LYS D 1 66 ? -8.760 91.611 42.646 1.00 17.36 63 LYS D CA 1
ATOM 4043 C C . LYS D 1 66 ? -7.460 90.951 42.287 1.00 16.10 63 LYS D C 1
ATOM 4044 O O . LYS D 1 66 ? -6.854 91.294 41.249 1.00 17.90 63 LYS D O 1
ATOM 4050 N N . ILE D 1 67 ? -7.019 89.957 43.033 1.00 16.01 64 ILE D N 1
ATOM 4051 C CA . ILE D 1 67 ? -5.810 89.168 42.700 1.00 15.54 64 ILE D CA 1
ATOM 4052 C C . ILE D 1 67 ? -6.019 88.443 41.372 1.00 16.08 64 ILE D C 1
ATOM 4053 O O . ILE D 1 67 ? -5.205 88.471 40.488 1.00 16.46 64 ILE D O 1
ATOM 4058 N N . HIS D 1 68 ? -7.189 87.808 41.180 1.00 15.33 65 HIS D N 1
ATOM 4059 C CA . HIS D 1 68 ? -7.473 87.158 39.902 1.00 16.05 65 HIS D CA 1
ATOM 4060 C C . HIS D 1 68 ? -7.400 88.148 38.755 1.00 17.44 65 HIS D C 1
ATOM 4061 O O . HIS D 1 68 ? -6.864 87.820 37.692 1.00 18.76 65 HIS D O 1
ATOM 4068 N N . ASP D 1 69 ? -7.959 89.345 38.961 1.00 17.43 66 ASP D N 1
ATOM 4069 C CA A ASP D 1 69 ? -8.007 90.364 37.880 0.50 19.24 66 ASP D CA 1
ATOM 4070 C CA B ASP D 1 69 ? -8.011 90.381 37.889 0.50 19.11 66 ASP D CA 1
ATOM 4071 C C . ASP D 1 69 ? -6.597 90.890 37.606 1.00 20.25 66 ASP D C 1
ATOM 4072 O O . ASP D 1 69 ? -6.374 91.466 36.483 1.00 21.08 66 ASP D O 1
ATOM 4081 N N . ALA D 1 70 ? -5.657 90.694 38.481 1.00 17.65 67 ALA D N 1
ATOM 4082 C CA . ALA D 1 70 ? -4.266 91.186 38.351 1.00 18.16 67 ALA D CA 1
ATOM 4083 C C . ALA D 1 70 ? -3.485 90.328 37.377 1.00 18.94 67 ALA D C 1
ATOM 4084 O O . ALA D 1 70 ? -2.358 90.702 36.951 1.00 18.89 67 ALA D O 1
ATOM 4086 N N . PHE D 1 71 ? -3.922 89.111 37.087 1.00 19.33 68 PHE D N 1
ATOM 4087 C CA . PHE D 1 71 ? -3.204 88.139 36.244 1.00 20.52 68 PHE D CA 1
ATOM 4088 C C . PHE D 1 71 ? -2.774 88.795 34.912 1.00 21.02 68 PHE D C 1
ATOM 4089 O O . PHE D 1 71 ? -3.609 89.349 34.197 1.00 22.15 68 PHE D O 1
ATOM 4097 N N . GLU D 1 72 ? -1.469 88.731 34.682 1.00 21.49 69 GLU D N 1
ATOM 4098 C CA . GLU D 1 72 ? -0.814 89.237 33.448 1.00 23.36 69 GLU D CA 1
ATOM 4099 C C . GLU D 1 72 ? -0.965 90.739 33.313 1.00 25.00 69 GLU D C 1
ATOM 4100 O O . GLU D 1 72 ? -0.684 91.290 32.177 1.00 28.44 69 GLU D O 1
ATOM 4106 N N . LYS D 1 73 ? -1.289 91.458 34.344 1.00 22.06 70 LYS D N 1
ATOM 4107 C CA . LYS D 1 73 ? -1.529 92.914 34.318 1.00 21.78 70 LYS D CA 1
ATOM 4108 C C . LYS D 1 73 ? -0.702 93.637 35.399 1.00 25.30 70 LYS D C 1
ATOM 4109 O O . LYS D 1 73 ? -0.547 94.888 35.322 1.00 27.86 70 LYS D O 1
ATOM 4115 N N . ILE D 1 74 ? -0.287 92.946 36.433 1.00 20.08 71 ILE D N 1
ATOM 4116 C CA . ILE D 1 74 ? 0.400 93.494 37.609 1.00 18.30 71 ILE D CA 1
ATOM 4117 C C . ILE D 1 74 ? 1.741 92.811 37.759 1.00 18.22 71 ILE D C 1
ATOM 4118 O O . ILE D 1 74 ? 1.794 91.551 37.660 1.00 19.51 71 ILE D O 1
ATOM 4123 N N . ASP D 1 75 ? 2.822 93.552 38.051 1.00 18.14 72 ASP D N 1
ATOM 4124 C CA . ASP D 1 75 ? 4.165 93.011 38.209 1.00 18.04 72 ASP D CA 1
ATOM 4125 C C . ASP D 1 75 ? 4.473 92.575 39.635 1.00 19.19 72 ASP D C 1
ATOM 4126 O O . ASP D 1 75 ? 5.424 91.813 39.848 1.00 18.87 72 ASP D O 1
ATOM 4131 N N . PHE D 1 76 ? 3.794 93.130 40.618 1.00 16.84 73 PHE D N 1
ATOM 4132 C CA . PHE D 1 76 ? 4.185 92.884 42.019 1.00 16.74 73 PHE D CA 1
ATOM 4133 C C . PHE D 1 76 ? 3.027 93.311 42.898 1.00 15.74 73 PHE D C 1
ATOM 4134 O O . PHE D 1 76 ? 2.301 94.261 42.580 1.00 15.53 73 PHE D O 1
ATOM 4142 N N . ILE D 1 77 ? 2.854 92.591 44.014 1.00 14.92 74 ILE D N 1
ATOM 4143 C CA . ILE D 1 77 ? 1.830 92.897 45.045 1.00 15.19 74 ILE D CA 1
ATOM 4144 C C . ILE D 1 77 ? 2.496 93.193 46.362 1.00 14.90 74 ILE D C 1
ATOM 4145 O O . ILE D 1 77 ? 3.418 92.457 46.789 1.00 15.61 74 ILE D O 1
ATOM 4150 N N . ILE D 1 78 ? 2.021 94.206 47.066 1.00 14.13 75 ILE D N 1
ATOM 4151 C CA . ILE D 1 78 ? 2.275 94.397 48.507 1.00 13.95 75 ILE D CA 1
ATOM 4152 C C . ILE D 1 78 ? 0.984 94.149 49.205 1.00 14.05 75 ILE D C 1
ATOM 4153 O O . ILE D 1 78 ? -0.028 94.769 48.854 1.00 15.41 75 ILE D O 1
ATOM 4158 N N . ILE D 1 79 ? 0.983 93.253 50.203 1.00 13.86 76 ILE D N 1
ATOM 4159 C CA . ILE D 1 79 ? -0.304 92.897 50.889 1.00 13.91 76 ILE D CA 1
ATOM 4160 C C . ILE D 1 79 ? -0.121 92.940 52.375 1.00 14.39 76 ILE D C 1
ATOM 4161 O O . ILE D 1 79 ? 0.819 92.311 52.927 1.00 14.84 76 ILE D O 1
ATOM 4166 N N . ASN D 1 80 ? -1.068 93.605 53.012 1.00 15.56 77 ASN D N 1
ATOM 4167 C CA . ASN D 1 80 ? -1.270 93.501 54.483 1.00 14.51 77 ASN D CA 1
ATOM 4168 C C . ASN D 1 80 ? -2.597 92.811 54.625 1.00 14.12 77 ASN D C 1
ATOM 4169 O O . ASN D 1 80 ? -3.635 93.500 54.548 1.00 14.49 77 ASN D O 1
ATOM 4174 N N . PRO D 1 81 ? -2.691 91.490 54.769 1.00 15.30 78 PRO D N 1
ATOM 4175 C CA . PRO D 1 81 ? -3.956 90.800 54.883 1.00 15.64 78 PRO D CA 1
ATOM 4176 C C . PRO D 1 81 ? -4.679 91.015 56.182 1.00 14.32 78 PRO D C 1
ATOM 4177 O O . PRO D 1 81 ? -5.760 90.553 56.350 1.00 15.38 78 PRO D O 1
ATOM 4181 N N . ALA D 1 82 ? -4.023 91.698 57.132 1.00 14.53 79 ALA D N 1
ATOM 4182 C CA . ALA D 1 82 ? -4.599 91.903 58.492 1.00 15.26 79 ALA D CA 1
ATOM 4183 C C . ALA D 1 82 ? -5.058 90.576 59.076 1.00 14.96 79 ALA D C 1
ATOM 4184 O O . ALA D 1 82 ? -4.307 89.622 58.955 1.00 16.22 79 ALA D O 1
ATOM 4186 N N . ALA D 1 83 ? -6.238 90.531 59.627 1.00 15.36 80 ALA D N 1
ATOM 4187 C CA . ALA D 1 83 ? -6.664 89.279 60.299 1.00 16.19 80 ALA D CA 1
ATOM 4188 C C . ALA D 1 83 ? -6.688 88.089 59.339 1.00 16.18 80 ALA D C 1
ATOM 4189 O O . ALA D 1 83 ? -6.496 86.936 59.794 1.00 17.26 80 ALA D O 1
ATOM 4191 N N . PHE D 1 84 ? -6.844 88.310 58.039 1.00 15.06 81 PHE D N 1
ATOM 4192 C CA . PHE D 1 84 ? -6.913 87.160 57.122 1.00 15.27 81 PHE D CA 1
ATOM 4193 C C . PHE D 1 84 ? -5.553 86.514 56.945 1.00 14.79 81 PHE D C 1
ATOM 4194 O O . PHE D 1 84 ? -5.471 85.373 56.401 1.00 15.73 81 PHE D O 1
ATOM 4202 N N . THR D 1 85 ? -4.444 87.086 57.390 1.00 14.35 82 THR D N 1
ATOM 4203 C CA . THR D 1 85 ? -3.150 86.448 57.367 1.00 14.83 82 THR D CA 1
ATOM 4204 C C . THR D 1 85 ? -3.204 85.076 58.028 1.00 15.38 82 THR D C 1
ATOM 4205 O O . THR D 1 85 ? -2.563 84.117 57.634 1.00 16.29 82 THR D O 1
ATOM 4209 N N . HIS D 1 86 ? -3.973 84.975 59.146 1.00 14.64 83 HIS D N 1
ATOM 4210 C CA . HIS D 1 86 ? -3.973 83.778 59.995 1.00 14.40 83 HIS D CA 1
ATOM 4211 C C . HIS D 1 86 ? -5.040 82.822 59.590 1.00 17.40 83 HIS D C 1
ATOM 4212 O O . HIS D 1 86 ? -5.024 81.666 60.128 1.00 18.90 83 HIS D O 1
ATOM 4219 N N . THR D 1 87 ? -5.948 83.172 58.689 1.00 15.77 84 THR D N 1
ATOM 4220 C CA . THR D 1 87 ? -7.159 82.390 58.465 1.00 16.13 84 THR D CA 1
ATOM 4221 C C . THR D 1 87 ? -7.358 82.051 56.990 1.00 18.24 84 THR D C 1
ATOM 4222 O O . THR D 1 87 ? -8.100 81.032 56.755 1.00 20.28 84 THR D O 1
ATOM 4226 N N . SER D 1 88 ? -6.874 82.803 56.029 1.00 16.19 85 SER D N 1
ATOM 4227 C CA . SER D 1 88 ? -7.326 82.657 54.637 1.00 16.58 85 SER D CA 1
ATOM 4228 C C . SER D 1 88 ? -6.366 81.808 53.790 1.00 16.94 85 SER D C 1
ATOM 4229 O O . SER D 1 88 ? -5.462 82.292 53.199 1.00 17.99 85 SER D O 1
ATOM 4232 N N . VAL D 1 89 ? -6.639 80.517 53.656 1.00 15.98 86 VAL D N 1
ATOM 4233 C CA . VAL D 1 89 ? -5.968 79.703 52.655 1.00 15.22 86 VAL D CA 1
ATOM 4234 C C . VAL D 1 89 ? -6.401 80.195 51.259 1.00 15.04 86 VAL D C 1
ATOM 4235 O O . VAL D 1 89 ? -5.626 80.064 50.336 1.00 15.09 86 VAL D O 1
ATOM 4239 N N . ALA D 1 90 ? -7.631 80.659 51.107 1.00 14.89 87 ALA D N 1
ATOM 4240 C CA . ALA D 1 90 ? -8.090 81.097 49.778 1.00 15.44 87 ALA D CA 1
ATOM 4241 C C . ALA D 1 90 ? -7.222 82.188 49.231 1.00 15.27 87 ALA D C 1
ATOM 4242 O O . ALA D 1 90 ? -6.960 82.222 48.014 1.00 15.58 87 ALA D O 1
ATOM 4244 N N . LEU D 1 91 ? -6.724 83.158 50.053 1.00 15.52 88 LEU D N 1
ATOM 4245 C CA . LEU D 1 91 ? -5.851 84.254 49.588 1.00 15.95 88 LEU D CA 1
ATOM 4246 C C . LEU D 1 91 ? -4.490 83.671 49.176 1.00 15.43 88 LEU D C 1
ATOM 4247 O O . LEU D 1 91 ? -3.946 84.037 48.146 1.00 16.25 88 LEU D O 1
ATOM 4252 N N . ARG D 1 92 ? -3.987 82.700 49.921 1.00 15.47 89 ARG D N 1
ATOM 4253 C CA . ARG D 1 92 ? -2.719 82.003 49.565 1.00 16.05 89 ARG D CA 1
ATOM 4254 C C . ARG D 1 92 ? -2.856 81.434 48.151 1.00 15.19 89 ARG D C 1
ATOM 4255 O O . ARG D 1 92 ? -2.035 81.601 47.259 1.00 16.43 89 ARG D O 1
ATOM 4263 N N . ASP D 1 93 ? -3.977 80.722 47.940 1.00 15.98 90 ASP D N 1
ATOM 4264 C CA . ASP D 1 93 ? -4.170 80.023 46.691 1.00 16.62 90 ASP D CA 1
ATOM 4265 C C . ASP D 1 93 ? -4.442 80.955 45.519 1.00 15.66 90 ASP D C 1
ATOM 4266 O O . ASP D 1 93 ? -4.088 80.612 44.370 1.00 16.95 90 ASP D O 1
ATOM 4271 N N . ALA D 1 94 ? -5.043 82.133 45.768 1.00 15.91 91 ALA D N 1
ATOM 4272 C CA . ALA D 1 94 ? -5.205 83.145 44.699 1.00 14.96 91 ALA D CA 1
ATOM 4273 C C . ALA D 1 94 ? -3.813 83.638 44.265 1.00 16.21 91 ALA D C 1
ATOM 4274 O O . ALA D 1 94 ? -3.573 83.785 43.062 1.00 16.84 91 ALA D O 1
ATOM 4276 N N . LEU D 1 95 ? -2.992 83.951 45.241 1.00 16.24 92 LEU D N 1
ATOM 4277 C CA . LEU D 1 95 ? -1.640 84.480 44.920 1.00 16.10 92 LEU D CA 1
ATOM 4278 C C . LEU D 1 95 ? -0.826 83.396 44.224 1.00 17.36 92 LEU D C 1
ATOM 4279 O O . LEU D 1 95 ? -0.124 83.760 43.222 1.00 19.06 92 LEU D O 1
ATOM 4284 N N . LEU D 1 96 ? -0.894 82.170 44.647 1.00 17.56 93 LEU D N 1
ATOM 4285 C CA . LEU D 1 96 ? -0.157 81.107 43.911 1.00 19.51 93 LEU D CA 1
ATOM 4286 C C . LEU D 1 96 ? -0.749 80.924 42.532 1.00 19.41 93 LEU D C 1
ATOM 4287 O O . LEU D 1 96 ? 0.008 80.682 41.568 1.00 21.63 93 LEU D O 1
ATOM 4292 N N . GLY D 1 97 ? -2.029 81.068 42.377 1.00 18.47 94 GLY D N 1
ATOM 4293 C CA . GLY D 1 97 ? -2.703 80.827 41.082 1.00 20.08 94 GLY D CA 1
ATOM 4294 C C . GLY D 1 97 ? -2.359 81.854 40.052 1.00 21.05 94 GLY D C 1
ATOM 4295 O O . GLY D 1 97 ? -2.361 81.485 38.857 1.00 22.25 94 GLY D O 1
ATOM 4296 N N . VAL D 1 98 ? -2.052 83.105 40.416 1.00 18.96 95 VAL D N 1
ATOM 4297 C CA . VAL D 1 98 ? -1.745 84.155 39.440 1.00 19.63 95 VAL D CA 1
ATOM 4298 C C . VAL D 1 98 ? -0.230 84.331 39.287 1.00 20.27 95 VAL D C 1
ATOM 4299 O O . VAL D 1 98 ? 0.191 85.057 38.359 1.00 22.44 95 VAL D O 1
ATOM 4303 N N . ASN D 1 99 ? 0.534 83.766 40.200 1.00 21.51 96 ASN D N 1
ATOM 4304 C CA . ASN D 1 99 ? 2.049 83.717 40.093 1.00 23.11 96 ASN D CA 1
ATOM 4305 C C . ASN D 1 99 ? 2.656 85.122 40.040 1.00 23.85 96 ASN D C 1
ATOM 4306 O O . ASN D 1 99 ? 3.489 85.392 39.206 1.00 25.95 96 ASN D O 1
ATOM 4311 N N . ILE D 1 100 ? 2.185 86.034 40.871 1.00 19.44 97 ILE D N 1
ATOM 4312 C CA . ILE D 1 100 ? 2.768 87.409 40.989 1.00 18.81 97 ILE D CA 1
ATOM 4313 C C . ILE D 1 100 ? 3.541 87.435 42.293 1.00 18.79 97 ILE D C 1
ATOM 4314 O O . ILE D 1 100 ? 2.949 87.096 43.323 1.00 19.16 97 ILE D O 1
ATOM 4319 N N . PRO D 1 101 ? 4.791 87.885 42.267 1.00 18.77 98 PRO D N 1
ATOM 4320 C CA . PRO D 1 101 ? 5.562 87.952 43.510 1.00 20.07 98 PRO D CA 1
ATOM 4321 C C . PRO D 1 101 ? 4.957 88.988 44.445 1.00 16.66 98 PRO D C 1
ATOM 4322 O O . PRO D 1 101 ? 4.414 90.042 44.024 1.00 17.11 98 PRO D O 1
ATOM 4326 N N . PHE D 1 102 ? 5.116 88.791 45.742 1.00 16.54 99 PHE D N 1
ATOM 4327 C CA . PHE D 1 102 ? 4.546 89.723 46.715 1.00 15.12 99 PHE D CA 1
ATOM 4328 C C . PHE D 1 102 ? 5.355 89.782 47.984 1.00 15.53 99 PHE D C 1
ATOM 4329 O O . PHE D 1 102 ? 6.175 88.895 48.298 1.00 16.26 99 PHE D O 1
ATOM 4337 N N . ILE D 1 103 ? 5.170 90.890 48.715 1.00 14.02 100 ILE D N 1
ATOM 4338 C CA . ILE D 1 103 ? 5.720 91.100 50.063 1.00 15.03 100 ILE D CA 1
ATOM 4339 C C . ILE D 1 103 ? 4.558 91.297 50.988 1.00 14.74 100 ILE D C 1
ATOM 4340 O O . ILE D 1 103 ? 3.573 92.001 50.696 1.00 14.60 100 ILE D O 1
ATOM 4345 N N . GLU D 1 104 ? 4.627 90.650 52.169 1.00 14.84 101 GLU D N 1
ATOM 4346 C CA . GLU D 1 104 ? 3.658 90.713 53.262 1.00 14.28 101 GLU D CA 1
ATOM 4347 C C . GLU D 1 104 ? 4.057 91.821 54.222 1.00 14.89 101 GLU D C 1
ATOM 4348 O O . GLU D 1 104 ? 5.266 91.828 54.677 1.00 15.25 101 GLU D O 1
ATOM 4354 N N . VAL D 1 105 ? 3.205 92.726 54.592 1.00 14.83 102 VAL D N 1
ATOM 4355 C CA . VAL D 1 105 ? 3.471 93.852 55.528 1.00 14.88 102 VAL D CA 1
ATOM 4356 C C . VAL D 1 105 ? 2.439 93.818 56.647 1.00 15.30 102 VAL D C 1
ATOM 4357 O O . VAL D 1 105 ? 1.246 93.594 56.345 1.00 15.90 102 VAL D O 1
ATOM 4361 N N . HIS D 1 106 ? 2.839 94.114 57.860 1.00 14.43 103 HIS D N 1
ATOM 4362 C CA . HIS D 1 106 ? 1.960 94.370 59.020 1.00 15.36 103 HIS D CA 1
ATOM 4363 C C . HIS D 1 106 ? 2.385 95.632 59.695 1.00 15.41 103 HIS D C 1
ATOM 4364 O O . HIS D 1 106 ? 3.610 95.782 59.918 1.00 15.13 103 HIS D O 1
ATOM 4371 N N . LEU D 1 107 ? 1.516 96.495 60.095 1.00 16.13 104 LEU D N 1
ATOM 4372 C CA . LEU D 1 107 ? 1.888 97.685 60.878 1.00 15.04 104 LEU D CA 1
ATOM 4373 C C . LEU D 1 107 ? 2.403 97.256 62.260 1.00 15.88 104 LEU D C 1
ATOM 4374 O O . LEU D 1 107 ? 3.415 97.876 62.685 1.00 17.50 104 LEU D O 1
ATOM 4379 N N . SER D 1 108 ? 1.745 96.346 62.897 1.00 16.82 105 SER D N 1
ATOM 4380 C CA . SER D 1 108 ? 2.067 95.849 64.248 1.00 17.87 105 SER D CA 1
ATOM 4381 C C . SER D 1 108 ? 3.080 94.700 64.202 1.00 18.36 105 SER D C 1
ATOM 4382 O O . SER D 1 108 ? 3.194 94.005 63.203 1.00 17.26 105 SER D O 1
ATOM 4385 N N . ASN D 1 109 ? 3.720 94.492 65.329 1.00 18.34 106 ASN D N 1
ATOM 4386 C CA . ASN D 1 109 ? 4.649 93.332 65.456 1.00 18.31 106 ASN D CA 1
ATOM 4387 C C . ASN D 1 109 ? 3.803 92.133 65.850 1.00 17.75 106 ASN D C 1
ATOM 4388 O O . ASN D 1 109 ? 3.553 91.943 67.085 1.00 19.13 106 ASN D O 1
ATOM 4393 N N . VAL D 1 110 ? 3.450 91.303 64.913 1.00 19.04 107 VAL D N 1
ATOM 4394 C CA . VAL D 1 110 ? 2.567 90.147 65.214 1.00 20.42 107 VAL D CA 1
ATOM 4395 C C . VAL D 1 110 ? 3.223 89.225 66.229 1.00 21.57 107 VAL D C 1
ATOM 4396 O O . VAL D 1 110 ? 2.565 88.569 67.011 1.00 21.18 107 VAL D O 1
ATOM 4400 N N . HIS D 1 111 ? 4.566 89.186 66.312 1.00 18.77 108 HIS D N 1
ATOM 4401 C CA . HIS D 1 111 ? 5.261 88.263 67.200 1.00 19.38 108 HIS D CA 1
ATOM 4402 C C . HIS D 1 111 ? 5.200 88.678 68.653 1.00 18.94 108 HIS D C 1
ATOM 4403 O O . HIS D 1 111 ? 5.413 87.859 69.535 1.00 21.11 108 HIS D O 1
ATOM 4410 N N . ALA D 1 112 ? 4.805 89.915 68.915 1.00 19.76 109 ALA D N 1
ATOM 4411 C CA . ALA D 1 112 ? 4.596 90.438 70.262 1.00 19.89 109 ALA D CA 1
ATOM 4412 C C . ALA D 1 112 ? 3.150 90.302 70.750 1.00 22.37 109 ALA D C 1
ATOM 4413 O O . ALA D 1 112 ? 2.846 90.682 71.884 1.00 26.22 109 ALA D O 1
ATOM 4415 N N . ARG D 1 113 ? 2.288 89.775 69.909 1.00 20.64 110 ARG D N 1
ATOM 4416 C CA . ARG D 1 113 ? 0.837 89.681 70.200 1.00 20.75 110 ARG D CA 1
ATOM 4417 C C . ARG D 1 113 ? 0.496 88.203 70.458 1.00 21.33 110 ARG D C 1
ATOM 4418 O O . ARG D 1 113 ? 1.398 87.373 70.790 1.00 23.12 110 ARG D O 1
ATOM 4426 N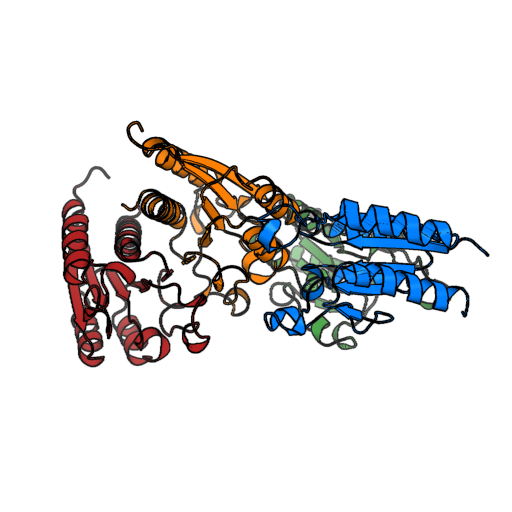 N . GLU D 1 114 ? -0.816 87.912 70.431 1.00 21.24 111 GLU D N 1
ATOM 4427 C CA . GLU D 1 114 ? -1.176 86.539 70.761 1.00 21.58 111 GLU D CA 1
ATOM 4428 C C . GLU D 1 114 ? -0.534 85.486 69.877 1.00 20.76 111 GLU D C 1
ATOM 4429 O O . GLU D 1 114 ? -0.354 85.721 68.680 1.00 21.80 111 GLU D O 1
ATOM 4435 N N . SER D 1 115 ? -0.373 84.292 70.428 1.00 23.10 112 SER D N 1
ATOM 4436 C CA . SER D 1 115 ? 0.245 83.173 69.661 1.00 25.85 112 SER D CA 1
ATOM 4437 C C . SER D 1 115 ? -0.500 82.863 68.372 1.00 22.52 112 SER D C 1
ATOM 4438 O O . SER D 1 115 ? 0.149 82.474 67.383 1.00 23.31 112 SER D O 1
ATOM 4441 N N . PHE D 1 116 ? -1.817 83.037 68.272 1.00 22.14 113 PHE D N 1
ATOM 4442 C CA . PHE D 1 116 ? -2.485 82.748 66.976 1.00 21.40 113 PHE D CA 1
ATOM 4443 C C . PHE D 1 116 ? -1.994 83.671 65.877 1.00 24.23 113 PHE D C 1
ATOM 4444 O O . PHE D 1 116 ? -2.213 83.375 64.677 1.00 24.77 113 PHE D O 1
ATOM 4452 N N . ARG D 1 117 ? -1.422 84.832 66.197 1.00 19.42 114 ARG D N 1
ATOM 4453 C CA . ARG D 1 117 ? -0.980 85.760 65.191 1.00 18.16 114 ARG D CA 1
ATOM 4454 C C . ARG D 1 117 ? 0.436 85.416 64.681 1.00 16.76 114 ARG D C 1
ATOM 4455 O O . ARG D 1 117 ? 0.900 86.107 63.799 1.00 20.12 114 ARG D O 1
ATOM 4463 N N . HIS D 1 118 ? 1.000 84.375 65.243 1.00 18.75 115 HIS D N 1
ATOM 4464 C CA . HIS D 1 118 ? 2.412 84.020 64.885 1.00 21.15 115 HIS D CA 1
ATOM 4465 C C . HIS D 1 118 ? 2.401 83.159 63.636 1.00 25.14 115 HIS D C 1
ATOM 4466 O O . HIS D 1 118 ? 3.532 82.822 63.159 1.00 29.91 115 HIS D O 1
ATOM 4473 N N A HIS D 1 119 ? 1.238 82.660 63.188 0.70 22.14 116 HIS D N 1
ATOM 4474 N N B HIS D 1 119 ? 1.270 83.020 63.016 0.30 20.34 116 HIS D N 1
ATOM 4475 C CA A HIS D 1 119 ? 1.227 81.828 61.964 0.70 24.14 116 HIS D CA 1
ATOM 4476 C CA B HIS D 1 119 ? 1.212 82.042 61.942 0.30 20.49 116 HIS D CA 1
ATOM 4477 C C A HIS D 1 119 ? 0.563 82.591 60.821 0.70 22.53 116 HIS D C 1
ATOM 4478 C C B HIS D 1 119 ? 0.593 82.792 60.779 0.30 20.09 116 HIS D C 1
ATOM 4479 O O A HIS D 1 119 ? -0.558 83.121 61.045 0.70 20.17 116 HIS D O 1
ATOM 4480 O O B HIS D 1 119 ? -0.329 83.625 60.920 0.30 17.56 116 HIS D O 1
ATOM 4493 N N . SER D 1 120 ? 1.183 82.610 59.632 1.00 21.91 117 SER D N 1
ATOM 4494 C CA . SER D 1 120 ? 0.688 83.263 58.434 1.00 19.38 117 SER D CA 1
ATOM 4495 C C . SER D 1 120 ? 0.544 82.237 57.306 1.00 21.58 117 SER D C 1
ATOM 4496 O O . SER D 1 120 ? 1.473 81.480 57.050 1.00 22.01 117 SER D O 1
ATOM 4499 N N . TYR D 1 121 ? -0.591 82.206 56.578 1.00 16.70 118 TYR D N 1
ATOM 4500 C CA . TYR D 1 121 ? -0.707 81.401 55.379 1.00 16.87 118 TYR D CA 1
ATOM 4501 C C . TYR D 1 121 ? -0.010 82.007 54.189 1.00 16.25 118 TYR D C 1
ATOM 4502 O O . TYR D 1 121 ? -0.088 81.422 53.116 1.00 17.02 118 TYR D O 1
ATOM 4511 N N . LEU D 1 122 ? 0.620 83.193 54.318 1.00 16.63 119 LEU D N 1
ATOM 4512 C CA . LEU D 1 122 ? 1.374 83.803 53.231 1.00 16.22 119 LEU D CA 1
ATOM 4513 C C . LEU D 1 122 ? 2.865 83.843 53.405 1.00 16.22 119 LEU D C 1
ATOM 4514 O O . LEU D 1 122 ? 3.585 83.961 52.431 1.00 17.71 119 LEU D O 1
ATOM 4519 N N . SER D 1 123 ? 3.376 83.769 54.640 1.00 17.98 120 SER D N 1
ATOM 4520 C CA A SER D 1 123 ? 4.794 84.188 54.858 0.70 17.65 120 SER D CA 1
ATOM 4521 C CA B SER D 1 123 ? 4.785 84.185 54.889 0.30 17.81 120 SER D CA 1
ATOM 4522 C C . SER D 1 123 ? 5.758 83.285 54.134 1.00 19.08 120 SER D C 1
ATOM 4523 O O . SER D 1 123 ? 6.824 83.723 53.669 1.00 20.12 120 SER D O 1
ATOM 4528 N N . ASP D 1 124 ? 5.487 81.953 54.052 1.00 18.17 121 ASP D N 1
ATOM 4529 C CA . ASP D 1 124 ? 6.408 81.040 53.418 1.00 19.25 121 ASP D CA 1
ATOM 4530 C C . ASP D 1 124 ? 6.546 81.179 51.917 1.00 18.54 121 ASP D C 1
ATOM 4531 O O . ASP D 1 124 ? 7.528 80.799 51.360 1.00 23.36 121 ASP D O 1
ATOM 4536 N N . ILE D 1 125 ? 5.546 81.813 51.259 1.00 18.17 122 ILE D N 1
ATOM 4537 C CA . ILE D 1 125 ? 5.574 82.016 49.792 1.00 17.69 122 ILE D CA 1
ATOM 4538 C C . ILE D 1 125 ? 5.733 83.516 49.412 1.00 17.80 122 ILE D C 1
ATOM 4539 O O . ILE D 1 125 ? 5.993 83.782 48.275 1.00 19.88 122 ILE D O 1
ATOM 4544 N N . ALA D 1 126 ? 5.793 84.364 50.413 1.00 17.53 123 ALA D N 1
ATOM 4545 C CA . ALA D 1 126 ? 6.161 85.773 50.180 1.00 16.38 123 ALA D CA 1
ATOM 4546 C C . ALA D 1 126 ? 7.645 85.831 49.796 1.00 16.67 123 ALA D C 1
ATOM 4547 O O . ALA D 1 126 ? 8.466 85.052 50.267 1.00 17.39 123 ALA D O 1
ATOM 4549 N N . GLN D 1 127 ? 7.984 86.899 49.106 1.00 15.33 124 GLN D N 1
ATOM 4550 C CA . GLN D 1 127 ? 9.414 87.227 48.908 1.00 16.80 124 GLN D CA 1
ATOM 4551 C C . GLN D 1 127 ? 10.029 87.611 50.240 1.00 18.88 124 GLN D C 1
ATOM 4552 O O . GLN D 1 127 ? 11.190 87.190 50.568 1.00 21.09 124 GLN D O 1
ATOM 4558 N N . GLY D 1 128 ? 9.270 88.271 51.102 1.00 16.55 125 GLY D N 1
ATOM 4559 C CA . GLY D 1 128 ? 9.701 88.577 52.447 1.00 16.69 125 GLY D CA 1
ATOM 4560 C C . GLY D 1 128 ? 8.589 89.237 53.193 1.00 15.83 125 GLY D C 1
ATOM 4561 O O . GLY D 1 128 ? 7.442 89.340 52.684 1.00 15.70 125 GLY D O 1
ATOM 4562 N N . VAL D 1 129 ? 8.837 89.511 54.481 1.00 15.78 126 VAL D N 1
ATOM 4563 C CA . VAL D 1 129 ? 7.842 89.937 55.453 1.00 14.60 126 VAL D CA 1
ATOM 4564 C C . VAL D 1 129 ? 8.400 91.075 56.250 1.00 16.24 126 VAL D C 1
ATOM 4565 O O . VAL D 1 129 ? 9.548 91.027 56.708 1.00 16.42 126 VAL D O 1
ATOM 4569 N N . ILE D 1 130 ? 7.637 92.113 56.434 1.00 14.60 127 ILE D N 1
ATOM 4570 C CA . ILE D 1 130 ? 7.929 93.275 57.292 1.00 15.72 127 ILE D CA 1
ATOM 4571 C C . ILE D 1 130 ? 6.869 93.374 58.359 1.00 15.62 127 ILE D C 1
ATOM 4572 O O . ILE D 1 130 ? 5.667 93.460 57.997 1.00 16.11 127 ILE D O 1
ATOM 4577 N N . CYS D 1 131 ? 7.206 93.433 59.626 1.00 15.38 128 CYS D N 1
ATOM 4578 C CA . CYS D 1 131 ? 6.179 93.682 60.636 1.00 18.10 128 CYS D CA 1
ATOM 4579 C C . CYS D 1 131 ? 6.672 94.605 61.700 1.00 17.34 128 CYS D C 1
ATOM 4580 O O . CYS D 1 131 ? 7.880 94.645 62.052 1.00 18.31 128 CYS D O 1
ATOM 4583 N N . GLY D 1 132 ? 5.785 95.389 62.258 1.00 16.14 129 GLY D N 1
ATOM 4584 C CA . GLY D 1 132 ? 6.049 96.179 63.447 1.00 17.53 129 GLY D CA 1
ATOM 4585 C C . GLY D 1 132 ? 6.581 97.577 63.221 1.00 18.46 129 GLY D C 1
ATOM 4586 O O . GLY D 1 132 ? 6.797 98.312 64.236 1.00 20.62 129 GLY D O 1
ATOM 4587 N N . LEU D 1 133 ? 6.800 97.968 61.975 1.00 16.36 130 LEU D N 1
ATOM 4588 C CA . LEU D 1 133 ? 7.473 99.243 61.625 1.00 17.74 130 LEU D CA 1
ATOM 4589 C C . LEU D 1 133 ? 6.437 100.271 61.166 1.00 16.53 130 LEU D C 1
ATOM 4590 O O . LEU D 1 133 ? 6.832 101.302 60.628 1.00 20.21 130 LEU D O 1
ATOM 4595 N N . GLY D 1 134 ? 5.164 100.044 61.452 1.00 15.71 131 GLY D N 1
ATOM 4596 C CA . GLY D 1 134 ? 4.201 101.067 61.113 1.00 17.21 131 GLY D CA 1
ATOM 4597 C C . GLY D 1 134 ? 4.070 101.278 59.624 1.00 16.42 131 GLY D C 1
ATOM 4598 O O . GLY D 1 134 ? 4.391 100.444 58.784 1.00 17.24 131 GLY D O 1
ATOM 4599 N N . ALA D 1 135 ? 3.562 102.461 59.317 1.00 16.97 132 ALA D N 1
ATOM 4600 C CA . ALA D 1 135 ? 3.244 102.804 57.944 1.00 18.09 132 ALA D CA 1
ATOM 4601 C C . ALA D 1 135 ? 4.409 102.778 56.983 1.00 17.16 132 ALA D C 1
ATOM 4602 O O . ALA D 1 135 ? 4.262 102.479 55.758 1.00 18.49 132 ALA D O 1
ATOM 4604 N N . LYS D 1 136 ? 5.652 103.051 57.476 1.00 16.57 133 LYS D N 1
ATOM 4605 C CA . LYS D 1 136 ? 6.820 102.951 56.621 1.00 16.58 133 LYS D CA 1
ATOM 4606 C C . LYS D 1 136 ? 7.018 101.572 56.020 1.00 16.47 133 LYS D C 1
ATOM 4607 O O . LYS D 1 136 ? 7.713 101.419 55.023 1.00 16.82 133 LYS D O 1
ATOM 4613 N N . GLY D 1 137 ? 6.474 100.522 56.634 1.00 16.19 134 GLY D N 1
ATOM 4614 C CA . GLY D 1 137 ? 6.607 99.167 56.094 1.00 15.91 134 GLY D CA 1
ATOM 4615 C C . GLY D 1 137 ? 6.204 99.068 54.604 1.00 14.84 134 GLY D C 1
ATOM 4616 O O . GLY D 1 137 ? 6.749 98.316 53.833 1.00 15.71 134 GLY D O 1
ATOM 4617 N N . TYR D 1 138 ? 5.138 99.814 54.259 1.00 15.65 135 TYR D N 1
ATOM 4618 C CA . TYR D 1 138 ? 4.704 99.811 52.855 1.00 15.36 135 TYR D CA 1
ATOM 4619 C C . TYR D 1 138 ? 5.754 100.414 51.912 1.00 15.52 135 TYR D C 1
ATOM 4620 O O . TYR D 1 138 ? 5.980 99.895 50.837 1.00 16.02 135 TYR D O 1
ATOM 4629 N N . SER D 1 139 ? 6.383 101.514 52.334 1.00 16.65 136 SER D N 1
ATOM 4630 C CA . SER D 1 139 ? 7.484 102.115 51.558 1.00 15.86 136 SER D CA 1
ATOM 4631 C C . SER D 1 139 ? 8.669 101.174 51.462 1.00 16.01 136 SER D C 1
ATOM 4632 O O . SER D 1 139 ? 9.272 101.038 50.369 1.00 16.19 136 SER D O 1
ATOM 4635 N N . PHE D 1 140 ? 8.971 100.429 52.545 1.00 15.54 137 PHE D N 1
ATOM 4636 C CA . PHE D 1 140 ? 10.125 99.516 52.473 1.00 15.87 137 PHE D CA 1
ATOM 4637 C C . PHE D 1 140 ? 9.798 98.404 51.438 1.00 15.36 137 PHE D C 1
ATOM 4638 O O . PHE D 1 140 ? 10.617 98.007 50.640 1.00 15.65 137 PHE D O 1
ATOM 4646 N N . ALA D 1 141 ? 8.517 97.901 51.459 1.00 15.03 138 ALA D N 1
ATOM 4647 C CA . ALA D 1 141 ? 8.122 96.858 50.511 1.00 14.31 138 ALA D CA 1
ATOM 4648 C C . ALA D 1 141 ? 8.225 97.379 49.062 1.00 14.36 138 ALA D C 1
ATOM 4649 O O . ALA D 1 141 ? 8.633 96.696 48.169 1.00 15.97 138 ALA D O 1
ATOM 4651 N N . LEU D 1 142 ? 7.813 98.637 48.851 1.00 15.13 139 LEU D N 1
ATOM 4652 C CA . LEU D 1 142 ? 7.886 99.263 47.522 1.00 14.86 139 LEU D CA 1
ATOM 4653 C C . LEU D 1 142 ? 9.359 99.341 47.081 1.00 15.24 139 LEU D C 1
ATOM 4654 O O . LEU D 1 142 ? 9.678 99.023 45.917 1.00 16.11 139 LEU D O 1
ATOM 4659 N N . GLN D 1 143 ? 10.234 99.841 47.975 1.00 16.05 140 GLN D N 1
ATOM 4660 C CA . GLN D 1 143 ? 11.665 99.925 47.667 1.00 16.72 140 GLN D CA 1
ATOM 4661 C C . GLN D 1 143 ? 12.229 98.542 47.270 1.00 17.26 140 GLN D C 1
ATOM 4662 O O . GLN D 1 143 ? 13.016 98.391 46.317 1.00 17.45 140 GLN D O 1
ATOM 4668 N N . SER D 1 144 ? 11.842 97.511 48.044 1.00 16.50 141 SER D N 1
ATOM 4669 C CA . SER D 1 144 ? 12.316 96.143 47.808 1.00 16.44 141 SER D CA 1
ATOM 4670 C C . SER D 1 144 ? 11.821 95.718 46.410 1.00 16.33 141 SER D C 1
ATOM 4671 O O . SER D 1 144 ? 12.588 95.123 45.645 1.00 18.84 141 SER D O 1
ATOM 4674 N N . ALA D 1 145 ? 10.527 95.876 46.133 1.00 16.59 142 ALA D N 1
ATOM 4675 C CA . ALA D 1 145 ? 9.938 95.452 44.871 1.00 15.75 142 ALA D CA 1
ATOM 4676 C C . ALA D 1 145 ? 10.612 96.084 43.669 1.00 17.36 142 ALA D C 1
ATOM 4677 O O . ALA D 1 145 ? 10.929 95.428 42.671 1.00 17.82 142 ALA D O 1
ATOM 4679 N N . ILE D 1 146 ? 10.885 97.400 43.748 1.00 17.70 143 ILE D N 1
ATOM 4680 C CA . ILE D 1 146 ? 11.550 98.095 42.614 1.00 18.45 143 ILE D CA 1
ATOM 4681 C C . ILE D 1 146 ? 12.932 97.473 42.407 1.00 19.35 143 ILE D C 1
ATOM 4682 O O . ILE D 1 146 ? 13.337 97.234 41.280 1.00 20.88 143 ILE D O 1
ATOM 4687 N N . GLY D 1 147 ? 13.655 97.235 43.491 1.00 19.47 144 GLY D N 1
ATOM 4688 C CA . GLY D 1 147 ? 14.983 96.679 43.337 1.00 20.17 144 GLY D CA 1
ATOM 4689 C C . GLY D 1 147 ? 14.934 95.274 42.794 1.00 21.29 144 GLY D C 1
ATOM 4690 O O . GLY D 1 147 ? 15.813 94.948 41.969 1.00 23.73 144 GLY D O 1
ATOM 4691 N N . LYS D 1 148 ? 13.984 94.472 43.156 1.00 19.59 145 LYS D N 1
ATOM 4692 C CA . LYS D 1 148 ? 13.883 93.089 42.673 1.00 21.00 145 LYS D CA 1
ATOM 4693 C C . LYS D 1 148 ? 13.561 93.098 41.179 1.00 23.72 145 LYS D C 1
ATOM 4694 O O . LYS D 1 148 ? 14.217 92.406 40.366 1.00 26.28 145 LYS D O 1
ATOM 4700 N N . LEU D 1 149 ? 12.599 93.919 40.767 1.00 20.19 146 LEU D N 1
ATOM 4701 C CA . LEU D 1 149 ? 12.205 93.898 39.338 1.00 20.41 146 LEU D CA 1
ATOM 4702 C C . LEU D 1 149 ? 13.255 94.552 38.447 1.00 23.19 146 LEU D C 1
ATOM 4703 O O . LEU D 1 149 ? 13.297 94.150 37.233 1.00 24.82 146 LEU D O 1
ATOM 4708 N N . ARG D 1 150 ? 13.975 95.573 38.867 1.00 21.41 147 ARG D N 1
ATOM 4709 C CA . ARG D 1 150 ? 14.951 96.279 38.007 1.00 20.41 147 ARG D CA 1
ATOM 4710 C C . ARG D 1 150 ? 16.376 95.840 38.314 1.00 24.35 147 ARG D C 1
ATOM 4711 O O . ARG D 1 150 ? 17.259 96.335 37.578 1.00 28.60 147 ARG D O 1
ATOM 4719 N N . ASN D 1 151 ? 16.571 94.872 39.211 1.00 27.48 148 ASN D N 1
ATOM 4720 C CA . ASN D 1 151 ? 17.932 94.331 39.505 1.00 32.37 148 ASN D CA 1
ATOM 4721 C C . ASN D 1 151 ? 18.850 95.443 39.970 1.00 31.86 148 ASN D C 1
ATOM 4722 O O . ASN D 1 151 ? 20.043 95.522 39.451 1.00 33.77 148 ASN D O 1
ATOM 4727 N N . ILE D 1 152 ? 18.431 96.252 40.969 1.00 31.52 149 ILE D N 1
ATOM 4728 C CA . ILE D 1 152 ? 19.168 97.418 41.513 1.00 37.26 149 ILE D CA 1
ATOM 4729 C C . ILE D 1 152 ? 19.013 97.385 43.041 1.00 38.74 149 ILE D C 1
ATOM 4730 O O . ILE D 1 152 ? 19.643 98.238 43.717 1.00 45.60 149 ILE D O 1
#

Nearest PDB structures (foldseek):
  6hsq-assembly1_D  TM=9.947E-01  e=3.183E-30  Psychromonas ingrahamii 37
  3lwz-assembly1_C  TM=9.830E-01  e=4.884E-24  Yersinia pestis CO92
  1uqr-assembly1_J  TM=9.732E-01  e=9.698E-23  Actinobacillus pleuropneumoniae
  3n76-assembly1_A  TM=9.397E-01  e=6.509E-17  Mycobacterium tuberculosis
  6sme-assembly1_B  TM=9.159E-01  e=1.068E-15  Cutibacterium acnes

B-factor: mean 25.66, std 10.77, range [13.51, 80.11]

Secondary structure (DSSP, 8-state):
-PPEEEEEEE-TTGGGTTTS-HHHH-S--HHHHHHHHHHHHHTTTEEEEEEE-S-HHHHHHHHHHHTTT-SEEEEE-GGGGGT-HHHHHHHHHHT--EEEEESS-GGGS-GGGG--SSTTTSSEEEESSTTHHHHHHHHHHHHHHHT-/--SSPPEEEEEEE-TTGGGTTTS-HHHH-S--HHHHHHHHHHHHHHTTEEEEEEE-S-HHHHHHHHHHHTTT-SEEEEE-GGGGGT-HHHHHHHHHHT--EEEEESS-GGGS-GGGG--SSTTTSSEEEESSTTHHHHHHHHHHHHHHHT-/--PPEEEEEEE-TTGGGTTTS-HHHH-S--HHHHHHHHHHHHHHTTEEEEEEE-S-HHHHHHHHHHHTTT-SEEEEE-GGGGGT-HHHHHHHHHHT--EEEEESS-GGGS-GGGG--SSTTTSSEEEESSTTHHHHHHHHHHHHHHHT-/--SPPPPEEEEEEE-TTGGGTTTS-HHHH-S--HHHHHHHHHHHHHTTTEEEEEEE-S-HHHHHHHHHHTTTT-SEEEEE-GGGGGT-HHHHHHHHHHT--EEEEESS-GGGS-GGGG--SSTTTSSEEEESSTTHHHHHHHHHHHHHHHT-